Protein AF-C0EN84-F1 (afdb_monomer_lite)

Structure (mmCIF, N/CA/C/O backbone):
data_AF-C0EN84-F1
#
_entry.id   AF-C0EN84-F1
#
loop_
_atom_site.group_PDB
_atom_site.id
_atom_site.type_symbol
_atom_site.label_atom_id
_atom_site.label_alt_id
_atom_site.label_comp_id
_atom_site.label_asym_id
_atom_site.label_entity_id
_atom_site.label_seq_id
_atom_site.pdbx_PDB_ins_code
_atom_site.Cartn_x
_atom_site.Cartn_y
_atom_site.Cartn_z
_atom_site.occupancy
_atom_site.B_iso_or_equiv
_atom_site.auth_seq_id
_atom_site.auth_comp_id
_atom_site.auth_asym_id
_atom_site.auth_atom_id
_atom_site.pdbx_PDB_model_num
ATOM 1 N N . MET A 1 1 ? 10.690 -4.689 16.874 1.00 77.81 1 MET A N 1
ATOM 2 C CA . MET A 1 1 ? 10.751 -5.224 15.505 1.00 77.81 1 MET A CA 1
ATOM 3 C C . MET A 1 1 ? 11.574 -4.274 14.643 1.00 77.81 1 MET A C 1
ATOM 5 O O . MET A 1 1 ? 11.560 -3.078 14.925 1.00 77.81 1 MET A O 1
ATOM 9 N N . GLU A 1 2 ? 12.346 -4.796 13.688 1.00 89.50 2 GLU A N 1
ATOM 10 C CA . GLU A 1 2 ? 12.956 -3.994 12.616 1.00 89.50 2 GLU A CA 1
ATOM 11 C C . GLU A 1 2 ? 12.115 -4.174 11.357 1.00 89.50 2 GLU A C 1
ATOM 13 O O . GLU A 1 2 ? 11.681 -5.290 11.076 1.00 89.50 2 GLU A O 1
ATOM 18 N N . MET A 1 3 ? 11.858 -3.087 10.631 1.00 94.75 3 MET A N 1
ATOM 19 C CA . MET A 1 3 ? 11.011 -3.143 9.444 1.00 94.75 3 MET A CA 1
ATOM 20 C C . MET A 1 3 ? 11.771 -3.786 8.272 1.00 94.75 3 MET A C 1
ATOM 22 O O . MET A 1 3 ? 12.852 -3.293 7.916 1.00 94.75 3 MET A O 1
ATOM 26 N N . PRO A 1 4 ? 11.229 -4.857 7.659 1.00 95.31 4 PRO A N 1
ATOM 27 C CA . PRO A 1 4 ? 11.848 -5.486 6.501 1.00 95.31 4 PRO A CA 1
ATOM 28 C C . PRO A 1 4 ? 11.835 -4.553 5.287 1.00 95.31 4 PRO A C 1
ATOM 30 O O . PRO A 1 4 ? 11.069 -3.588 5.241 1.00 95.31 4 PRO A O 1
ATOM 33 N N . LYS A 1 5 ? 12.668 -4.845 4.283 1.00 95.75 5 LYS A N 1
ATOM 34 C CA . LYS A 1 5 ? 12.622 -4.158 2.984 1.00 95.75 5 LYS A CA 1
ATOM 35 C C . LYS A 1 5 ? 11.211 -4.172 2.402 1.00 95.75 5 LYS A C 1
ATOM 37 O O . LYS A 1 5 ? 10.571 -5.214 2.337 1.00 95.75 5 LYS A O 1
ATOM 42 N N . THR A 1 6 ? 10.760 -3.010 1.952 1.00 96.75 6 THR A N 1
ATOM 43 C CA . THR A 1 6 ? 9.417 -2.814 1.405 1.00 96.75 6 THR A CA 1
ATOM 44 C C . THR A 1 6 ? 9.444 -2.707 -0.117 1.00 96.75 6 THR A C 1
ATOM 46 O O . THR A 1 6 ? 10.511 -2.619 -0.732 1.00 96.75 6 THR A O 1
ATOM 49 N N . HIS A 1 7 ? 8.270 -2.630 -0.743 1.00 97.06 7 HIS A N 1
ATOM 50 C CA . HIS A 1 7 ? 8.183 -2.374 -2.178 1.00 97.06 7 HIS A CA 1
ATOM 51 C C . HIS A 1 7 ? 8.828 -1.027 -2.574 1.00 97.06 7 HIS A C 1
ATOM 53 O O . HIS A 1 7 ? 9.482 -0.943 -3.610 1.00 97.06 7 HIS A O 1
ATOM 59 N N . PHE A 1 8 ? 8.783 0.000 -1.710 1.00 96.94 8 PHE A N 1
ATOM 60 C CA . PHE A 1 8 ? 9.500 1.262 -1.955 1.00 96.94 8 PHE A CA 1
ATOM 61 C C . PHE A 1 8 ? 11.021 1.064 -2.064 1.00 96.94 8 PHE A C 1
ATOM 63 O O . PHE A 1 8 ? 11.675 1.705 -2.885 1.00 96.94 8 PHE A O 1
ATOM 70 N N . ASP A 1 9 ? 11.595 0.163 -1.258 1.00 95.88 9 ASP A N 1
ATOM 71 C CA . ASP A 1 9 ? 13.016 -0.177 -1.356 1.00 95.88 9 ASP A CA 1
ATOM 72 C C . ASP A 1 9 ? 13.324 -0.971 -2.641 1.00 95.88 9 ASP A C 1
ATOM 74 O O . ASP A 1 9 ? 14.408 -0.820 -3.201 1.00 95.88 9 ASP A O 1
ATOM 78 N N . CYS A 1 10 ? 12.382 -1.787 -3.130 1.00 95.25 10 CYS A N 1
ATOM 79 C CA . CYS A 1 10 ? 12.521 -2.479 -4.416 1.00 95.25 10 CYS A CA 1
ATOM 80 C C . CYS A 1 10 ? 12.559 -1.467 -5.567 1.00 95.25 10 CYS A C 1
ATOM 82 O O . CYS A 1 10 ? 13.452 -1.534 -6.401 1.00 95.25 10 CYS A O 1
ATOM 84 N N . ILE A 1 11 ? 11.679 -0.460 -5.569 1.00 95.19 11 ILE A N 1
ATOM 85 C CA . ILE A 1 11 ? 11.689 0.615 -6.578 1.00 95.19 11 ILE A CA 1
ATOM 86 C C . ILE A 1 11 ? 13.006 1.391 -6.556 1.00 95.19 11 ILE A C 1
ATOM 88 O O . ILE A 1 11 ? 13.557 1.697 -7.609 1.00 95.19 11 ILE A O 1
ATOM 92 N N . GLN A 1 12 ? 13.537 1.702 -5.369 1.00 94.06 12 GLN A N 1
ATOM 93 C CA . GLN A 1 12 ? 14.835 2.377 -5.252 1.00 94.06 12 GLN A CA 1
ATOM 94 C C . GLN A 1 12 ? 15.957 1.621 -5.971 1.00 94.06 12 GLN A C 1
ATOM 96 O O . GLN A 1 12 ? 16.881 2.257 -6.478 1.00 94.06 12 GLN A O 1
ATOM 101 N N . TYR A 1 13 ? 15.878 0.290 -5.995 1.00 93.62 13 TYR A N 1
ATOM 102 C CA . TYR A 1 13 ? 16.835 -0.567 -6.677 1.00 93.62 13 TYR A CA 1
ATOM 103 C C . TYR A 1 13 ? 16.503 -0.758 -8.163 1.00 93.62 13 TYR A C 1
ATOM 105 O O . TYR A 1 13 ? 17.366 -0.551 -9.011 1.00 93.62 13 TYR A O 1
ATOM 113 N N . LEU A 1 14 ? 15.261 -1.134 -8.473 1.00 92.19 14 LEU A N 1
ATOM 114 C CA . LEU A 1 14 ? 14.789 -1.470 -9.818 1.00 92.19 14 LEU A CA 1
ATOM 115 C C . LEU A 1 14 ? 14.689 -0.254 -10.739 1.00 92.19 14 LEU A C 1
ATOM 117 O O . LEU A 1 14 ? 14.994 -0.344 -11.924 1.00 92.19 14 LEU A O 1
ATOM 121 N N . ARG A 1 15 ? 14.217 0.879 -10.209 1.00 92.88 15 ARG A N 1
ATOM 122 C CA . ARG A 1 15 ? 13.857 2.077 -10.981 1.00 92.88 15 ARG A CA 1
ATOM 123 C C . ARG A 1 15 ? 14.401 3.351 -10.319 1.00 92.88 15 ARG A C 1
ATOM 125 O O . ARG A 1 15 ? 13.636 4.262 -9.987 1.00 92.88 15 ARG A O 1
ATOM 132 N N . PRO A 1 16 ? 15.730 3.466 -10.128 1.00 94.75 16 PRO A N 1
ATOM 133 C CA . PRO A 1 16 ? 16.325 4.631 -9.478 1.00 94.75 16 PRO A CA 1
ATOM 134 C C . PRO A 1 16 ? 16.050 5.931 -10.246 1.00 94.75 16 PRO A C 1
ATOM 136 O O . PRO A 1 16 ? 15.830 6.970 -9.626 1.00 94.75 16 PRO A O 1
ATOM 139 N N . GLU A 1 17 ? 16.013 5.875 -11.580 1.00 95.12 17 GLU A N 1
ATOM 140 C CA . GLU A 1 17 ? 15.692 7.025 -12.431 1.00 95.12 17 GLU A CA 1
ATOM 141 C C . GLU A 1 17 ? 14.242 7.500 -12.256 1.00 95.12 17 GLU A C 1
ATOM 143 O O . GLU A 1 17 ? 14.031 8.696 -12.074 1.00 95.12 17 GLU A O 1
ATOM 148 N N . LEU A 1 18 ? 13.261 6.584 -12.193 1.00 95.38 18 LEU A N 1
ATOM 149 C CA . LEU A 1 18 ? 11.858 6.925 -11.908 1.00 95.38 18 LEU A CA 1
ATOM 150 C C . LEU A 1 18 ? 11.748 7.725 -10.607 1.00 95.38 18 LEU A C 1
ATOM 152 O O . LEU A 1 18 ? 11.082 8.757 -10.542 1.00 95.38 18 LEU A O 1
ATOM 156 N N . LEU A 1 19 ? 12.448 7.266 -9.566 1.00 96.25 19 LEU A N 1
ATOM 157 C CA . LEU A 1 19 ? 12.454 7.932 -8.269 1.00 96.25 19 LEU A CA 1
ATOM 158 C C . LEU A 1 19 ? 13.154 9.300 -8.312 1.00 96.25 19 LEU A C 1
ATOM 160 O O . LEU A 1 19 ? 12.792 10.190 -7.542 1.00 96.25 19 LEU A O 1
ATOM 164 N N . ILE A 1 20 ? 14.170 9.478 -9.161 1.00 96.50 20 ILE A N 1
ATOM 165 C CA . ILE A 1 20 ? 14.820 10.778 -9.371 1.00 96.50 20 ILE A CA 1
ATOM 166 C C . ILE A 1 20 ? 13.840 11.754 -10.019 1.00 96.50 20 ILE A C 1
ATOM 168 O O . ILE A 1 20 ? 13.710 12.873 -9.520 1.00 96.50 20 ILE A O 1
ATOM 172 N N . GLU A 1 21 ? 13.140 11.340 -11.075 1.00 96.00 21 GLU A N 1
ATOM 173 C CA . GLU A 1 21 ? 12.168 12.196 -11.760 1.00 96.00 21 GLU A CA 1
ATOM 174 C C . GLU A 1 21 ? 10.993 12.550 -10.841 1.00 96.00 21 GLU A C 1
ATOM 176 O O . GLU A 1 21 ? 10.752 13.733 -10.602 1.00 96.00 21 GLU A O 1
ATOM 181 N N . ALA A 1 22 ? 10.392 11.564 -10.166 1.00 96.81 22 ALA A N 1
ATOM 182 C CA . ALA A 1 22 ? 9.319 11.808 -9.200 1.00 96.81 22 ALA A CA 1
ATOM 183 C C . ALA A 1 22 ? 9.739 12.765 -8.065 1.00 96.81 22 ALA A C 1
ATOM 185 O O . ALA A 1 22 ? 8.946 13.582 -7.603 1.00 96.81 22 ALA A O 1
ATOM 186 N N . LYS A 1 23 ? 11.001 12.724 -7.609 1.00 96.88 23 LYS A N 1
ATOM 187 C CA . LYS A 1 23 ? 11.514 13.682 -6.609 1.00 96.88 23 LYS A CA 1
ATOM 188 C C . LYS A 1 23 ? 11.617 15.110 -7.146 1.00 96.88 23 LYS A C 1
ATOM 190 O O . LYS A 1 23 ? 11.459 16.041 -6.355 1.00 96.88 23 LYS A O 1
ATOM 195 N N . LYS A 1 24 ? 11.926 15.299 -8.433 1.00 96.75 24 LYS A N 1
ATOM 196 C CA . LYS A 1 24 ? 11.932 16.634 -9.059 1.00 96.75 24 LYS A CA 1
ATOM 197 C C . LYS A 1 24 ? 10.513 17.184 -9.117 1.00 96.75 24 LYS A C 1
ATOM 199 O O . LYS A 1 24 ? 10.298 18.302 -8.661 1.00 96.75 24 LYS A O 1
ATOM 204 N N . ASP A 1 25 ? 9.569 16.356 -9.551 1.00 96.50 25 ASP A N 1
ATOM 205 C CA . ASP A 1 25 ? 8.149 16.704 -9.618 1.00 96.50 25 ASP A CA 1
ATOM 206 C C . ASP A 1 25 ? 7.602 17.082 -8.232 1.00 96.50 25 ASP A C 1
ATOM 208 O O . ASP A 1 25 ? 7.037 18.155 -8.042 1.00 96.50 25 ASP A O 1
ATOM 212 N N . VAL A 1 26 ? 7.884 16.271 -7.206 1.00 96.88 26 VAL A N 1
ATOM 213 C CA . VAL A 1 26 ? 7.507 16.575 -5.812 1.00 96.88 26 VAL A CA 1
ATOM 214 C C . VAL A 1 26 ? 8.114 17.892 -5.331 1.00 96.88 26 VAL A C 1
ATOM 216 O O . VAL A 1 26 ? 7.455 18.649 -4.622 1.00 96.88 26 VAL A O 1
ATOM 219 N N . LYS A 1 27 ? 9.362 18.199 -5.700 1.00 96.75 27 LYS A N 1
ATOM 220 C CA . LYS A 1 27 ? 9.998 19.470 -5.331 1.00 96.75 27 LYS A CA 1
ATOM 221 C C . LYS A 1 27 ? 9.275 20.660 -5.965 1.00 96.75 27 LYS A C 1
ATOM 223 O O . LYS A 1 27 ? 9.103 21.675 -5.299 1.00 96.75 27 LYS A O 1
ATOM 228 N N . GLU A 1 28 ? 8.861 20.546 -7.221 1.00 96.12 28 GLU A N 1
ATOM 229 C CA . GLU A 1 28 ? 8.106 21.593 -7.920 1.00 96.12 28 GLU A CA 1
ATOM 230 C C . GLU A 1 28 ? 6.712 21.780 -7.319 1.00 96.12 28 GLU A C 1
ATOM 232 O O . GLU A 1 28 ? 6.324 22.909 -7.024 1.00 96.12 28 GLU A O 1
ATOM 237 N N . LEU A 1 29 ? 6.021 20.683 -7.011 1.00 96.06 29 LEU A N 1
ATOM 238 C CA . LEU A 1 29 ? 4.728 20.698 -6.323 1.00 96.06 29 LEU A CA 1
ATOM 239 C C . LEU A 1 29 ? 4.818 21.344 -4.930 1.00 96.06 29 LEU A C 1
ATOM 241 O O . LEU A 1 29 ? 3.957 22.133 -4.547 1.00 96.06 29 LEU A O 1
ATOM 245 N N . LEU A 1 30 ? 5.887 21.067 -4.179 1.00 95.44 30 LEU A N 1
ATOM 246 C CA . LEU A 1 30 ? 6.136 21.719 -2.890 1.00 95.44 30 LEU A CA 1
ATOM 247 C C . LEU A 1 30 ? 6.436 23.217 -3.038 1.00 95.44 30 LEU A C 1
ATOM 249 O O . LEU A 1 30 ? 6.039 23.997 -2.176 1.00 95.44 30 LEU A O 1
ATOM 253 N N . ASN A 1 31 ? 7.104 23.639 -4.118 1.00 95.88 31 ASN A N 1
ATOM 254 C CA . ASN A 1 31 ? 7.386 25.058 -4.362 1.00 95.88 31 ASN A CA 1
ATOM 255 C C . ASN A 1 31 ? 6.110 25.876 -4.614 1.00 95.88 31 ASN A C 1
ATOM 257 O O . ASN A 1 31 ? 6.101 27.072 -4.329 1.00 95.88 31 ASN A O 1
ATOM 261 N N . ILE A 1 32 ? 5.047 25.244 -5.122 1.00 95.06 32 ILE A N 1
ATOM 262 C CA . ILE A 1 32 ? 3.725 25.865 -5.306 1.00 95.06 32 ILE A CA 1
ATOM 263 C C . ILE A 1 32 ? 2.771 25.609 -4.125 1.00 95.06 32 ILE A C 1
ATOM 265 O O . ILE A 1 32 ? 1.571 25.834 -4.248 1.00 95.06 32 ILE A O 1
ATOM 269 N N . ASP A 1 33 ? 3.291 25.138 -2.984 1.00 93.38 33 ASP A N 1
ATOM 270 C CA . ASP A 1 33 ? 2.528 24.834 -1.763 1.00 93.38 33 ASP A CA 1
ATOM 271 C C . ASP A 1 33 ? 1.380 23.822 -1.979 1.00 93.38 33 ASP A C 1
ATOM 273 O O . ASP A 1 33 ? 0.319 23.913 -1.356 1.00 93.38 33 ASP A O 1
ATOM 277 N N . ARG A 1 34 ? 1.575 22.825 -2.860 1.00 92.44 34 ARG A N 1
ATOM 278 C CA . ARG A 1 34 ? 0.606 21.732 -3.052 1.00 92.44 34 ARG A CA 1
ATOM 279 C C . ARG A 1 34 ? 0.453 20.932 -1.752 1.00 92.44 34 ARG A C 1
ATOM 281 O O . ARG A 1 34 ? 1.413 20.335 -1.266 1.00 92.44 34 ARG A O 1
ATOM 288 N N . LYS A 1 35 ? -0.776 20.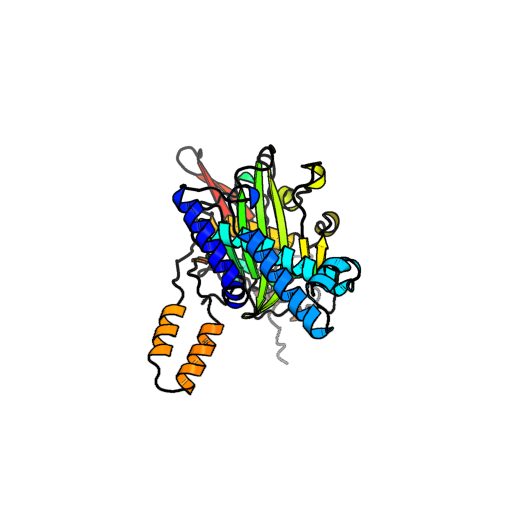876 -1.221 1.00 88.69 35 LYS A N 1
ATOM 289 C CA . LYS A 1 35 ? -1.133 20.149 0.022 1.00 88.69 35 LYS A CA 1
ATOM 290 C C . LYS A 1 35 ? -2.120 19.000 -0.168 1.00 88.69 35 LYS A C 1
ATOM 292 O O . LYS A 1 35 ? -2.368 18.266 0.783 1.00 88.69 35 LYS A O 1
ATOM 297 N N . SER A 1 36 ? -2.679 18.856 -1.362 1.00 92.69 36 SER A N 1
ATOM 298 C CA . SER A 1 36 ? -3.620 17.797 -1.722 1.00 92.69 36 SER A CA 1
ATOM 299 C C . SER A 1 36 ? -2.926 16.688 -2.521 1.00 92.69 36 SER A C 1
ATOM 301 O O . SER A 1 36 ? -1.924 16.963 -3.197 1.00 92.69 36 SER A O 1
ATOM 303 N N . PRO A 1 37 ? -3.452 15.448 -2.470 1.00 95.06 37 PRO A N 1
ATOM 304 C CA . PRO A 1 37 ? -2.962 14.354 -3.303 1.00 95.06 37 PRO A CA 1
ATOM 305 C C . PRO A 1 37 ? -3.148 14.670 -4.789 1.00 95.06 37 PRO A C 1
ATOM 307 O O . PRO A 1 37 ? -3.912 15.563 -5.154 1.00 95.06 37 PRO A O 1
ATOM 310 N N . ILE A 1 38 ? -2.461 13.916 -5.638 1.00 92.56 38 ILE A N 1
ATOM 311 C CA . ILE A 1 38 ? -2.599 13.967 -7.091 1.00 92.56 38 ILE A CA 1
ATOM 312 C C . ILE A 1 38 ? -3.225 12.665 -7.569 1.00 92.56 38 ILE A C 1
ATOM 314 O O . ILE A 1 38 ? -2.735 11.579 -7.236 1.00 92.56 38 ILE A O 1
ATOM 318 N N . LEU A 1 39 ? -4.325 12.786 -8.302 1.00 88.38 39 LEU A N 1
ATOM 319 C CA . LEU A 1 39 ? -5.077 11.670 -8.857 1.00 88.38 39 LEU A CA 1
ATOM 320 C C . LEU A 1 39 ? -4.600 11.360 -10.275 1.00 88.38 39 LEU A C 1
ATOM 322 O O . LEU A 1 39 ? -4.400 10.190 -10.595 1.00 88.38 39 LEU A O 1
ATOM 326 N N . SER A 1 40 ? -4.389 12.400 -11.087 1.00 86.38 40 SER A N 1
ATOM 327 C CA . SER A 1 40 ? -3.899 12.297 -12.462 1.00 86.38 40 SER A CA 1
ATOM 328 C C . SER A 1 40 ? -2.604 13.078 -12.661 1.00 86.38 40 SER A C 1
ATOM 330 O O . SER A 1 40 ? -2.438 14.196 -12.172 1.00 86.38 40 SER A O 1
ATOM 332 N N . ILE A 1 41 ? -1.698 12.517 -13.460 1.00 85.69 41 ILE A N 1
ATOM 333 C CA . ILE A 1 41 ? -0.515 13.229 -13.954 1.00 85.69 41 ILE A CA 1
ATOM 334 C C . ILE A 1 41 ? -0.856 14.460 -14.800 1.00 85.69 41 ILE A C 1
ATOM 336 O O . ILE A 1 41 ? -0.004 15.329 -14.944 1.00 85.69 41 ILE A O 1
ATOM 340 N N . ASP A 1 42 ? -2.078 14.569 -15.324 1.00 86.75 42 ASP A N 1
ATOM 341 C CA . ASP A 1 42 ? -2.516 15.731 -16.107 1.00 86.75 42 ASP A CA 1
ATOM 342 C C . ASP A 1 42 ? -2.756 16.977 -15.236 1.00 86.75 42 ASP A C 1
ATOM 344 O O . ASP A 1 42 ? -2.912 18.083 -15.750 1.00 86.75 42 ASP A O 1
ATOM 348 N N . GLU A 1 43 ? -2.763 16.827 -13.907 1.00 85.50 43 GLU A N 1
ATOM 349 C CA . GLU A 1 43 ? -2.927 17.941 -12.966 1.00 85.50 43 GLU A CA 1
ATOM 350 C C . GLU A 1 43 ? -1.699 18.865 -12.891 1.00 85.50 43 GLU A C 1
ATOM 352 O O . GLU A 1 43 ? -1.778 19.944 -12.296 1.00 85.50 43 GLU A O 1
ATOM 357 N N . TYR A 1 44 ? -0.551 18.443 -13.431 1.00 89.94 44 TYR A N 1
ATOM 358 C CA . TYR A 1 44 ? 0.700 19.196 -13.378 1.00 89.94 44 TYR A CA 1
ATOM 359 C C . TYR A 1 44 ? 1.662 18.804 -14.509 1.00 89.94 44 TYR A C 1
ATOM 361 O O . TYR A 1 44 ? 1.576 17.726 -15.094 1.00 89.94 44 TYR A O 1
ATOM 369 N N . GLU A 1 45 ? 2.629 19.675 -14.806 1.00 89.25 45 GLU A N 1
ATOM 370 C CA . GLU A 1 45 ? 3.726 19.317 -15.706 1.00 89.25 45 GLU A CA 1
ATOM 371 C C . GLU A 1 45 ? 4.588 18.232 -15.060 1.00 89.25 45 GLU A C 1
ATOM 373 O O . GLU A 1 45 ? 5.250 18.458 -14.048 1.00 89.25 45 GLU A O 1
ATOM 378 N N . ASN A 1 46 ? 4.565 17.039 -15.645 1.00 92.50 46 ASN A N 1
ATOM 379 C CA . ASN A 1 46 ? 5.182 15.853 -15.075 1.00 92.50 46 ASN A CA 1
ATOM 380 C C . ASN A 1 46 ? 6.222 15.249 -16.023 1.00 92.50 46 ASN A C 1
ATOM 382 O O . ASN A 1 46 ? 6.255 15.517 -17.226 1.00 92.50 46 ASN A O 1
ATOM 386 N N . ARG A 1 47 ? 7.072 14.388 -15.465 1.00 92.62 47 ARG A N 1
ATOM 387 C CA . ARG A 1 47 ? 8.167 13.734 -16.195 1.00 92.62 47 ARG A CA 1
ATOM 388 C C . ARG A 1 47 ? 7.894 12.261 -16.500 1.00 92.62 47 ARG A C 1
ATOM 390 O O . ARG A 1 47 ? 8.771 11.580 -17.035 1.00 92.62 47 ARG A O 1
ATOM 397 N N . LEU A 1 48 ? 6.691 11.768 -16.188 1.00 93.31 48 LEU A N 1
ATOM 398 C CA . LEU A 1 48 ? 6.339 10.359 -16.344 1.00 93.31 48 LEU A CA 1
ATOM 399 C C . LEU A 1 48 ? 6.313 9.939 -17.813 1.00 93.31 48 LEU A C 1
ATOM 401 O O . LEU A 1 48 ? 6.915 8.925 -18.149 1.00 93.31 48 LEU A O 1
ATOM 405 N N . ASN A 1 49 ? 5.663 10.713 -18.687 1.00 90.75 49 ASN A N 1
ATOM 406 C CA . ASN A 1 49 ? 5.513 10.337 -20.098 1.00 90.75 49 ASN A CA 1
ATOM 407 C C . ASN A 1 49 ? 6.871 10.176 -20.795 1.00 90.75 49 ASN A C 1
ATOM 409 O O . ASN A 1 49 ? 7.122 9.152 -21.427 1.00 90.75 49 ASN A O 1
ATOM 413 N N . SER A 1 50 ? 7.787 11.127 -20.594 1.00 91.81 50 SER A N 1
ATOM 414 C CA . SER A 1 50 ? 9.150 11.048 -21.132 1.00 91.81 50 SER A CA 1
ATOM 415 C C . SER A 1 50 ? 9.931 9.855 -20.568 1.00 91.81 50 SER A C 1
ATOM 417 O O . SER A 1 50 ? 10.701 9.217 -21.287 1.00 91.81 50 SER A O 1
ATOM 419 N N . TYR A 1 51 ? 9.741 9.533 -19.283 1.00 93.69 51 TYR A N 1
ATOM 420 C CA . TYR A 1 51 ? 10.363 8.364 -18.661 1.00 93.69 51 TYR A CA 1
ATOM 421 C C . TYR A 1 51 ? 9.802 7.046 -19.217 1.00 93.69 51 TYR A C 1
ATOM 423 O O . TYR A 1 51 ? 10.573 6.150 -19.559 1.00 93.69 51 TYR A O 1
ATOM 431 N N . LEU A 1 52 ? 8.477 6.931 -19.348 1.00 92.88 52 LEU A N 1
ATOM 432 C CA . LEU A 1 52 ? 7.809 5.765 -19.930 1.00 92.88 52 LEU A CA 1
ATOM 433 C C . LEU A 1 52 ? 8.260 5.530 -21.369 1.00 92.88 52 LEU A C 1
ATOM 435 O O . LEU A 1 52 ? 8.613 4.405 -21.716 1.00 92.88 52 LEU A O 1
ATOM 439 N N . GLU A 1 53 ? 8.307 6.584 -22.185 1.00 91.88 53 GLU A N 1
ATOM 440 C CA . GLU A 1 53 ? 8.778 6.489 -23.566 1.00 91.88 53 GLU A CA 1
ATOM 441 C C . GLU A 1 53 ? 10.218 5.965 -23.623 1.00 91.88 53 GLU A C 1
ATOM 443 O O . GLU A 1 53 ? 10.513 5.060 -24.406 1.00 91.88 53 GLU A O 1
ATOM 448 N N . LYS A 1 54 ? 11.106 6.470 -22.755 1.00 93.50 54 LYS A N 1
ATOM 449 C CA . LYS A 1 54 ? 12.483 5.971 -22.641 1.00 93.50 54 LYS A CA 1
ATOM 450 C C . LYS A 1 54 ? 12.511 4.478 -22.296 1.00 93.50 54 LYS A C 1
ATOM 452 O O . LYS A 1 54 ? 13.144 3.713 -23.013 1.00 93.50 54 LYS A O 1
ATOM 457 N N . VAL A 1 55 ? 11.804 4.052 -21.248 1.00 92.50 55 VAL A N 1
ATOM 458 C CA . VAL A 1 55 ? 11.807 2.648 -20.793 1.00 92.50 55 VAL A CA 1
ATOM 459 C C . VAL A 1 55 ? 11.246 1.699 -21.856 1.00 92.50 55 VAL A C 1
ATOM 461 O O . VAL A 1 55 ? 11.806 0.623 -22.087 1.00 92.50 55 VAL A O 1
ATOM 464 N N . ILE A 1 56 ? 10.162 2.090 -22.528 1.00 91.19 56 ILE A N 1
ATOM 465 C CA . ILE A 1 56 ? 9.588 1.310 -23.629 1.00 91.19 56 ILE A CA 1
ATOM 466 C C . ILE A 1 56 ? 10.597 1.221 -24.777 1.00 91.19 56 ILE A C 1
ATOM 468 O O . ILE A 1 56 ? 10.849 0.127 -25.274 1.00 91.19 56 ILE A O 1
ATOM 472 N N . ASN A 1 57 ? 11.227 2.333 -25.162 1.00 92.50 57 ASN A N 1
ATOM 473 C CA . ASN A 1 57 ? 12.235 2.347 -26.222 1.00 92.50 57 ASN A CA 1
ATOM 474 C C . ASN A 1 57 ? 13.439 1.460 -25.897 1.00 92.50 57 ASN A C 1
ATOM 476 O O . ASN A 1 57 ? 13.862 0.702 -26.766 1.00 92.50 57 ASN A O 1
ATOM 480 N N . ASP A 1 58 ? 13.946 1.504 -24.665 1.00 92.62 58 ASP A N 1
ATOM 481 C CA . ASP A 1 58 ? 15.057 0.658 -24.216 1.00 92.62 58 ASP A CA 1
ATOM 482 C C . ASP A 1 58 ? 14.670 -0.832 -24.280 1.00 92.62 58 ASP A C 1
ATOM 484 O O . ASP A 1 58 ? 15.435 -1.665 -24.766 1.00 92.62 58 ASP A O 1
ATOM 488 N N . THR A 1 59 ? 13.441 -1.170 -23.876 1.00 90.50 59 THR A N 1
ATOM 489 C CA . THR A 1 59 ? 12.917 -2.547 -23.943 1.00 90.50 59 THR A CA 1
ATOM 490 C C . THR A 1 59 ? 12.769 -3.029 -25.389 1.00 90.50 59 THR A C 1
ATOM 492 O O . THR A 1 59 ? 13.182 -4.140 -25.732 1.00 90.50 59 THR A O 1
ATOM 495 N N . LEU A 1 60 ? 12.216 -2.185 -26.264 1.00 92.19 60 LEU A N 1
ATOM 496 C CA . LEU A 1 60 ? 12.089 -2.474 -27.693 1.00 92.19 60 LEU A CA 1
ATOM 497 C C . LEU A 1 60 ? 13.456 -2.570 -28.379 1.00 92.19 60 LEU A C 1
ATOM 499 O O . LEU A 1 60 ? 13.611 -3.380 -29.290 1.00 92.19 60 LEU A O 1
ATOM 503 N N . GLN A 1 61 ? 14.448 -1.788 -27.947 1.00 93.88 61 GLN A N 1
ATOM 504 C CA . GLN A 1 61 ? 15.807 -1.842 -28.483 1.00 93.88 61 GLN A CA 1
ATOM 505 C C . GLN A 1 61 ? 16.457 -3.194 -28.183 1.00 93.88 61 GLN A C 1
ATOM 507 O O . GLN A 1 61 ? 16.998 -3.814 -29.092 1.00 93.88 61 GLN A O 1
ATOM 512 N N . VAL A 1 62 ? 16.319 -3.706 -26.955 1.00 90.62 62 VAL A N 1
ATOM 513 C CA . VAL A 1 62 ? 16.803 -5.052 -26.602 1.00 90.62 62 VAL A CA 1
ATOM 514 C C . VAL A 1 62 ? 16.137 -6.123 -27.473 1.00 90.62 62 VAL A C 1
ATOM 516 O O . VAL A 1 62 ? 16.806 -7.034 -27.960 1.00 90.62 62 VAL A O 1
ATOM 519 N N . ALA A 1 63 ? 14.827 -6.014 -27.711 1.00 88.44 63 ALA A N 1
ATOM 520 C CA . ALA A 1 63 ? 14.125 -6.926 -28.613 1.00 88.44 63 ALA A CA 1
ATOM 521 C C . ALA A 1 63 ? 14.632 -6.814 -30.066 1.00 88.44 63 ALA A C 1
ATOM 523 O O . ALA A 1 63 ? 14.824 -7.834 -30.729 1.00 88.44 63 ALA A O 1
ATOM 524 N N . ALA A 1 64 ? 14.891 -5.594 -30.543 1.00 91.06 64 ALA A N 1
ATOM 525 C CA . ALA A 1 64 ? 15.398 -5.321 -31.886 1.00 91.06 64 ALA A CA 1
ATOM 526 C C . ALA A 1 64 ? 16.789 -5.922 -32.096 1.00 91.06 64 ALA A C 1
ATOM 528 O O . ALA A 1 64 ? 17.010 -6.623 -33.086 1.00 91.06 64 ALA A O 1
ATOM 529 N N . ASP A 1 65 ? 17.678 -5.736 -31.121 1.00 93.06 65 ASP A N 1
ATOM 530 C CA . ASP A 1 65 ? 19.036 -6.274 -31.133 1.00 93.06 65 ASP A CA 1
ATOM 531 C C . ASP A 1 65 ? 19.030 -7.809 -31.145 1.00 93.06 65 ASP A C 1
ATOM 533 O O . ASP A 1 65 ? 19.777 -8.426 -31.905 1.00 93.06 65 ASP A O 1
ATOM 537 N N . ASN A 1 66 ? 18.137 -8.436 -30.372 1.00 89.12 66 ASN A N 1
ATOM 538 C CA . ASN A 1 66 ? 18.010 -9.896 -30.313 1.00 89.12 66 ASN A CA 1
ATOM 539 C C . ASN A 1 66 ? 17.511 -10.522 -31.626 1.00 89.12 66 ASN A C 1
ATOM 541 O O . ASN A 1 66 ? 17.861 -11.662 -31.930 1.00 89.12 66 ASN A O 1
ATOM 545 N N . ILE A 1 67 ? 16.689 -9.803 -32.396 1.00 88.56 67 ILE A N 1
ATOM 546 C CA . ILE A 1 67 ? 16.110 -10.284 -33.665 1.00 88.56 67 ILE A CA 1
ATOM 547 C C . ILE A 1 67 ? 16.935 -9.797 -34.877 1.00 88.56 67 ILE A C 1
ATOM 549 O O . ILE A 1 67 ? 16.764 -10.292 -35.991 1.00 88.56 67 ILE A O 1
ATOM 553 N N . GLY A 1 68 ? 17.869 -8.861 -34.680 1.00 92.00 68 GLY A N 1
ATOM 554 C CA . GLY A 1 68 ? 18.720 -8.309 -35.737 1.00 92.00 68 GLY A CA 1
ATOM 555 C C . GLY A 1 68 ? 18.004 -7.311 -36.655 1.00 92.00 68 GLY A C 1
ATOM 556 O O . GLY A 1 68 ? 18.357 -7.187 -37.828 1.00 92.00 68 GLY A O 1
ATOM 557 N N . VAL A 1 69 ? 16.993 -6.607 -36.142 1.00 92.69 69 VAL A N 1
ATOM 558 C CA . VAL A 1 69 ? 16.234 -5.570 -36.866 1.00 92.69 69 VAL A CA 1
ATOM 559 C C . VAL A 1 69 ? 16.463 -4.193 -36.240 1.00 92.69 69 VAL A C 1
ATOM 561 O O . VAL A 1 69 ? 17.007 -4.074 -35.149 1.00 92.69 69 VAL A O 1
ATOM 564 N N . SER A 1 70 ? 16.065 -3.117 -36.923 1.00 94.38 70 SER A N 1
ATOM 565 C CA . SER A 1 70 ? 16.155 -1.769 -36.346 1.00 94.38 70 SER A CA 1
ATOM 566 C C . SER A 1 70 ? 15.017 -1.498 -35.355 1.00 94.38 70 SER A C 1
ATOM 568 O O . SER A 1 70 ? 13.911 -2.018 -35.507 1.00 94.38 70 SER A O 1
ATOM 570 N N . LEU A 1 71 ? 15.242 -0.603 -34.387 1.00 92.44 71 LEU A N 1
ATOM 571 C CA . LEU A 1 71 ? 14.193 -0.144 -33.466 1.00 92.44 71 LEU A CA 1
ATOM 572 C C . LEU A 1 71 ? 12.972 0.416 -34.211 1.00 92.44 71 LEU A C 1
ATOM 574 O O . LEU A 1 71 ? 11.836 0.130 -33.846 1.00 92.44 71 LEU A O 1
ATOM 578 N N . ASN A 1 72 ? 13.200 1.182 -35.283 1.00 93.56 72 ASN A N 1
ATOM 579 C CA . ASN A 1 72 ? 12.120 1.736 -36.102 1.00 93.56 72 ASN A CA 1
ATOM 580 C C . ASN A 1 72 ? 11.293 0.638 -36.777 1.00 93.56 72 ASN A C 1
ATOM 582 O O . ASN A 1 72 ? 10.080 0.784 -36.900 1.00 93.56 72 ASN A O 1
ATOM 586 N N . PHE A 1 73 ? 11.929 -0.464 -37.188 1.00 91.50 73 PHE A N 1
ATOM 587 C CA . PHE A 1 73 ? 11.210 -1.612 -37.725 1.00 91.50 73 PHE A CA 1
ATOM 588 C C . PHE A 1 73 ? 10.287 -2.221 -36.664 1.00 91.50 73 PHE A C 1
ATOM 590 O O . PHE A 1 73 ? 9.110 -2.411 -36.947 1.00 91.50 73 PHE A O 1
ATOM 597 N N . ILE A 1 74 ? 10.765 -2.447 -35.435 1.00 90.19 74 ILE A N 1
ATOM 598 C CA . ILE A 1 74 ? 9.906 -2.964 -34.355 1.00 90.19 74 ILE A CA 1
ATOM 599 C C . ILE A 1 74 ? 8.764 -1.997 -34.026 1.00 90.19 74 ILE A C 1
ATOM 601 O O . ILE A 1 74 ? 7.618 -2.424 -33.944 1.00 90.19 74 ILE A O 1
ATOM 605 N N . LYS A 1 75 ? 9.045 -0.697 -33.882 1.00 90.06 75 LYS A N 1
ATOM 606 C CA . LYS A 1 75 ? 8.019 0.312 -33.565 1.00 90.06 75 LYS A CA 1
ATOM 607 C C . LYS A 1 75 ? 6.896 0.360 -34.600 1.00 90.06 75 LYS A C 1
ATOM 609 O O . LYS A 1 75 ? 5.734 0.466 -34.227 1.00 90.06 75 LYS A O 1
ATOM 614 N N . ASN A 1 76 ? 7.240 0.262 -35.883 1.00 91.44 76 ASN A N 1
ATOM 615 C CA . ASN A 1 76 ? 6.262 0.303 -36.970 1.00 91.44 76 ASN A CA 1
ATOM 616 C C . ASN A 1 76 ? 5.436 -0.986 -37.101 1.00 91.44 76 ASN A C 1
ATOM 618 O O . ASN A 1 76 ? 4.417 -0.963 -37.780 1.00 91.44 76 ASN A O 1
ATOM 622 N N . ASN A 1 77 ? 5.868 -2.086 -36.477 1.00 89.00 77 ASN A N 1
ATOM 623 C CA . ASN A 1 77 ? 5.195 -3.388 -36.517 1.00 89.00 77 ASN A CA 1
ATOM 624 C C . ASN A 1 77 ? 4.863 -3.873 -35.092 1.00 89.00 77 ASN A C 1
ATOM 626 O O . ASN A 1 77 ? 4.921 -5.067 -34.806 1.00 89.00 77 ASN A O 1
ATOM 630 N N . ILE A 1 78 ? 4.571 -2.947 -34.166 1.00 85.31 78 ILE A N 1
ATOM 631 C CA . ILE A 1 78 ? 4.344 -3.284 -32.752 1.00 85.31 78 ILE A CA 1
ATOM 632 C C . ILE A 1 78 ? 3.129 -4.204 -32.569 1.00 85.31 78 ILE A C 1
ATOM 634 O O . ILE A 1 78 ? 3.148 -5.084 -31.711 1.00 85.31 78 ILE A O 1
ATOM 638 N N . ASP A 1 79 ? 2.109 -4.038 -33.415 1.00 86.00 79 ASP A N 1
ATOM 639 C CA . ASP A 1 79 ? 0.875 -4.828 -33.390 1.00 86.00 79 ASP A CA 1
ATOM 640 C C . ASP A 1 79 ? 1.106 -6.289 -33.812 1.00 86.00 79 ASP A C 1
ATOM 642 O O . ASP A 1 79 ? 0.422 -7.191 -33.312 1.00 86.00 79 ASP A O 1
ATOM 646 N N . ASP A 1 80 ? 2.120 -6.519 -34.653 1.00 86.88 80 ASP A N 1
ATOM 647 C CA . ASP A 1 80 ? 2.532 -7.834 -35.157 1.00 86.88 80 ASP A CA 1
ATOM 648 C C . ASP A 1 80 ? 3.443 -8.595 -34.175 1.00 86.88 80 ASP A C 1
ATOM 650 O O . ASP A 1 80 ? 3.809 -9.749 -34.420 1.00 86.88 80 ASP A O 1
ATOM 654 N N . LEU A 1 81 ? 3.833 -7.974 -33.055 1.00 85.12 81 LEU A N 1
ATOM 655 C CA . LEU A 1 81 ? 4.639 -8.638 -32.033 1.00 85.12 81 LEU A CA 1
ATOM 656 C C . LEU A 1 81 ? 3.839 -9.740 -31.319 1.00 85.12 81 LEU A C 1
ATOM 658 O O . LEU A 1 81 ? 2.617 -9.631 -31.171 1.00 85.12 81 LEU A O 1
ATOM 662 N N . PRO A 1 82 ? 4.517 -10.790 -30.810 1.00 88.38 82 PRO A N 1
ATOM 663 C CA . PRO A 1 82 ? 3.859 -11.847 -30.053 1.00 88.38 82 PRO A CA 1
ATOM 664 C C . PRO A 1 82 ? 3.016 -11.291 -28.901 1.00 88.38 82 PRO A C 1
ATOM 666 O O . PRO A 1 82 ? 3.467 -10.414 -28.164 1.00 88.38 82 PRO A O 1
ATOM 669 N N . GLU A 1 83 ? 1.820 -11.850 -28.703 1.00 87.94 83 GLU A N 1
ATOM 670 C CA . GLU A 1 83 ? 0.856 -11.370 -27.701 1.00 87.94 83 GLU A CA 1
ATOM 671 C C . GLU A 1 83 ? 1.458 -11.284 -26.292 1.00 87.94 83 GLU A C 1
ATOM 673 O O . GLU A 1 83 ? 1.302 -10.281 -25.603 1.00 87.94 83 GLU A O 1
ATOM 678 N N . PHE A 1 84 ? 2.250 -12.287 -25.902 1.00 84.75 84 PHE A N 1
ATOM 679 C CA . PHE A 1 84 ? 2.979 -12.286 -24.632 1.00 84.75 84 PHE A CA 1
ATOM 680 C C . PHE A 1 84 ? 3.881 -11.051 -24.461 1.00 84.75 84 PHE A C 1
ATOM 682 O O . PHE A 1 84 ? 3.946 -10.476 -23.377 1.00 84.75 84 PHE A O 1
ATOM 689 N N . PHE A 1 85 ? 4.563 -10.614 -25.523 1.00 86.00 85 PHE A N 1
ATOM 690 C CA . PHE A 1 85 ? 5.448 -9.454 -25.460 1.00 86.00 85 PHE A CA 1
ATOM 691 C C . PHE A 1 85 ? 4.660 -8.145 -25.347 1.00 86.00 85 PHE A C 1
ATOM 693 O O . PHE A 1 85 ? 5.016 -7.285 -24.542 1.00 86.00 85 PHE A O 1
ATOM 700 N N . LYS A 1 86 ? 3.554 -8.012 -26.091 1.00 87.81 86 LYS A N 1
ATOM 701 C CA . LYS A 1 86 ? 2.646 -6.859 -25.974 1.00 87.81 86 LYS A CA 1
ATOM 702 C C . LYS A 1 86 ? 2.052 -6.762 -24.567 1.00 87.81 86 LYS A C 1
ATOM 704 O O . LYS A 1 86 ? 2.078 -5.684 -23.975 1.00 87.81 86 LYS A O 1
ATOM 709 N N . ASN A 1 87 ? 1.626 -7.888 -23.993 1.00 85.19 87 ASN A N 1
ATOM 710 C CA . ASN A 1 87 ? 1.142 -7.950 -22.612 1.00 85.19 87 ASN A CA 1
ATOM 711 C C . ASN A 1 87 ? 2.221 -7.540 -21.609 1.00 85.19 87 ASN A C 1
ATOM 713 O O . ASN A 1 87 ? 1.935 -6.781 -20.686 1.00 85.19 87 ASN A O 1
ATOM 717 N N . HIS A 1 88 ? 3.466 -7.977 -21.814 1.00 85.00 88 HIS A N 1
ATOM 718 C CA . HIS A 1 88 ? 4.580 -7.594 -20.952 1.00 85.00 88 HIS A CA 1
ATOM 719 C C . HIS A 1 88 ? 4.880 -6.089 -21.019 1.00 85.00 88 HIS A C 1
ATOM 721 O O . HIS A 1 88 ? 5.060 -5.452 -19.982 1.00 85.00 88 HIS A O 1
ATOM 727 N N . LEU A 1 89 ? 4.890 -5.495 -22.219 1.00 87.50 89 LEU A N 1
ATOM 728 C CA . LEU A 1 89 ? 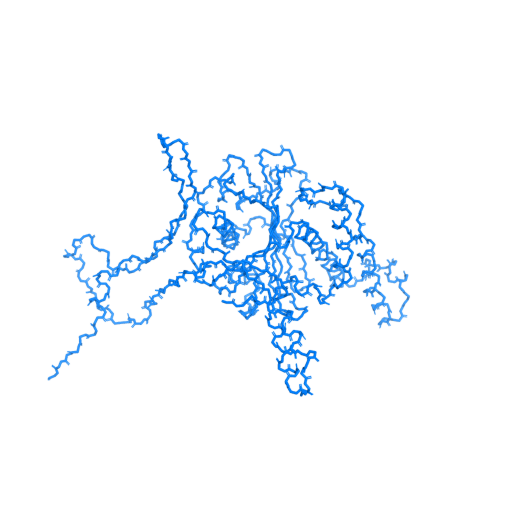5.059 -4.047 -22.389 1.00 87.50 89 LEU A CA 1
ATOM 729 C C . LEU A 1 89 ? 3.924 -3.257 -21.735 1.00 87.50 89 LEU A C 1
ATOM 731 O O . LEU A 1 89 ? 4.181 -2.273 -21.039 1.00 87.50 89 LEU A O 1
ATOM 735 N N . PHE A 1 90 ? 2.681 -3.702 -21.927 1.00 87.12 90 PHE A N 1
ATOM 736 C CA . PHE A 1 90 ? 1.518 -3.107 -21.278 1.00 87.12 90 PHE A CA 1
ATOM 737 C C . PHE A 1 90 ? 1.649 -3.180 -19.751 1.00 87.12 90 PHE A C 1
ATOM 739 O O . PHE A 1 90 ? 1.551 -2.159 -19.070 1.00 87.12 90 PHE A O 1
ATOM 746 N N . ALA A 1 91 ? 1.969 -4.360 -19.212 1.00 86.25 91 ALA A N 1
ATOM 747 C CA . ALA A 1 91 ? 2.146 -4.566 -17.781 1.00 86.25 91 ALA A CA 1
ATOM 748 C C . ALA A 1 91 ? 3.275 -3.709 -17.193 1.00 86.25 91 ALA A C 1
ATOM 750 O O . ALA A 1 91 ? 3.119 -3.140 -16.108 1.00 86.25 91 ALA A O 1
ATOM 751 N N . LEU A 1 92 ? 4.391 -3.569 -17.913 1.00 88.00 92 LEU A N 1
ATOM 752 C CA . LEU A 1 92 ? 5.497 -2.694 -17.534 1.00 88.00 92 LEU A CA 1
ATOM 753 C C . LEU A 1 92 ? 5.048 -1.230 -17.456 1.00 88.00 92 LEU A C 1
ATOM 755 O O . LEU A 1 92 ? 5.272 -0.580 -16.432 1.00 88.00 92 LEU A O 1
ATOM 759 N N . GLY A 1 93 ? 4.386 -0.726 -18.503 1.00 90.00 93 GLY A N 1
ATOM 760 C CA . GLY A 1 93 ? 3.896 0.653 -18.558 1.00 90.00 93 GLY A CA 1
ATOM 761 C C . GLY A 1 93 ? 2.895 0.958 -17.444 1.00 90.00 93 GLY A C 1
ATOM 762 O O . GLY A 1 93 ? 3.056 1.934 -16.710 1.00 90.00 93 GLY A O 1
ATOM 763 N N . SER A 1 94 ? 1.909 0.084 -17.246 1.00 88.00 94 SER A N 1
ATOM 764 C CA . SER A 1 94 ? 0.921 0.220 -16.173 1.00 88.00 94 SER A CA 1
ATOM 765 C C . SER A 1 94 ? 1.543 0.141 -14.777 1.00 88.00 94 SER A C 1
ATOM 767 O O . SER A 1 94 ? 1.179 0.931 -13.909 1.00 88.00 94 SER A O 1
ATOM 769 N N . THR A 1 95 ? 2.504 -0.761 -14.551 1.00 89.19 95 THR A N 1
ATOM 770 C CA . THR A 1 95 ? 3.190 -0.875 -13.252 1.00 89.19 95 THR A CA 1
ATOM 771 C C . THR A 1 95 ? 3.964 0.400 -12.932 1.00 89.19 95 THR A C 1
ATOM 773 O O . THR A 1 95 ? 3.811 0.946 -11.843 1.00 89.19 95 THR A O 1
ATOM 776 N N . ILE A 1 96 ? 4.731 0.929 -13.893 1.00 92.94 96 ILE A N 1
ATOM 777 C CA . ILE A 1 96 ? 5.457 2.199 -13.730 1.00 92.94 96 ILE A CA 1
ATOM 778 C C . ILE A 1 96 ? 4.484 3.352 -13.479 1.00 92.94 96 ILE A C 1
ATOM 780 O O . ILE A 1 96 ? 4.752 4.199 -12.631 1.00 92.94 96 ILE A O 1
ATOM 784 N N . ASN A 1 97 ? 3.346 3.373 -14.176 1.00 91.81 97 ASN A N 1
ATOM 785 C CA . ASN A 1 97 ? 2.319 4.382 -13.971 1.00 91.81 97 ASN A CA 1
ATOM 786 C C . ASN A 1 97 ? 1.780 4.361 -12.531 1.00 91.81 97 ASN A C 1
ATOM 788 O O . ASN A 1 97 ? 1.769 5.398 -11.867 1.00 91.81 97 ASN A O 1
ATOM 792 N N . TYR A 1 98 ? 1.380 3.196 -12.014 1.00 91.88 98 TYR A N 1
ATOM 793 C CA . TYR A 1 98 ? 0.898 3.082 -10.633 1.00 91.88 98 TYR A CA 1
ATOM 794 C C . TYR A 1 98 ? 1.981 3.431 -9.613 1.00 91.88 98 TYR A C 1
ATOM 796 O O . TYR A 1 98 ? 1.711 4.173 -8.665 1.00 91.88 98 TYR A O 1
ATOM 804 N N . GLU A 1 99 ? 3.205 2.947 -9.833 1.00 94.81 99 GLU A N 1
ATOM 805 C CA . GLU A 1 99 ? 4.360 3.270 -9.001 1.00 94.81 99 GLU A CA 1
ATOM 806 C C . GLU A 1 99 ? 4.614 4.764 -8.928 1.00 94.81 99 GLU A C 1
ATOM 808 O O . GLU A 1 99 ? 4.696 5.324 -7.837 1.00 94.81 99 GLU A O 1
ATOM 813 N N . TYR A 1 100 ? 4.660 5.438 -10.070 1.00 96.19 100 TYR A N 1
ATOM 814 C CA . TYR A 1 100 ? 4.871 6.873 -10.119 1.00 96.19 100 TYR A CA 1
ATOM 815 C C . TYR A 1 100 ? 3.813 7.644 -9.315 1.00 96.19 100 TYR A C 1
ATOM 817 O O . TYR A 1 100 ? 4.171 8.469 -8.471 1.00 96.19 100 TYR A O 1
ATOM 825 N N . HIS A 1 101 ? 2.526 7.325 -9.497 1.00 94.50 101 HIS A N 1
ATOM 826 C CA . HIS A 1 101 ? 1.432 8.003 -8.794 1.00 94.50 101 HIS A CA 1
ATOM 827 C C . HIS A 1 101 ? 1.537 7.855 -7.275 1.00 94.50 101 HIS A C 1
ATOM 829 O O . HIS A 1 101 ? 1.442 8.849 -6.544 1.00 94.50 101 HIS A O 1
ATOM 835 N N . PHE A 1 102 ? 1.752 6.637 -6.764 1.00 95.56 102 PHE A N 1
ATOM 836 C CA . PHE A 1 102 ? 1.876 6.487 -5.315 1.00 95.56 102 PHE A CA 1
ATOM 837 C C . PHE A 1 102 ? 3.206 7.043 -4.796 1.00 95.56 102 PHE A C 1
ATOM 839 O O . PHE A 1 102 ? 3.225 7.544 -3.677 1.00 95.56 102 PHE A O 1
ATOM 846 N N . ILE A 1 103 ? 4.305 7.011 -5.565 1.00 97.38 103 ILE A N 1
ATOM 847 C CA . ILE A 1 103 ? 5.597 7.588 -5.153 1.00 97.38 103 ILE A CA 1
ATOM 848 C C . ILE A 1 103 ? 5.459 9.093 -4.961 1.00 97.38 103 ILE A C 1
ATOM 850 O O . ILE A 1 103 ? 5.869 9.601 -3.916 1.00 97.38 103 ILE A O 1
ATOM 854 N N . VAL A 1 104 ? 4.884 9.806 -5.934 1.00 97.44 104 VAL A N 1
ATOM 855 C CA . VAL A 1 104 ? 4.698 11.262 -5.852 1.00 97.44 104 VAL A CA 1
ATOM 856 C C . VAL A 1 104 ? 3.870 11.609 -4.617 1.00 97.44 104 VAL A C 1
ATOM 858 O O . VAL A 1 104 ? 4.330 12.380 -3.772 1.00 97.44 104 VAL A O 1
ATOM 861 N N . ASN A 1 105 ? 2.714 10.964 -4.438 1.00 97.81 105 ASN A N 1
ATOM 862 C CA . ASN A 1 105 ? 1.853 11.183 -3.274 1.00 97.81 105 ASN A CA 1
ATOM 863 C C . ASN A 1 105 ? 2.543 10.832 -1.945 1.00 97.81 105 ASN A C 1
ATOM 865 O O . ASN A 1 105 ? 2.483 11.602 -0.984 1.00 97.81 105 ASN A O 1
ATOM 869 N N . PHE A 1 106 ? 3.247 9.703 -1.881 1.00 98.00 106 PHE A N 1
ATOM 870 C CA . PHE A 1 106 ? 3.940 9.244 -0.679 1.00 98.00 106 PHE A CA 1
ATOM 871 C C . PHE A 1 106 ? 5.090 10.176 -0.278 1.00 98.00 106 PHE A C 1
ATOM 873 O O . PHE A 1 106 ? 5.280 10.473 0.906 1.00 98.00 106 PHE A O 1
ATOM 880 N N . LEU A 1 107 ? 5.858 10.665 -1.254 1.00 97.56 107 LEU A N 1
ATOM 881 C CA . LEU A 1 107 ? 6.924 11.637 -1.031 1.00 97.56 107 LEU A CA 1
ATOM 882 C C . LEU A 1 107 ? 6.361 12.998 -0.605 1.00 97.56 107 LEU A C 1
ATOM 884 O O . LEU A 1 107 ? 6.871 13.569 0.363 1.00 97.56 107 LEU A O 1
ATOM 888 N N . LEU A 1 108 ? 5.305 13.476 -1.271 1.00 96.62 108 LEU A N 1
ATOM 889 C CA . LEU A 1 108 ? 4.641 14.749 -0.973 1.00 96.62 108 LEU A CA 1
ATOM 890 C C . LEU A 1 108 ? 4.020 14.749 0.436 1.00 96.62 108 LEU A C 1
ATOM 892 O O . LEU A 1 108 ? 4.162 15.722 1.172 1.00 96.62 108 LEU A O 1
ATOM 896 N N . ALA A 1 109 ? 3.450 13.622 0.874 1.00 96.06 109 ALA A N 1
ATOM 897 C CA . ALA A 1 109 ? 2.936 13.434 2.237 1.00 96.06 109 ALA A CA 1
ATOM 898 C C . ALA A 1 109 ? 4.037 13.220 3.304 1.00 96.06 109 ALA A C 1
ATOM 900 O O . ALA A 1 109 ? 3.753 13.039 4.495 1.00 96.06 109 ALA A O 1
ATOM 901 N N . GLY A 1 110 ? 5.314 13.230 2.912 1.00 95.75 110 GLY A N 1
ATOM 902 C CA . GLY A 1 110 ? 6.445 13.134 3.834 1.00 95.75 110 GLY A CA 1
ATOM 903 C C . GLY A 1 110 ? 6.791 11.711 4.281 1.00 95.75 110 GLY A C 1
ATOM 904 O O . GLY A 1 110 ? 7.357 11.549 5.365 1.00 95.75 110 GLY A O 1
ATOM 905 N N . ARG A 1 111 ? 6.500 10.694 3.457 1.00 96.31 111 ARG A N 1
ATOM 906 C CA . ARG A 1 111 ? 6.904 9.283 3.640 1.00 96.31 111 ARG A CA 1
ATOM 907 C C . ARG A 1 111 ? 6.408 8.655 4.946 1.00 96.31 111 ARG A C 1
ATOM 909 O O . ARG A 1 111 ? 7.162 7.993 5.663 1.00 96.31 111 ARG A O 1
ATOM 916 N N . LYS A 1 112 ? 5.145 8.901 5.299 1.00 96.06 112 LYS A N 1
ATOM 917 C CA . LYS A 1 112 ? 4.531 8.338 6.512 1.00 96.06 112 LYS A CA 1
ATOM 918 C C . LYS A 1 112 ? 4.440 6.819 6.379 1.00 96.06 112 LYS A C 1
ATOM 920 O O . LYS A 1 112 ? 3.669 6.337 5.562 1.00 96.06 112 LYS A O 1
ATOM 925 N N . THR A 1 113 ? 5.208 6.082 7.176 1.00 97.81 113 THR A N 1
ATOM 926 C CA . THR A 1 113 ? 5.273 4.614 7.102 1.00 97.81 113 THR A CA 1
ATOM 927 C C . THR A 1 113 ? 4.858 4.008 8.433 1.00 97.81 113 THR A C 1
ATOM 929 O O . THR A 1 113 ? 5.388 4.404 9.470 1.00 97.81 113 THR A O 1
ATOM 932 N N . PHE A 1 114 ? 3.929 3.058 8.412 1.00 97.25 114 PHE A N 1
ATOM 933 C CA . PHE A 1 114 ? 3.397 2.370 9.585 1.00 97.25 114 PHE A CA 1
ATOM 934 C C . PHE A 1 114 ? 3.659 0.874 9.454 1.00 97.25 114 PHE A C 1
ATOM 936 O O . PHE A 1 114 ? 3.149 0.230 8.538 1.00 97.25 114 PHE A O 1
ATOM 943 N N . PHE A 1 115 ? 4.453 0.325 10.366 1.00 97.25 115 PHE A N 1
ATOM 944 C CA . PHE A 1 115 ? 4.793 -1.090 10.387 1.00 97.25 115 PHE A CA 1
ATOM 945 C C . PHE A 1 115 ? 4.027 -1.794 11.500 1.00 97.25 115 PHE A C 1
ATOM 947 O O . PHE A 1 115 ? 4.256 -1.518 12.679 1.00 97.25 115 PHE A O 1
ATOM 954 N N . PHE A 1 116 ? 3.104 -2.673 11.123 1.00 96.06 116 PHE A N 1
ATOM 955 C CA . PHE A 1 116 ? 2.218 -3.358 12.055 1.00 96.06 116 PHE A CA 1
ATOM 956 C C . PHE A 1 116 ? 2.870 -4.630 12.575 1.00 96.06 116 PHE A C 1
ATOM 958 O O . PHE A 1 116 ? 3.306 -5.473 11.795 1.00 96.06 116 PHE A O 1
ATOM 965 N N . SER A 1 117 ? 2.895 -4.791 13.900 1.00 93.81 117 SER A N 1
ATOM 966 C CA . SER A 1 117 ? 3.287 -6.063 14.502 1.00 93.81 117 SER A CA 1
ATOM 967 C C . SER A 1 117 ? 2.301 -7.170 14.114 1.00 93.81 117 SER A C 1
ATOM 969 O O . SER A 1 117 ? 1.108 -6.923 13.904 1.00 93.81 117 SER A O 1
ATOM 971 N N . ASP A 1 118 ? 2.768 -8.415 14.070 1.00 92.88 118 ASP A N 1
ATOM 972 C CA . ASP A 1 118 ? 1.902 -9.563 13.775 1.00 92.88 118 ASP A CA 1
ATOM 973 C C . ASP A 1 118 ? 0.747 -9.685 14.790 1.00 92.88 118 ASP A C 1
ATOM 975 O O . ASP A 1 118 ? -0.381 -10.024 14.442 1.00 92.88 118 ASP A O 1
ATOM 979 N N . ALA A 1 119 ? 0.992 -9.322 16.053 1.00 90.50 119 ALA A N 1
ATOM 980 C CA . ALA A 1 119 ? -0.012 -9.385 17.112 1.00 90.50 119 ALA A CA 1
ATOM 981 C C . ALA A 1 119 ? -1.179 -8.406 16.904 1.00 90.50 119 ALA A C 1
ATOM 983 O O . ALA A 1 119 ? -2.334 -8.777 17.130 1.00 90.50 119 ALA A O 1
ATOM 984 N N . ILE A 1 120 ? -0.906 -7.157 16.501 1.00 92.75 120 ILE A N 1
ATOM 985 C CA . ILE A 1 120 ? -1.985 -6.211 16.180 1.00 92.75 120 ILE A CA 1
ATOM 986 C C . ILE A 1 120 ? -2.662 -6.597 14.866 1.00 92.75 120 ILE A C 1
ATOM 988 O O . ILE A 1 120 ? -3.886 -6.566 14.785 1.00 92.75 120 ILE A O 1
ATOM 992 N N . SER A 1 121 ? -1.881 -7.035 13.881 1.00 93.75 121 SER A N 1
ATOM 993 C CA . SER A 1 121 ? -2.348 -7.487 12.570 1.00 93.75 121 SER A CA 1
ATOM 994 C C . SER A 1 121 ? -3.420 -8.577 12.685 1.00 93.75 121 SER A C 1
ATOM 996 O O . SER A 1 121 ? -4.529 -8.399 12.180 1.00 93.75 121 SER A O 1
ATOM 998 N N . GLN A 1 122 ? -3.160 -9.627 13.472 1.00 90.50 122 GLN A N 1
ATOM 999 C CA . GLN A 1 122 ? -4.139 -10.685 13.764 1.00 90.50 122 GLN A CA 1
ATOM 1000 C C . GLN A 1 122 ? -5.415 -10.135 14.410 1.00 90.50 122 GLN A C 1
ATOM 1002 O O . GLN A 1 122 ? -6.530 -10.516 14.068 1.00 90.50 122 GLN A O 1
ATOM 1007 N N . LYS A 1 123 ? -5.300 -9.193 15.348 1.00 91.19 123 LYS A N 1
ATOM 1008 C CA . LYS A 1 123 ? -6.485 -8.611 15.994 1.00 91.19 123 LYS A CA 1
ATOM 1009 C C . LYS A 1 123 ? -7.322 -7.770 15.031 1.00 91.19 123 LYS A C 1
ATOM 1011 O O . LYS A 1 123 ? -8.548 -7.766 15.138 1.00 91.19 123 LYS A O 1
ATOM 1016 N N . LEU A 1 124 ? -6.684 -7.056 14.108 1.00 93.19 124 LEU A N 1
ATOM 1017 C CA . LEU A 1 124 ? -7.376 -6.270 13.085 1.00 93.19 124 LEU A CA 1
ATOM 1018 C C . LEU A 1 124 ? -8.079 -7.168 12.060 1.00 93.19 124 LEU A C 1
ATOM 1020 O O . LEU A 1 124 ? -9.168 -6.813 11.610 1.00 93.19 124 LEU A O 1
ATOM 1024 N N . LEU A 1 125 ? -7.520 -8.344 11.761 1.00 90.25 125 LEU A N 1
ATOM 1025 C CA . LEU A 1 125 ? -8.188 -9.384 10.972 1.00 90.25 125 LEU A CA 1
ATOM 1026 C C . LEU A 1 125 ? -9.506 -9.832 11.620 1.00 90.25 125 LEU A C 1
ATOM 1028 O O . LEU A 1 125 ? -10.537 -9.896 10.953 1.00 90.25 125 LEU A O 1
ATOM 1032 N N . TYR A 1 126 ? -9.508 -10.066 12.935 1.00 89.19 126 TYR A N 1
ATOM 1033 C CA . TYR A 1 126 ? -10.708 -10.454 13.690 1.00 89.19 126 TYR A CA 1
ATOM 1034 C C . TYR A 1 126 ? -11.562 -9.263 14.162 1.00 89.19 126 TYR A C 1
ATOM 1036 O O . TYR A 1 126 ? -12.308 -9.393 15.137 1.00 89.19 126 TYR A O 1
ATOM 1044 N N . THR A 1 127 ? -11.470 -8.103 13.504 1.00 91.44 127 THR A N 1
ATOM 1045 C CA . THR A 1 127 ? -12.255 -6.901 13.830 1.00 91.44 127 THR A CA 1
ATOM 1046 C C . THR A 1 127 ? -13.285 -6.596 12.740 1.00 91.44 127 THR A C 1
ATOM 1048 O O . THR A 1 127 ? -12.970 -6.548 11.553 1.00 91.44 127 THR A O 1
ATOM 1051 N N . GLU A 1 128 ? -14.531 -6.359 13.139 1.00 91.62 128 GLU A N 1
ATOM 1052 C CA . GLU A 1 128 ? -15.610 -5.930 12.243 1.00 91.62 128 GLU A CA 1
ATOM 1053 C C . GLU A 1 128 ? -15.535 -4.431 11.944 1.00 91.62 128 GLU A C 1
ATOM 1055 O O . GLU A 1 128 ? -15.159 -3.645 12.817 1.00 91.62 128 GLU A O 1
ATOM 1060 N N . ILE A 1 129 ? -15.960 -4.025 10.742 1.00 90.25 129 ILE A N 1
ATOM 1061 C CA . ILE A 1 129 ? -15.838 -2.639 10.268 1.00 90.25 129 ILE A CA 1
ATOM 1062 C C . ILE A 1 129 ? -17.185 -1.929 10.045 1.00 90.25 129 ILE A C 1
ATOM 1064 O O . ILE A 1 129 ? -17.412 -1.198 9.086 1.00 90.25 129 ILE A O 1
ATOM 1068 N N . ASN A 1 130 ? -18.098 -2.096 10.998 1.00 87.31 130 ASN A N 1
ATOM 1069 C CA . ASN A 1 130 ? -19.429 -1.483 10.963 1.00 87.31 130 ASN A CA 1
ATOM 1070 C C . ASN A 1 130 ? -19.415 -0.023 11.461 1.00 87.31 130 ASN A C 1
ATOM 1072 O O . ASN A 1 130 ? -20.030 0.299 12.478 1.00 87.31 130 ASN A O 1
ATOM 1076 N N . VAL A 1 131 ? -18.692 0.861 10.767 1.00 92.06 131 VAL A N 1
ATOM 1077 C CA . VAL A 1 131 ? -18.618 2.302 11.083 1.00 92.06 131 VAL A CA 1
ATOM 1078 C C . VAL A 1 131 ? -18.910 3.173 9.864 1.00 92.06 131 VAL A C 1
ATOM 1080 O O . VAL A 1 131 ? -18.689 2.718 8.740 1.00 92.06 131 VAL A O 1
ATOM 1083 N N . PRO A 1 132 ? -19.389 4.419 10.055 1.00 94.56 132 PRO A N 1
ATOM 1084 C CA . PRO A 1 132 ? -19.557 5.370 8.960 1.00 94.56 132 PRO A CA 1
ATOM 1085 C C . PRO A 1 132 ? -18.249 5.595 8.191 1.00 94.56 132 PRO A C 1
ATOM 1087 O O . PRO A 1 132 ? -17.187 5.738 8.795 1.00 94.56 132 PRO A O 1
ATOM 1090 N N . ALA A 1 133 ? -18.319 5.689 6.865 1.00 94.38 133 ALA A N 1
ATOM 1091 C CA . ALA A 1 133 ? -17.143 5.863 6.015 1.00 94.38 133 ALA A CA 1
ATOM 1092 C C . ALA A 1 133 ? -16.419 7.195 6.271 1.00 94.38 133 ALA A C 1
ATOM 1094 O O . ALA A 1 133 ? -15.192 7.278 6.175 1.00 94.38 133 ALA A O 1
ATOM 1095 N N . LYS A 1 134 ? -17.161 8.220 6.707 1.00 92.56 134 LYS A N 1
ATOM 1096 C CA . LYS A 1 134 ? -16.618 9.519 7.131 1.00 92.56 134 LYS A CA 1
ATOM 1097 C C . LYS A 1 134 ? -15.637 9.458 8.310 1.00 92.56 134 LYS A C 1
ATOM 1099 O O . LYS A 1 134 ? -14.893 10.415 8.505 1.00 92.56 134 LYS A O 1
ATOM 1104 N N . GLU A 1 135 ? -15.622 8.361 9.073 1.00 92.44 135 GLU A N 1
ATOM 1105 C CA . GLU A 1 135 ? -14.667 8.149 10.174 1.00 92.44 135 GLU A CA 1
ATOM 1106 C C . GLU A 1 135 ? -13.237 7.918 9.664 1.00 92.44 135 GLU A C 1
ATOM 1108 O O . GLU A 1 135 ? -12.281 8.136 10.402 1.00 92.44 135 GLU A O 1
ATOM 1113 N N . ILE A 1 136 ? -13.050 7.517 8.399 1.00 93.62 136 ILE A N 1
ATOM 1114 C CA . ILE A 1 136 ? -11.717 7.448 7.789 1.00 93.62 136 ILE A CA 1
ATOM 1115 C C . ILE A 1 136 ? -11.206 8.872 7.575 1.00 93.62 136 ILE A C 1
ATOM 1117 O O . ILE A 1 136 ? -11.545 9.528 6.593 1.00 93.62 136 ILE A O 1
ATOM 1121 N N . GLN A 1 137 ? -10.394 9.371 8.501 1.00 88.06 137 GLN A N 1
ATOM 1122 C CA . GLN A 1 137 ? -9.762 10.685 8.409 1.00 88.06 137 GLN A CA 1
ATOM 1123 C C . GLN A 1 137 ? -8.296 10.559 8.777 1.00 88.06 137 GLN A C 1
ATOM 1125 O O . GLN A 1 137 ? -7.963 10.245 9.915 1.00 88.06 137 GLN A O 1
ATOM 1130 N N . LEU A 1 138 ? -7.411 10.804 7.819 1.00 87.56 138 LEU A N 1
ATOM 1131 C CA . LEU A 1 138 ? -5.978 10.796 8.065 1.00 87.56 138 LEU A CA 1
ATOM 1132 C C . LEU A 1 138 ? -5.476 12.243 8.160 1.00 87.56 138 LEU A C 1
ATOM 1134 O O . LEU A 1 138 ? -5.846 13.065 7.326 1.00 87.56 138 LEU A O 1
ATOM 1138 N N . PRO A 1 139 ? -4.578 12.570 9.107 1.00 86.81 139 PRO A N 1
ATOM 1139 C CA . PRO A 1 139 ? -3.952 13.895 9.180 1.00 86.81 139 PRO A CA 1
ATOM 1140 C C . PRO A 1 139 ? -2.909 14.127 8.064 1.00 86.81 139 PRO A C 1
ATOM 1142 O O . PRO A 1 139 ? -2.135 15.081 8.104 1.00 86.81 139 PRO A O 1
ATOM 1145 N N . PHE A 1 140 ? -2.840 13.215 7.098 1.00 92.38 140 PHE A N 1
ATOM 1146 C CA . PHE A 1 140 ? -2.005 13.223 5.905 1.00 92.38 140 PHE A CA 1
ATOM 1147 C C . PHE A 1 140 ? -2.782 12.501 4.800 1.00 92.38 140 PHE A C 1
ATOM 1149 O O . PHE A 1 140 ? -3.472 11.524 5.073 1.00 92.38 140 PHE A O 1
ATOM 1156 N N . PHE A 1 141 ? -2.652 12.932 3.549 1.00 95.44 141 PHE A N 1
ATOM 1157 C CA . PHE A 1 141 ? -3.402 12.315 2.450 1.00 95.44 141 PHE A CA 1
ATOM 1158 C C . PHE A 1 141 ? -2.768 11.016 1.941 1.00 95.44 141 PHE A C 1
ATOM 1160 O O . PHE A 1 141 ? -3.405 10.294 1.186 1.00 95.44 141 PHE A O 1
ATOM 1167 N N . SER A 1 142 ? -1.520 10.693 2.309 1.00 97.69 142 SER A N 1
ATOM 1168 C CA . SER A 1 142 ? -0.895 9.436 1.890 1.00 97.69 142 SER A CA 1
ATOM 1169 C C . SER A 1 142 ? 0.066 8.845 2.916 1.00 97.69 142 SER A C 1
ATOM 1171 O O . SER A 1 142 ? 0.791 9.559 3.614 1.00 97.69 142 SER A O 1
ATOM 1173 N N . CYS A 1 143 ? 0.069 7.517 3.003 1.00 98.00 143 CYS A N 1
ATOM 1174 C CA . CYS A 1 143 ? 0.998 6.749 3.819 1.00 98.00 143 CYS A CA 1
ATOM 1175 C C . CYS A 1 143 ? 1.262 5.363 3.225 1.00 98.00 143 CYS A C 1
ATOM 1177 O O . CYS A 1 143 ? 0.590 4.919 2.296 1.00 98.00 143 CYS A O 1
ATOM 1179 N N . GLN A 1 144 ? 2.239 4.675 3.802 1.00 98.50 144 GLN A N 1
ATOM 1180 C CA . GLN A 1 144 ? 2.506 3.268 3.563 1.00 98.50 144 GLN A CA 1
ATOM 1181 C C . GLN A 1 144 ? 2.182 2.468 4.826 1.00 98.50 144 GLN A C 1
ATOM 1183 O O . GLN A 1 144 ? 2.653 2.807 5.914 1.00 98.50 144 GLN A O 1
ATOM 1188 N N . LEU A 1 145 ? 1.411 1.394 4.678 1.00 98.44 145 LEU A N 1
ATOM 1189 C CA . LEU A 1 145 ? 1.205 0.370 5.699 1.00 98.44 145 LEU A CA 1
ATOM 1190 C C . LEU A 1 145 ? 2.031 -0.865 5.327 1.00 98.44 145 LEU A C 1
ATOM 1192 O O . LEU A 1 145 ? 2.107 -1.231 4.152 1.00 98.44 145 LEU A O 1
ATOM 1196 N N . VAL A 1 146 ? 2.662 -1.493 6.315 1.00 98.44 146 VAL A N 1
ATOM 1197 C CA . VAL A 1 146 ? 3.530 -2.661 6.121 1.00 98.44 146 VAL A CA 1
ATOM 1198 C C . VAL A 1 146 ? 3.087 -3.788 7.045 1.00 98.44 146 VAL A C 1
ATOM 1200 O O . VAL A 1 146 ? 2.966 -3.575 8.255 1.00 98.44 146 VAL A O 1
ATOM 1203 N N . PHE A 1 147 ? 2.883 -4.976 6.472 1.00 97.88 147 PHE A N 1
ATOM 1204 C CA . PHE A 1 147 ? 2.436 -6.179 7.177 1.00 97.88 147 PHE A CA 1
ATOM 1205 C C . PHE A 1 147 ? 3.342 -7.372 6.859 1.00 97.88 147 PHE A C 1
ATOM 1207 O O . PHE A 1 147 ? 3.729 -7.566 5.708 1.00 97.88 147 PHE A O 1
ATOM 1214 N N . THR A 1 148 ? 3.648 -8.176 7.875 1.00 96.69 148 THR A N 1
ATOM 1215 C CA . THR A 1 148 ? 4.395 -9.448 7.772 1.00 96.69 148 THR A CA 1
ATOM 1216 C C . THR A 1 148 ? 3.581 -10.656 8.227 1.00 96.69 148 THR A C 1
ATOM 1218 O O . THR A 1 148 ? 4.038 -11.790 8.137 1.00 96.69 148 THR A O 1
ATOM 1221 N N . GLU A 1 149 ? 2.378 -10.406 8.734 1.00 94.88 149 GLU A N 1
ATOM 1222 C CA . GLU A 1 149 ? 1.533 -11.415 9.348 1.00 94.88 149 GLU A CA 1
ATOM 1223 C C . GLU A 1 149 ? 0.970 -12.368 8.284 1.00 94.88 149 GLU A C 1
ATOM 1225 O O . GLU A 1 149 ? 0.507 -11.938 7.224 1.00 94.88 149 GLU A O 1
ATOM 1230 N N . ARG A 1 150 ? 1.030 -13.672 8.567 1.00 94.12 150 ARG A N 1
ATOM 1231 C CA . ARG A 1 150 ? 0.726 -14.729 7.600 1.00 94.12 150 ARG A CA 1
ATOM 1232 C C . ARG A 1 150 ? -0.720 -14.705 7.113 1.00 94.12 150 ARG A C 1
ATOM 1234 O O . ARG A 1 150 ? -0.929 -14.801 5.910 1.00 94.12 150 ARG A O 1
ATOM 1241 N N . GLU A 1 151 ? -1.695 -14.565 8.005 1.00 91.56 151 GLU A N 1
ATOM 1242 C CA . GLU A 1 151 ? -3.119 -14.547 7.647 1.00 91.56 151 GLU A CA 1
ATOM 1243 C C . GLU A 1 151 ? -3.470 -13.298 6.819 1.00 91.56 151 GLU A C 1
ATOM 1245 O O . GLU A 1 151 ? -4.338 -13.357 5.948 1.00 91.56 151 GLU A O 1
ATOM 1250 N N . ILE A 1 152 ? -2.762 -12.176 7.014 1.00 93.94 152 ILE A N 1
ATOM 1251 C CA . ILE A 1 152 ? -2.861 -11.013 6.113 1.00 93.94 152 ILE A CA 1
ATOM 1252 C C . ILE A 1 152 ? -2.308 -11.344 4.723 1.00 93.94 152 ILE A C 1
ATOM 1254 O O . ILE A 1 152 ? -2.921 -10.963 3.721 1.00 93.94 152 ILE A O 1
ATOM 1258 N N . ILE A 1 153 ? -1.167 -12.037 4.646 1.00 95.44 153 ILE A N 1
ATOM 1259 C CA . ILE A 1 153 ? -0.606 -12.479 3.363 1.00 95.44 153 ILE A CA 1
ATOM 1260 C C . ILE A 1 153 ? -1.578 -13.436 2.668 1.00 95.44 153 ILE A C 1
ATOM 1262 O O . ILE A 1 153 ? -1.889 -13.234 1.497 1.00 95.44 153 ILE A O 1
ATOM 1266 N N . ASP A 1 154 ? -2.147 -14.398 3.387 1.00 92.44 154 ASP A N 1
ATOM 1267 C CA . ASP A 1 154 ? -3.161 -15.304 2.846 1.00 92.44 154 ASP A CA 1
ATOM 1268 C C . ASP A 1 154 ? -4.391 -14.528 2.341 1.00 92.44 154 ASP A C 1
ATOM 1270 O O . ASP A 1 154 ? -4.837 -14.743 1.212 1.00 92.44 154 ASP A O 1
ATOM 1274 N N . ALA A 1 155 ? -4.879 -13.544 3.110 1.00 91.56 155 ALA A N 1
ATOM 1275 C CA . ALA A 1 155 ? -5.993 -12.688 2.701 1.00 91.56 155 ALA A CA 1
ATOM 1276 C C . ALA A 1 155 ? -5.690 -11.921 1.402 1.00 91.56 155 ALA A C 1
ATOM 1278 O O . ALA A 1 155 ? -6.561 -11.834 0.532 1.00 91.56 155 ALA A O 1
ATOM 1279 N N . PHE A 1 156 ? -4.466 -11.409 1.239 1.00 93.19 156 PHE A N 1
ATOM 1280 C CA . PHE A 1 156 ? -4.018 -10.760 0.004 1.00 93.19 156 PHE A CA 1
ATOM 1281 C C . PHE A 1 156 ? -4.025 -11.736 -1.179 1.00 93.19 156 PHE A C 1
ATOM 1283 O O . PHE A 1 156 ? -4.471 -11.386 -2.267 1.00 93.19 156 PHE A O 1
ATOM 1290 N N . TYR A 1 157 ? -3.603 -12.981 -0.976 1.00 92.12 157 TYR A N 1
ATOM 1291 C CA . TYR A 1 157 ? -3.494 -13.980 -2.041 1.00 92.12 157 TYR A CA 1
ATOM 1292 C C . TYR A 1 157 ? -4.798 -14.698 -2.401 1.00 92.12 157 TYR A C 1
ATOM 1294 O O . TYR A 1 157 ? -4.827 -15.400 -3.409 1.00 92.12 157 TYR A O 1
ATOM 1302 N N . THR A 1 158 ? -5.880 -14.502 -1.646 1.00 87.62 158 THR A N 1
ATOM 1303 C CA . THR A 1 158 ? -7.163 -15.212 -1.810 1.00 87.62 158 THR A CA 1
ATOM 1304 C C . THR A 1 158 ? -7.627 -15.345 -3.268 1.00 87.62 158 THR A C 1
ATOM 1306 O O . THR A 1 158 ? -7.933 -16.444 -3.728 1.00 87.62 158 THR A O 1
ATOM 1309 N N . LYS A 1 159 ? -7.649 -14.240 -4.027 1.00 82.88 159 LYS A N 1
ATOM 1310 C CA . LYS A 1 159 ? -8.048 -14.246 -5.446 1.00 82.88 159 LYS A CA 1
ATOM 1311 C C . LYS A 1 159 ? -7.014 -14.945 -6.332 1.00 82.88 159 LYS A C 1
ATOM 1313 O O . LYS A 1 159 ? -7.387 -15.766 -7.161 1.00 82.88 159 LYS A O 1
ATOM 1318 N N . ALA A 1 160 ? -5.730 -14.661 -6.118 1.00 86.00 160 ALA A N 1
ATOM 1319 C CA . ALA A 1 160 ? -4.630 -15.245 -6.882 1.00 86.00 160 ALA A CA 1
ATOM 1320 C C . ALA A 1 160 ? -4.599 -16.779 -6.768 1.00 86.00 160 ALA A C 1
ATOM 1322 O O . ALA A 1 160 ? -4.430 -17.464 -7.770 1.00 86.00 160 ALA A O 1
ATOM 1323 N N . LEU A 1 161 ? -4.820 -17.306 -5.561 1.00 86.75 161 LEU A N 1
ATOM 1324 C CA . LEU A 1 161 ? -4.885 -18.743 -5.280 1.00 86.75 161 LEU A CA 1
ATOM 1325 C C . LEU A 1 161 ? -6.151 -19.395 -5.842 1.00 86.75 161 LEU A C 1
ATOM 1327 O O . LEU A 1 161 ? -6.121 -20.554 -6.240 1.00 86.75 161 LEU A O 1
ATOM 1331 N N . LYS A 1 162 ? -7.269 -18.662 -5.903 1.00 84.56 162 LYS A N 1
ATOM 1332 C CA . LYS A 1 162 ? -8.490 -19.148 -6.559 1.00 84.56 162 LYS A CA 1
ATOM 1333 C C . LYS A 1 162 ? -8.286 -19.323 -8.067 1.00 84.56 162 LYS A C 1
ATOM 1335 O O . LYS A 1 162 ? -8.799 -20.284 -8.632 1.00 84.56 162 LYS A O 1
ATOM 1340 N N . ASP A 1 163 ? -7.544 -18.413 -8.694 1.00 82.38 163 ASP A N 1
ATOM 1341 C CA . ASP A 1 163 ? -7.238 -18.472 -10.128 1.00 82.38 163 ASP A CA 1
ATOM 1342 C C . ASP A 1 163 ? -6.116 -19.469 -10.446 1.00 82.38 163 ASP A C 1
ATOM 1344 O O . ASP A 1 163 ? -6.138 -20.115 -11.491 1.00 82.38 163 ASP A O 1
ATOM 1348 N N . ASN A 1 164 ? -5.141 -19.602 -9.543 1.00 86.00 164 ASN A N 1
ATOM 1349 C CA . ASN A 1 164 ? -4.022 -20.530 -9.651 1.00 86.00 164 ASN A CA 1
ATOM 1350 C C . ASN A 1 164 ? -3.770 -21.241 -8.304 1.00 86.00 164 ASN A C 1
ATOM 1352 O O . ASN A 1 164 ? -2.989 -20.744 -7.485 1.00 86.00 164 ASN A O 1
ATOM 1356 N N . PRO A 1 165 ? -4.396 -22.412 -8.073 1.00 88.88 165 PRO A N 1
ATOM 1357 C CA . PRO A 1 165 ? -4.255 -23.163 -6.823 1.00 88.88 165 PRO A CA 1
ATOM 1358 C C . PRO A 1 165 ? -2.830 -23.634 -6.501 1.00 88.88 165 PRO A C 1
ATOM 1360 O O . PRO A 1 165 ? -2.522 -23.862 -5.333 1.00 88.88 165 PRO A O 1
ATOM 1363 N N . ASP A 1 166 ? -1.960 -23.753 -7.508 1.00 90.62 166 ASP A N 1
ATOM 1364 C CA . ASP A 1 166 ? -0.570 -24.204 -7.349 1.00 90.62 166 ASP A CA 1
ATOM 1365 C C . ASP A 1 166 ? 0.404 -23.043 -7.050 1.00 90.62 166 ASP A C 1
ATOM 1367 O O . ASP A 1 166 ? 1.617 -23.242 -6.913 1.00 90.62 166 ASP A O 1
ATOM 1371 N N . LEU A 1 167 ? -0.104 -21.808 -6.948 1.00 89.44 167 LEU A N 1
ATOM 1372 C CA . LEU A 1 167 ? 0.700 -20.621 -6.673 1.00 89.44 167 LEU A CA 1
ATOM 1373 C C . LEU A 1 167 ? 1.386 -20.730 -5.302 1.00 89.44 167 LEU A C 1
ATOM 1375 O O . LEU A 1 167 ? 0.749 -20.833 -4.256 1.00 89.44 167 LEU A O 1
ATOM 1379 N N . THR A 1 168 ? 2.715 -20.652 -5.302 1.00 90.81 168 THR A N 1
ATOM 1380 C CA . THR A 1 168 ? 3.507 -20.675 -4.067 1.00 90.81 168 THR A CA 1
ATOM 1381 C C . THR A 1 168 ? 3.629 -19.270 -3.475 1.00 90.81 168 THR A C 1
ATOM 1383 O O . THR A 1 168 ? 4.048 -18.336 -4.157 1.00 90.81 168 THR A O 1
ATOM 1386 N N . VAL A 1 169 ? 3.310 -19.128 -2.186 1.00 93.12 169 VAL A N 1
ATOM 1387 C CA . VAL A 1 169 ? 3.366 -17.852 -1.454 1.00 93.12 169 VAL A CA 1
ATOM 1388 C C . VAL A 1 169 ? 4.647 -17.765 -0.612 1.00 93.12 169 VAL A C 1
ATOM 1390 O O . VAL A 1 169 ? 4.905 -18.624 0.231 1.00 93.12 169 VAL A O 1
ATOM 1393 N N . ASP A 1 170 ? 5.458 -16.720 -0.819 1.00 93.69 170 ASP A N 1
ATOM 1394 C CA . ASP A 1 170 ? 6.676 -16.465 -0.030 1.00 93.69 170 ASP A CA 1
ATOM 1395 C C . ASP A 1 170 ? 6.365 -15.641 1.233 1.00 93.69 170 ASP A C 1
ATOM 1397 O O . ASP A 1 170 ? 6.389 -14.417 1.220 1.00 93.69 170 ASP A O 1
ATOM 1401 N N . TYR A 1 171 ? 6.125 -16.310 2.359 1.00 94.69 171 TYR A N 1
ATOM 1402 C CA . TYR A 1 171 ? 5.827 -15.647 3.638 1.00 94.69 171 TYR A CA 1
ATOM 1403 C C . TYR A 1 171 ? 7.018 -14.924 4.295 1.00 94.69 171 TYR A C 1
ATOM 1405 O O . TYR A 1 171 ? 6.871 -14.377 5.387 1.00 94.69 171 TYR A O 1
ATOM 1413 N N . SER A 1 172 ? 8.215 -14.938 3.694 1.00 91.94 172 SER A N 1
ATOM 1414 C CA . SER A 1 172 ? 9.376 -14.216 4.242 1.00 91.94 172 SER A CA 1
ATOM 1415 C C . SER A 1 172 ? 9.373 -12.720 3.916 1.00 91.94 172 SER A C 1
ATOM 1417 O O . SER A 1 172 ? 10.188 -11.970 4.459 1.00 91.94 172 SER A O 1
ATOM 1419 N N . CYS A 1 173 ? 8.480 -12.286 3.025 1.00 93.88 173 CYS A N 1
ATOM 1420 C CA . CYS A 1 173 ? 8.449 -10.938 2.477 1.00 93.88 173 CYS A CA 1
ATOM 1421 C C . CYS A 1 173 ? 7.203 -10.169 2.948 1.00 93.88 173 CYS A C 1
ATOM 1423 O O . CYS A 1 173 ? 6.150 -10.764 3.174 1.00 93.88 173 CYS A O 1
ATOM 1425 N N . PRO A 1 174 ? 7.298 -8.840 3.127 1.00 96.75 174 PRO A N 1
ATOM 1426 C CA . PRO A 1 174 ? 6.170 -8.060 3.607 1.00 96.75 174 PRO A CA 1
ATOM 1427 C C . PRO A 1 174 ? 5.215 -7.670 2.478 1.00 96.75 174 PRO A C 1
ATOM 1429 O O . PRO A 1 174 ? 5.613 -7.472 1.325 1.00 96.75 174 PRO A O 1
ATOM 1432 N N . ILE A 1 175 ? 3.967 -7.407 2.850 1.00 98.12 175 ILE A N 1
ATOM 1433 C CA . ILE A 1 175 ? 3.034 -6.645 2.022 1.00 98.12 175 ILE A CA 1
ATOM 1434 C C . ILE A 1 175 ? 3.238 -5.157 2.297 1.00 98.12 175 ILE A C 1
ATOM 1436 O O . ILE A 1 175 ? 3.214 -4.712 3.445 1.00 98.12 175 ILE A O 1
ATOM 1440 N N . SER A 1 176 ? 3.415 -4.381 1.230 1.00 98.50 176 SER A N 1
ATOM 1441 C CA . SER A 1 176 ? 3.444 -2.917 1.252 1.00 98.50 176 SER A CA 1
ATOM 1442 C C . SER A 1 176 ? 2.154 -2.368 0.656 1.00 98.50 176 SER A C 1
ATOM 1444 O O . SER A 1 176 ? 1.841 -2.663 -0.493 1.00 98.50 176 SER A O 1
ATOM 1446 N N . VAL A 1 177 ? 1.420 -1.556 1.412 1.00 98.56 177 VAL A N 1
ATOM 1447 C CA . VAL A 1 177 ? 0.177 -0.919 0.961 1.00 98.56 177 VAL A CA 1
ATOM 1448 C C . VAL A 1 177 ? 0.353 0.588 0.972 1.00 98.56 177 VAL A C 1
ATOM 1450 O O . VAL A 1 177 ? 0.453 1.186 2.040 1.00 98.56 177 VAL A O 1
ATOM 1453 N N . PHE A 1 178 ? 0.364 1.208 -0.201 1.00 98.56 178 PHE A N 1
ATOM 1454 C CA . PHE A 1 178 ? 0.307 2.659 -0.327 1.00 98.56 178 PHE A CA 1
ATOM 1455 C C . PHE A 1 178 ? -1.150 3.095 -0.335 1.00 98.56 178 PHE A C 1
ATOM 1457 O O . PHE A 1 178 ? -1.922 2.699 -1.210 1.00 98.56 178 PHE A O 1
ATOM 1464 N N . VAL A 1 179 ? -1.510 3.886 0.666 1.00 98.44 179 VAL A N 1
ATOM 1465 C CA . VAL A 1 179 ? -2.839 4.461 0.846 1.00 98.44 179 VAL A CA 1
ATOM 1466 C C . VAL A 1 179 ? -2.786 5.912 0.390 1.00 98.44 179 VAL A C 1
ATOM 1468 O O . VAL A 1 179 ? -1.892 6.654 0.811 1.00 98.44 179 VAL A O 1
ATOM 1471 N N . THR A 1 180 ? -3.752 6.331 -0.421 1.00 98.00 180 THR A N 1
ATOM 1472 C CA . THR A 1 180 ? -3.960 7.739 -0.774 1.00 98.00 180 THR A CA 1
ATOM 1473 C C . THR A 1 180 ? -5.436 8.092 -0.613 1.00 98.00 180 THR A C 1
ATOM 1475 O O . THR A 1 180 ? -6.292 7.447 -1.212 1.00 98.00 180 THR A O 1
ATOM 1478 N N . LEU A 1 181 ? -5.731 9.086 0.222 1.00 97.06 181 LEU A N 1
ATOM 1479 C CA . LEU A 1 181 ? -7.067 9.610 0.494 1.00 97.06 181 LEU A CA 1
ATOM 1480 C C . LEU A 1 181 ? -7.250 10.932 -0.250 1.00 97.06 181 LEU A C 1
ATOM 1482 O O . LEU A 1 181 ? -6.444 11.843 -0.079 1.00 97.06 181 LEU A O 1
ATOM 1486 N N . PHE A 1 182 ? -8.319 11.023 -1.027 1.00 94.81 182 PHE A N 1
ATOM 1487 C CA . PHE A 1 182 ? -8.737 12.187 -1.793 1.00 94.81 182 PHE A CA 1
ATOM 1488 C C . PHE A 1 182 ? -9.991 12.777 -1.159 1.00 94.81 182 PHE A C 1
ATOM 1490 O O . PHE A 1 182 ? -10.939 12.049 -0.861 1.00 94.81 182 PHE A O 1
ATOM 1497 N N . ASP A 1 183 ? -9.985 14.091 -0.958 1.00 90.88 183 ASP A N 1
ATOM 1498 C CA . ASP A 1 183 ? -11.100 14.805 -0.331 1.00 90.88 183 ASP A CA 1
ATOM 1499 C C . ASP A 1 183 ? -12.293 15.019 -1.276 1.00 90.88 183 ASP A C 1
ATOM 1501 O O . ASP A 1 183 ? -13.373 15.369 -0.812 1.00 90.88 183 ASP A O 1
ATOM 1505 N N . ASP A 1 184 ? -12.103 14.774 -2.572 1.00 85.75 184 ASP A N 1
ATOM 1506 C CA . ASP A 1 184 ? -13.122 14.866 -3.616 1.00 85.75 184 ASP A CA 1
ATOM 1507 C C . ASP A 1 184 ? -13.235 13.528 -4.366 1.00 85.75 184 ASP A C 1
ATOM 1509 O O . ASP A 1 184 ? -12.315 12.697 -4.341 1.00 85.75 184 ASP A O 1
ATOM 1513 N N . CYS A 1 185 ? -14.379 13.300 -5.003 1.00 86.06 185 CYS A N 1
ATOM 1514 C CA . CYS A 1 185 ? -14.679 12.095 -5.758 1.00 86.06 185 CYS A CA 1
ATOM 1515 C C . CYS A 1 185 ? -15.626 12.383 -6.934 1.00 86.06 185 CYS A C 1
ATOM 1517 O O . CYS A 1 185 ? -16.768 11.930 -6.926 1.00 86.06 185 CYS A O 1
ATOM 1519 N N . ASP A 1 186 ? -15.134 13.078 -7.961 1.00 80.25 186 ASP A N 1
ATOM 1520 C CA . ASP A 1 186 ? -15.832 13.303 -9.238 1.00 80.25 186 ASP A CA 1
ATOM 1521 C C . ASP A 1 186 ? -17.305 13.729 -9.055 1.00 80.25 186 ASP A C 1
ATOM 1523 O O . ASP A 1 186 ? -18.216 13.083 -9.569 1.00 80.25 186 ASP A O 1
ATOM 1527 N N . GLU A 1 187 ? -17.538 14.795 -8.279 1.00 82.94 187 GLU A N 1
ATOM 1528 C CA . GLU A 1 187 ? -18.867 15.368 -7.970 1.00 82.94 187 GLU A CA 1
ATOM 1529 C C . GLU A 1 187 ? -19.785 14.509 -7.072 1.00 82.94 187 GLU A C 1
ATOM 1531 O O . GLU A 1 187 ? -20.898 14.931 -6.743 1.00 82.94 187 GLU A O 1
ATOM 1536 N N . LEU A 1 188 ? -19.343 13.329 -6.623 1.00 88.50 188 LEU A N 1
ATOM 1537 C CA . LEU A 1 188 ? -20.084 12.517 -5.655 1.00 88.50 188 LEU A CA 1
ATOM 1538 C C . LEU A 1 188 ? -19.971 13.085 -4.233 1.00 88.50 188 LEU A C 1
ATOM 1540 O O . LEU A 1 188 ? -18.919 13.571 -3.822 1.00 88.50 188 LEU A O 1
ATOM 1544 N N . ASP A 1 189 ? -21.038 12.937 -3.437 1.00 91.25 189 ASP A N 1
ATOM 1545 C CA . ASP A 1 189 ? -21.059 13.347 -2.025 1.00 91.25 189 ASP A CA 1
ATOM 1546 C C . ASP A 1 189 ? -20.260 12.379 -1.134 1.00 91.25 189 ASP A C 1
ATOM 1548 O O . ASP A 1 189 ? -20.783 11.488 -0.448 1.00 91.25 189 ASP A O 1
ATOM 1552 N N . GLY A 1 190 ? -18.943 12.519 -1.184 1.00 92.81 190 GLY A N 1
ATOM 1553 C CA . GLY A 1 190 ? -18.025 11.699 -0.423 1.00 92.81 190 GLY A CA 1
ATOM 1554 C C . GLY A 1 190 ? -16.583 11.895 -0.851 1.00 92.81 190 GLY A C 1
ATOM 1555 O O . GLY A 1 190 ? -16.210 12.874 -1.485 1.00 92.81 190 GLY A O 1
ATOM 1556 N N . ARG A 1 191 ? -15.756 10.934 -0.458 1.00 94.69 191 ARG A N 1
ATOM 1557 C CA . ARG A 1 191 ? -14.307 10.946 -0.677 1.00 94.69 191 ARG A CA 1
ATOM 1558 C C . ARG A 1 191 ? -13.873 9.696 -1.420 1.00 94.69 191 ARG A C 1
ATOM 1560 O O . ARG A 1 191 ? -14.607 8.708 -1.454 1.00 94.69 191 ARG A O 1
ATOM 1567 N N . ARG A 1 192 ? -12.660 9.693 -1.961 1.00 94.38 192 ARG A N 1
ATOM 1568 C CA . ARG A 1 192 ? -12.065 8.504 -2.589 1.00 94.38 192 ARG A CA 1
ATOM 1569 C C . ARG A 1 192 ? -10.844 8.052 -1.812 1.00 94.38 192 ARG A C 1
ATOM 1571 O O . ARG A 1 192 ? -10.032 8.865 -1.385 1.00 94.38 192 ARG A O 1
ATOM 1578 N N . ILE A 1 193 ? -10.679 6.746 -1.652 1.00 96.19 193 ILE A N 1
ATOM 1579 C CA . ILE A 1 193 ? -9.444 6.164 -1.126 1.00 96.19 193 ILE A CA 1
ATOM 1580 C C . ILE A 1 193 ? -8.900 5.131 -2.104 1.00 96.19 193 ILE A C 1
ATOM 1582 O O . ILE A 1 193 ? -9.636 4.278 -2.593 1.00 96.19 193 ILE A O 1
ATOM 1586 N N . ILE A 1 194 ? -7.606 5.222 -2.394 1.00 95.88 194 ILE A N 1
ATOM 1587 C CA . ILE A 1 194 ? -6.901 4.331 -3.313 1.00 95.88 194 ILE A CA 1
ATOM 1588 C C . ILE A 1 194 ? -5.859 3.536 -2.535 1.00 95.88 194 ILE A C 1
ATOM 1590 O O . ILE A 1 194 ? -5.084 4.089 -1.749 1.00 95.88 194 ILE A O 1
ATOM 1594 N N . PHE A 1 195 ? -5.827 2.234 -2.793 1.00 96.44 195 PHE A N 1
ATOM 1595 C CA . PHE A 1 195 ? -4.846 1.292 -2.283 1.00 96.44 195 PHE A CA 1
ATOM 1596 C C . PHE A 1 195 ? -4.027 0.740 -3.442 1.00 96.44 195 PHE A C 1
ATOM 1598 O O . PHE A 1 195 ? -4.585 0.131 -4.353 1.00 96.44 195 PHE A O 1
ATOM 1605 N N . ASN A 1 196 ? -2.709 0.914 -3.384 1.00 97.12 196 ASN A N 1
ATOM 1606 C CA . ASN A 1 196 ? -1.768 0.192 -4.236 1.00 97.12 196 ASN A CA 1
ATOM 1607 C C . ASN A 1 196 ? -0.975 -0.774 -3.353 1.00 97.12 196 ASN A C 1
ATOM 1609 O O . ASN A 1 196 ? -0.169 -0.351 -2.520 1.00 97.12 196 ASN A O 1
ATOM 1613 N N . SER A 1 197 ? -1.246 -2.066 -3.497 1.00 97.06 197 SER A N 1
ATOM 1614 C CA . SER A 1 197 ? -0.769 -3.119 -2.604 1.00 97.06 197 SER A CA 1
ATOM 1615 C C . SER A 1 197 ? 0.178 -4.059 -3.334 1.00 97.06 197 SER A C 1
ATOM 1617 O O . SER A 1 197 ? -0.141 -4.536 -4.418 1.00 97.06 197 SER A O 1
ATOM 1619 N N . TYR A 1 198 ? 1.324 -4.345 -2.721 1.00 97.12 198 TYR A N 1
ATOM 1620 C CA . TYR A 1 198 ? 2.408 -5.115 -3.322 1.00 97.12 198 TYR A CA 1
ATOM 1621 C C . TYR A 1 198 ? 2.936 -6.156 -2.349 1.00 97.12 198 TYR A C 1
ATOM 1623 O O . TYR A 1 198 ? 3.293 -5.818 -1.218 1.00 97.12 198 TYR A O 1
ATOM 1631 N N . HIS A 1 199 ? 3.081 -7.390 -2.821 1.00 97.00 199 HIS A N 1
ATOM 1632 C CA . HIS A 1 199 ? 3.948 -8.379 -2.197 1.00 97.00 199 HIS A CA 1
ATOM 1633 C C . HIS A 1 199 ? 5.218 -8.504 -3.040 1.00 97.00 199 HIS A C 1
ATOM 1635 O O . HIS A 1 199 ? 5.168 -8.818 -4.233 1.00 97.00 199 HIS A O 1
ATOM 1641 N N . SER A 1 200 ? 6.366 -8.162 -2.458 1.00 94.62 200 SER A N 1
ATOM 1642 C CA . SER A 1 200 ? 7.626 -8.046 -3.197 1.00 94.62 200 SER A CA 1
ATOM 1643 C C . SER A 1 200 ? 8.807 -8.499 -2.359 1.00 94.62 200 SER A C 1
ATOM 1645 O O . SER A 1 200 ? 8.854 -8.268 -1.151 1.00 94.62 200 SER A O 1
ATOM 1647 N N . LYS A 1 201 ? 9.790 -9.086 -3.033 1.00 94.00 201 LYS A N 1
ATOM 1648 C CA . LYS A 1 201 ? 11.065 -9.498 -2.468 1.00 94.00 201 LYS A CA 1
ATOM 1649 C C . LYS A 1 201 ? 12.172 -8.633 -3.037 1.00 94.00 201 LYS A C 1
ATOM 1651 O O . LYS A 1 201 ? 12.433 -8.621 -4.238 1.00 94.00 201 LYS A O 1
ATOM 1656 N N . TYR A 1 202 ? 12.842 -7.925 -2.138 1.00 93.00 202 TYR A N 1
ATOM 1657 C CA . TYR A 1 202 ? 14.026 -7.154 -2.479 1.00 93.00 202 TYR A CA 1
ATOM 1658 C C . TYR A 1 202 ? 15.129 -8.089 -3.023 1.00 93.00 202 TYR A C 1
ATOM 1660 O O . TYR A 1 202 ? 15.372 -9.143 -2.428 1.00 93.00 202 TYR A O 1
ATOM 1668 N N . PRO A 1 203 ? 15.855 -7.699 -4.083 1.00 92.12 203 PRO A N 1
ATOM 1669 C CA . PRO A 1 203 ? 15.858 -6.358 -4.664 1.00 92.12 203 PRO A CA 1
ATOM 1670 C C . PRO A 1 203 ? 14.869 -6.119 -5.808 1.00 92.12 203 PRO A C 1
ATOM 1672 O O . PRO A 1 203 ? 14.568 -4.962 -6.088 1.00 92.12 203 PRO A O 1
ATOM 1675 N N . ASP A 1 204 ? 14.376 -7.165 -6.459 1.00 89.19 204 ASP A N 1
ATOM 1676 C CA . ASP A 1 204 ? 13.887 -7.064 -7.836 1.00 89.19 204 ASP A CA 1
ATOM 1677 C C . ASP A 1 204 ? 12.617 -7.861 -8.147 1.00 89.19 204 ASP A C 1
ATOM 1679 O O . ASP A 1 204 ? 12.099 -7.783 -9.259 1.00 89.19 204 ASP A O 1
ATOM 1683 N N . THR A 1 205 ? 12.084 -8.612 -7.187 1.00 90.56 205 THR A N 1
ATOM 1684 C CA . THR A 1 205 ? 10.977 -9.531 -7.447 1.00 90.56 205 THR A CA 1
ATOM 1685 C C . THR A 1 205 ? 9.660 -8.947 -6.947 1.00 90.56 205 THR A C 1
ATOM 1687 O O . THR A 1 205 ? 9.505 -8.645 -5.763 1.00 90.56 205 THR A O 1
ATOM 1690 N N . ILE A 1 206 ? 8.674 -8.831 -7.835 1.00 91.19 206 ILE A N 1
ATOM 1691 C CA . ILE A 1 206 ? 7.292 -8.470 -7.497 1.00 91.19 206 ILE A CA 1
ATOM 1692 C C . ILE A 1 206 ? 6.439 -9.716 -7.721 1.00 91.19 206 ILE A C 1
ATOM 1694 O O . ILE A 1 206 ? 6.265 -10.139 -8.860 1.00 91.19 206 ILE A O 1
ATOM 1698 N N . PHE A 1 207 ? 5.929 -10.313 -6.644 1.00 92.31 207 PHE A N 1
ATOM 1699 C CA . PHE A 1 207 ? 5.113 -11.524 -6.741 1.00 92.31 207 PHE A CA 1
ATOM 1700 C C . PHE A 1 207 ? 3.677 -11.211 -7.153 1.00 92.31 207 PHE A C 1
ATOM 1702 O O . PHE A 1 207 ? 3.096 -11.924 -7.961 1.00 92.31 207 PHE A O 1
ATOM 1709 N N . LEU A 1 208 ? 3.096 -10.166 -6.558 1.00 91.62 208 LEU A N 1
ATOM 1710 C CA . LEU A 1 208 ? 1.698 -9.813 -6.762 1.00 91.62 208 LEU A CA 1
ATOM 1711 C C . LEU A 1 208 ? 1.466 -8.324 -6.504 1.00 91.62 208 LEU A C 1
ATOM 1713 O O . LEU A 1 208 ? 1.977 -7.781 -5.518 1.00 91.62 208 LEU A O 1
ATOM 1717 N N . MET A 1 209 ? 0.662 -7.690 -7.361 1.00 91.56 209 MET A N 1
ATOM 1718 C CA . MET A 1 209 ? 0.167 -6.326 -7.162 1.00 91.56 209 MET A CA 1
ATOM 1719 C C . MET A 1 209 ? -1.352 -6.270 -7.312 1.00 91.56 209 MET A C 1
ATOM 1721 O O . MET A 1 209 ? -1.924 -6.888 -8.211 1.00 91.56 209 MET A O 1
ATOM 1725 N N . GLN A 1 210 ? -1.992 -5.510 -6.423 1.00 90.38 210 GLN A N 1
ATOM 1726 C CA . GLN A 1 210 ? -3.422 -5.218 -6.479 1.00 90.38 210 GLN A CA 1
ATOM 1727 C C . GLN A 1 210 ? -3.654 -3.727 -6.280 1.00 90.38 210 GLN A C 1
ATOM 1729 O O . GLN A 1 210 ? -3.177 -3.143 -5.300 1.00 90.38 210 GLN A O 1
ATOM 1734 N N . LYS A 1 211 ? -4.436 -3.127 -7.175 1.00 90.88 211 LYS A N 1
ATOM 1735 C CA . LYS A 1 211 ? -4.947 -1.765 -7.028 1.00 90.88 211 LYS A CA 1
ATOM 1736 C C . LYS A 1 211 ? -6.444 -1.813 -6.760 1.00 90.88 211 LYS A C 1
ATOM 1738 O O . LYS A 1 211 ? -7.186 -2.452 -7.507 1.00 90.88 211 LYS A O 1
ATOM 1743 N N . ARG A 1 212 ? -6.894 -1.089 -5.737 1.00 89.44 212 ARG A N 1
ATOM 1744 C CA . ARG A 1 212 ? -8.321 -0.921 -5.441 1.00 89.44 212 ARG A CA 1
ATOM 1745 C C . ARG A 1 212 ? -8.638 0.518 -5.080 1.00 89.44 212 ARG A C 1
ATOM 1747 O O . ARG A 1 212 ? -7.890 1.153 -4.343 1.00 89.44 212 ARG A O 1
ATOM 1754 N N . GLU A 1 213 ? -9.772 0.994 -5.567 1.00 92.19 213 GLU A N 1
ATOM 1755 C CA . GLU A 1 213 ? -10.326 2.306 -5.252 1.00 92.19 213 GLU A CA 1
ATOM 1756 C C . GLU A 1 213 ? -11.672 2.107 -4.568 1.00 92.19 213 GLU A C 1
ATOM 1758 O O . GLU A 1 213 ? -12.492 1.330 -5.059 1.00 92.19 213 GLU A O 1
ATOM 1763 N N . LEU A 1 214 ? -11.898 2.779 -3.441 1.00 93.38 214 LEU A N 1
ATOM 1764 C CA . LEU A 1 214 ? -13.172 2.746 -2.728 1.00 93.38 214 LEU A CA 1
ATOM 1765 C C . LEU A 1 214 ? -13.762 4.151 -2.632 1.00 93.38 214 LEU A C 1
ATOM 1767 O O . LEU A 1 214 ? -13.047 5.126 -2.376 1.00 93.38 214 LEU A O 1
ATOM 1771 N N . PHE A 1 215 ? -15.080 4.223 -2.766 1.00 94.12 215 PHE A N 1
ATOM 1772 C CA . PHE A 1 215 ? -15.865 5.406 -2.475 1.00 94.12 215 PHE A CA 1
ATOM 1773 C C . PHE A 1 215 ? -16.231 5.436 -0.987 1.00 94.12 215 PHE A C 1
ATOM 1775 O O . PHE A 1 215 ? -16.802 4.497 -0.425 1.00 94.12 215 PHE A O 1
ATOM 1782 N N . LEU A 1 216 ? -15.891 6.538 -0.330 1.00 95.56 216 LEU A N 1
ATOM 1783 C CA . LEU A 1 216 ? -16.208 6.839 1.060 1.00 95.56 216 LEU A CA 1
ATOM 1784 C C . LEU A 1 216 ? -17.354 7.856 1.094 1.00 95.56 216 LEU A C 1
ATOM 1786 O O . LEU A 1 216 ? -17.137 9.027 1.411 1.00 95.56 216 LEU A O 1
ATOM 1790 N N . GLY A 1 217 ? -18.558 7.407 0.733 1.00 93.81 217 GLY A N 1
ATOM 1791 C CA . GLY A 1 217 ? -19.765 8.234 0.760 1.00 93.81 217 GLY A CA 1
ATOM 1792 C C . GLY A 1 217 ? -20.078 8.754 2.162 1.00 93.81 217 GLY A C 1
ATOM 1793 O O . GLY A 1 217 ? -19.924 8.028 3.150 1.00 93.81 217 GLY A O 1
ATOM 1794 N N . ASN A 1 218 ? -20.543 9.999 2.266 1.00 92.81 218 ASN A N 1
ATOM 1795 C CA . ASN A 1 218 ? -20.859 10.613 3.563 1.00 92.81 218 ASN A CA 1
ATOM 1796 C C . ASN A 1 218 ? -21.983 9.878 4.320 1.00 92.81 218 ASN A C 1
ATOM 1798 O O . ASN A 1 218 ? -21.982 9.842 5.558 1.00 92.81 218 ASN A O 1
ATOM 1802 N N . ASP A 1 219 ? -22.854 9.206 3.567 1.00 92.38 219 ASP A N 1
ATOM 1803 C CA . ASP A 1 219 ? -24.004 8.441 4.057 1.00 92.38 219 ASP A CA 1
ATOM 1804 C C . ASP A 1 219 ? -23.723 6.933 4.160 1.00 92.38 219 ASP A C 1
ATOM 1806 O O . ASP A 1 219 ? -24.584 6.153 4.574 1.00 92.38 219 ASP A O 1
ATOM 1810 N N . TRP A 1 220 ? -22.528 6.499 3.752 1.00 93.75 220 TRP A N 1
ATOM 1811 C CA . TRP A 1 220 ? -22.156 5.090 3.682 1.00 93.75 220 TRP A CA 1
ATOM 1812 C C . TRP A 1 220 ? -21.470 4.629 4.966 1.00 93.75 220 TRP A C 1
ATOM 1814 O O . TRP A 1 220 ? -20.847 5.401 5.700 1.00 93.75 220 TRP A O 1
ATOM 1824 N N . ASN A 1 221 ? -21.544 3.328 5.229 1.00 92.81 221 ASN A N 1
ATOM 1825 C CA . ASN A 1 221 ? -20.641 2.640 6.145 1.00 92.81 221 ASN A CA 1
ATOM 1826 C C . ASN A 1 221 ? -19.480 1.976 5.384 1.00 92.81 221 ASN A C 1
ATOM 1828 O O . ASN A 1 221 ? -19.521 1.817 4.165 1.00 92.81 221 ASN A O 1
ATOM 1832 N N . LEU A 1 222 ? -18.438 1.564 6.104 1.00 93.19 222 LEU A N 1
ATOM 1833 C CA . LEU A 1 222 ? -17.244 0.995 5.477 1.00 93.19 222 LEU A CA 1
ATOM 1834 C C . LEU A 1 222 ? -17.461 -0.379 4.825 1.00 93.19 222 LEU A C 1
ATOM 1836 O O . LEU A 1 222 ? -16.755 -0.692 3.872 1.00 93.19 222 LEU A O 1
ATOM 1840 N N . GLU A 1 223 ? -18.444 -1.175 5.253 1.00 89.75 223 GLU A N 1
ATOM 1841 C CA . GLU A 1 223 ? -18.811 -2.412 4.542 1.00 89.75 223 GLU A CA 1
ATOM 1842 C C . GLU A 1 223 ? -19.459 -2.119 3.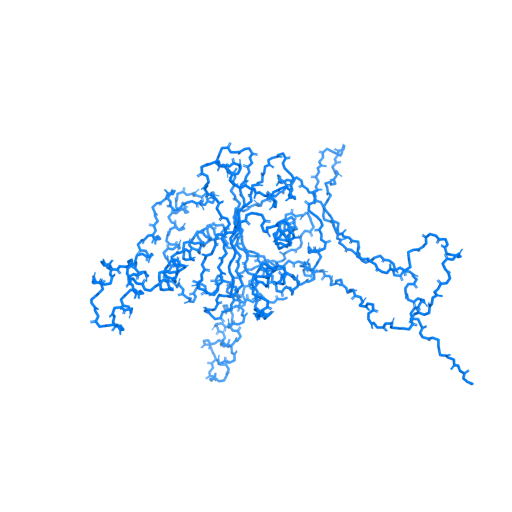178 1.00 89.75 223 GLU A C 1
ATOM 1844 O O . GLU A 1 223 ? -19.238 -2.860 2.220 1.00 89.75 223 GLU A O 1
ATOM 1849 N N . GLN A 1 224 ? -20.213 -1.021 3.057 1.00 90.44 224 GLN A N 1
ATOM 1850 C CA . GLN A 1 224 ? -20.707 -0.532 1.765 1.00 90.44 224 GLN A CA 1
ATOM 1851 C C . GLN A 1 224 ? -19.552 -0.004 0.910 1.00 90.44 224 GLN A C 1
ATOM 1853 O O . GLN A 1 224 ? -19.438 -0.389 -0.248 1.00 90.44 224 GLN A O 1
ATOM 1858 N N . SER A 1 225 ? -18.642 0.790 1.487 1.00 92.88 225 SER A N 1
ATOM 1859 C CA . SER A 1 225 ? -17.455 1.285 0.774 1.00 92.88 225 SER A CA 1
ATOM 1860 C C . SER A 1 225 ? -16.574 0.158 0.243 1.00 92.88 225 SER A C 1
ATOM 1862 O O . SER A 1 225 ? -16.082 0.242 -0.876 1.00 92.88 225 SER A O 1
ATOM 1864 N N . LEU A 1 226 ? -16.402 -0.933 0.991 1.00 89.44 226 LEU A N 1
ATOM 1865 C CA . LEU A 1 226 ? -15.689 -2.126 0.521 1.00 89.44 226 LEU A CA 1
ATOM 1866 C C . LEU A 1 226 ? -16.282 -2.683 -0.787 1.00 89.44 226 LEU A C 1
ATOM 1868 O O . LEU A 1 226 ? -15.545 -3.134 -1.663 1.00 89.44 226 LEU A O 1
ATOM 1872 N N . ARG A 1 227 ? -17.602 -2.574 -0.941 1.00 87.19 227 ARG A N 1
ATOM 1873 C CA . ARG A 1 227 ? -18.390 -3.032 -2.091 1.00 87.19 227 ARG A CA 1
ATOM 1874 C C . ARG A 1 227 ? -18.615 -1.944 -3.147 1.00 87.19 227 ARG A C 1
ATOM 1876 O O . ARG A 1 227 ? -19.571 -2.054 -3.905 1.00 87.19 227 ARG A O 1
ATOM 1883 N N . THR A 1 228 ? -17.777 -0.903 -3.175 1.00 87.44 228 THR A N 1
ATOM 1884 C CA . THR A 1 228 ? -17.854 0.159 -4.192 1.00 87.44 228 THR A CA 1
ATOM 1885 C C . THR A 1 228 ? -17.892 -0.452 -5.588 1.00 87.44 228 THR A C 1
ATOM 1887 O O . THR A 1 228 ? -16.994 -1.209 -5.946 1.00 87.44 228 THR A O 1
ATOM 1890 N N . ASP A 1 229 ? -18.917 -0.090 -6.344 1.00 83.88 229 ASP A N 1
ATOM 1891 C CA . ASP A 1 229 ? -19.099 -0.440 -7.746 1.00 83.88 229 ASP A CA 1
ATOM 1892 C C . ASP A 1 229 ? -19.029 0.865 -8.538 1.00 83.88 229 ASP A C 1
ATOM 1894 O O . ASP A 1 229 ? -19.937 1.702 -8.476 1.00 83.88 229 ASP A O 1
ATOM 1898 N N . TRP A 1 230 ? -17.891 1.084 -9.194 1.00 81.88 230 TRP A N 1
ATOM 1899 C CA . TRP A 1 230 ? -17.639 2.333 -9.909 1.00 81.88 230 TRP A CA 1
ATOM 1900 C C . TRP A 1 230 ? -18.454 2.436 -11.194 1.00 81.88 230 TRP A C 1
ATOM 1902 O O . TRP A 1 230 ? -18.791 3.550 -11.583 1.00 81.88 230 TRP A O 1
ATOM 1912 N N . GLU A 1 231 ? -18.836 1.317 -11.812 1.00 75.62 231 GLU A N 1
ATOM 1913 C CA . GLU A 1 231 ? -19.615 1.327 -13.055 1.00 75.62 231 GLU A CA 1
ATOM 1914 C C . GLU A 1 231 ? -21.014 1.901 -12.816 1.00 75.62 231 GLU A C 1
ATOM 1916 O O . GLU A 1 231 ? -21.512 2.708 -13.605 1.00 75.62 231 GLU A O 1
ATOM 1921 N N . ASN A 1 232 ? -21.618 1.540 -11.681 1.00 77.31 232 ASN A N 1
ATOM 1922 C CA . ASN A 1 232 ? -22.915 2.069 -11.267 1.00 77.31 232 ASN A CA 1
ATOM 1923 C C . ASN A 1 232 ? -22.833 3.480 -10.661 1.00 77.31 232 ASN A C 1
ATOM 1925 O O . ASN A 1 232 ? -23.781 4.256 -10.799 1.00 77.31 232 ASN A O 1
ATOM 1929 N N . LEU A 1 233 ? -21.736 3.827 -9.978 1.00 75.81 233 LEU A N 1
ATOM 1930 C CA . LEU A 1 233 ? -21.577 5.140 -9.336 1.00 75.81 233 LEU A CA 1
ATOM 1931 C C . LEU A 1 233 ? -21.188 6.247 -10.318 1.00 75.81 233 LEU A C 1
ATOM 1933 O O . LEU A 1 233 ? -21.678 7.369 -10.196 1.00 75.81 233 LEU A O 1
ATOM 1937 N N . THR A 1 234 ? -20.318 5.952 -11.281 1.00 63.81 234 THR A N 1
ATOM 1938 C CA . THR A 1 234 ? -19.881 6.897 -12.308 1.00 63.81 234 THR A CA 1
ATOM 1939 C C . THR A 1 234 ? -19.995 6.230 -13.683 1.00 63.81 234 THR A C 1
ATOM 1941 O O . THR A 1 234 ? -19.072 5.555 -14.128 1.00 63.81 234 THR A O 1
ATOM 1944 N N . PRO A 1 235 ? -21.093 6.457 -14.434 1.00 52.75 235 PRO A N 1
ATOM 1945 C CA . PRO A 1 235 ? -21.310 5.842 -15.753 1.00 52.75 235 PRO A CA 1
ATOM 1946 C C . PRO A 1 235 ? -20.212 6.147 -16.790 1.00 52.75 235 PRO A C 1
ATOM 1948 O O . PRO A 1 235 ? -20.111 5.467 -17.808 1.00 52.75 235 PRO A O 1
ATOM 1951 N N . ASN A 1 236 ? -19.383 7.168 -16.532 1.00 46.84 236 ASN A N 1
ATOM 1952 C CA . ASN A 1 236 ? -18.220 7.543 -17.343 1.00 46.84 236 ASN A CA 1
ATOM 1953 C C . ASN A 1 236 ? -16.934 6.751 -16.994 1.00 46.84 236 ASN A C 1
ATOM 1955 O O . ASN A 1 236 ? -15.942 6.875 -17.705 1.00 46.84 236 ASN A O 1
ATOM 1959 N N . ASN A 1 237 ? -16.971 5.930 -15.938 1.00 47.44 237 ASN A N 1
ATOM 1960 C CA . ASN A 1 237 ? -16.032 4.871 -15.560 1.00 47.44 237 ASN A CA 1
ATOM 1961 C C . ASN A 1 237 ? -14.535 5.271 -15.559 1.00 47.44 237 ASN A C 1
ATOM 1963 O O . ASN A 1 237 ? -13.769 4.918 -16.460 1.00 47.44 237 ASN A O 1
ATOM 1967 N N . PHE A 1 238 ? -14.117 6.001 -14.513 1.00 42.78 238 PHE A N 1
ATOM 1968 C CA . PHE A 1 238 ? -12.738 6.490 -14.315 1.00 42.78 238 PHE A CA 1
ATOM 1969 C C . PHE A 1 238 ? -11.902 5.690 -13.295 1.00 42.78 238 PHE A C 1
ATOM 1971 O O . PHE A 1 238 ? -10.739 6.027 -13.070 1.00 42.78 238 PHE A O 1
ATOM 1978 N N . GLY A 1 239 ? -12.442 4.629 -12.687 1.00 45.47 239 GLY A N 1
ATOM 1979 C CA . GLY A 1 239 ? -11.752 3.868 -11.640 1.00 45.47 239 GLY A CA 1
ATOM 1980 C C . GLY A 1 239 ? -11.960 2.366 -11.784 1.00 45.47 239 GLY A C 1
ATOM 1981 O O . GLY A 1 239 ? -12.991 1.845 -11.384 1.00 45.47 239 GLY A O 1
ATOM 1982 N N . TYR A 1 240 ? -10.961 1.652 -12.310 1.00 51.97 240 TYR A N 1
ATOM 1983 C CA . TYR A 1 240 ? -10.999 0.190 -12.429 1.00 51.97 240 TYR A CA 1
ATOM 1984 C C . TYR A 1 240 ? -10.063 -0.461 -11.408 1.00 51.97 240 TYR A C 1
ATOM 1986 O O . TYR A 1 240 ? -8.888 -0.092 -11.297 1.00 51.97 240 TYR A O 1
ATOM 1994 N N . GLY A 1 241 ? -10.554 -1.481 -10.699 1.00 48.44 241 GLY A N 1
ATOM 1995 C CA . GLY A 1 241 ? -9.686 -2.412 -9.979 1.00 48.44 241 GLY A CA 1
ATOM 1996 C C . GLY A 1 241 ? -8.779 -3.152 -10.967 1.00 48.44 241 GLY A C 1
ATOM 1997 O O . GLY A 1 241 ? -9.213 -3.535 -12.053 1.00 48.44 241 GLY A O 1
ATOM 1998 N N . SER A 1 242 ? -7.502 -3.321 -10.632 1.00 52.09 242 SER A N 1
ATOM 1999 C CA . SER A 1 242 ? -6.527 -3.997 -11.502 1.00 52.09 242 SER A CA 1
ATOM 2000 C C . SER A 1 242 ? -5.670 -4.964 -10.697 1.00 52.09 242 SER A C 1
ATOM 2002 O O . SER A 1 242 ? -5.314 -4.684 -9.548 1.00 52.09 242 SER A O 1
ATOM 2004 N N . PHE A 1 243 ? -5.342 -6.100 -11.306 1.00 45.03 243 PHE A N 1
ATOM 2005 C CA . PHE A 1 243 ? -4.580 -7.181 -10.690 1.00 45.03 243 PHE A CA 1
ATOM 2006 C C . PHE A 1 243 ? -3.436 -7.605 -11.610 1.00 45.03 243 PHE A C 1
ATOM 2008 O O . PHE A 1 243 ? -3.672 -7.899 -12.782 1.00 45.03 243 PHE A O 1
ATOM 2015 N N . TYR A 1 244 ? -2.212 -7.642 -11.081 1.00 53.41 244 TYR A N 1
ATOM 2016 C CA . TYR A 1 244 ? -1.034 -8.147 -11.790 1.00 53.41 244 TYR A CA 1
ATOM 2017 C C . TYR A 1 244 ? -0.587 -9.486 -11.206 1.00 53.41 244 TYR A C 1
ATOM 2019 O O . TYR A 1 244 ? -0.280 -9.557 -10.013 1.00 53.41 244 TYR A O 1
ATOM 2027 N N . ASN A 1 245 ? -0.479 -10.507 -12.056 1.00 54.72 245 ASN A N 1
ATOM 2028 C CA . ASN A 1 245 ? 0.094 -11.810 -11.724 1.00 54.72 245 ASN A CA 1
ATOM 2029 C C . ASN A 1 245 ? 0.859 -12.359 -12.934 1.00 54.72 245 ASN A C 1
ATOM 2031 O O . ASN A 1 245 ? 0.351 -12.324 -14.054 1.00 54.72 245 ASN A O 1
ATOM 2035 N N . ASP A 1 246 ? 2.080 -12.837 -12.694 1.00 56.84 246 ASP A N 1
ATOM 2036 C CA . ASP A 1 246 ? 2.937 -13.510 -13.681 1.00 56.84 246 ASP A CA 1
ATOM 2037 C C . ASP A 1 246 ? 3.034 -12.800 -15.053 1.00 56.84 246 ASP A C 1
ATOM 2039 O O . ASP A 1 246 ? 2.775 -13.370 -16.111 1.00 56.84 246 ASP A O 1
ATOM 2043 N N . GLY A 1 247 ? 3.351 -11.499 -15.050 1.00 54.62 247 GLY A N 1
ATOM 2044 C CA . GLY A 1 247 ? 3.571 -10.730 -16.283 1.00 54.62 247 GLY A CA 1
ATOM 2045 C C . GLY A 1 247 ? 2.315 -10.175 -16.961 1.00 54.62 247 GLY A C 1
ATOM 2046 O O . GLY A 1 247 ? 2.456 -9.417 -17.918 1.00 54.62 247 GLY A O 1
ATOM 2047 N N . ASN A 1 248 ? 1.111 -10.485 -16.471 1.00 47.28 248 ASN A N 1
ATOM 2048 C CA . ASN A 1 248 ? -0.150 -10.004 -17.039 1.00 47.28 248 ASN A CA 1
ATOM 2049 C C . ASN A 1 248 ? -0.902 -9.096 -16.059 1.00 47.28 248 ASN A C 1
ATOM 2051 O O . ASN A 1 248 ? -0.972 -9.387 -14.865 1.00 47.28 248 ASN A O 1
ATOM 2055 N N . ILE A 1 249 ? -1.514 -8.023 -16.574 1.00 58.50 249 ILE A N 1
ATOM 2056 C CA . ILE A 1 249 ? -2.491 -7.209 -15.838 1.00 58.50 249 ILE A CA 1
ATOM 2057 C C . ILE A 1 249 ? -3.883 -7.548 -16.351 1.00 58.50 249 ILE A C 1
ATOM 2059 O O . ILE A 1 249 ? -4.152 -7.444 -17.544 1.00 58.50 249 ILE A O 1
ATOM 2063 N N . SER A 1 250 ? -4.771 -7.919 -15.438 1.00 57.81 250 SER A N 1
ATOM 2064 C CA . SER A 1 250 ? -6.182 -8.164 -15.724 1.00 57.81 250 SER A CA 1
ATOM 2065 C C . SER A 1 250 ? -7.056 -7.142 -15.003 1.00 57.81 250 SER A C 1
ATOM 2067 O O . SER A 1 250 ? -6.709 -6.648 -13.923 1.00 57.81 250 SER A O 1
ATOM 2069 N N . LYS A 1 251 ? -8.194 -6.809 -15.625 1.00 58.19 251 LYS A N 1
ATOM 2070 C CA . LYS A 1 251 ? -9.256 -6.048 -14.964 1.00 58.19 251 LYS A CA 1
ATOM 2071 C C . LYS A 1 251 ? -9.869 -6.909 -13.867 1.00 58.19 251 LYS A C 1
ATOM 2073 O O . LYS A 1 251 ? -10.069 -8.108 -14.046 1.00 58.19 251 LYS A O 1
ATOM 2078 N N . LEU A 1 252 ? -10.161 -6.284 -12.739 1.00 54.00 252 LEU A N 1
ATOM 2079 C CA . LEU A 1 252 ? -10.851 -6.924 -11.634 1.00 54.00 252 LEU A CA 1
ATOM 2080 C C . LEU A 1 252 ? -12.357 -6.699 -11.824 1.00 54.00 252 LEU A C 1
ATOM 2082 O O . LEU A 1 252 ? -12.814 -5.568 -11.695 1.00 54.00 252 LEU A O 1
ATOM 2086 N N . GLU A 1 253 ? -13.109 -7.746 -12.164 1.00 51.34 253 GLU A N 1
ATOM 2087 C CA . GLU A 1 253 ? -14.577 -7.682 -12.172 1.00 51.34 253 GLU A CA 1
ATOM 2088 C C . GLU A 1 253 ? -15.094 -7.607 -10.726 1.00 51.34 253 GLU A C 1
ATOM 2090 O O . GLU A 1 253 ? -14.714 -8.431 -9.882 1.00 51.34 253 GLU A O 1
ATOM 2095 N N . ASP A 1 254 ? -15.955 -6.625 -10.436 1.00 52.09 254 ASP A N 1
ATOM 2096 C CA . ASP A 1 254 ? -16.475 -6.361 -9.085 1.00 52.09 254 ASP A CA 1
ATOM 2097 C C . ASP A 1 254 ? -17.289 -7.552 -8.521 1.00 52.09 254 ASP A C 1
ATOM 2099 O O . ASP A 1 254 ? -17.294 -7.787 -7.310 1.00 52.09 254 ASP A O 1
ATOM 2103 N N . ASP A 1 255 ? -17.866 -8.400 -9.382 1.00 47.53 255 ASP A N 1
ATOM 2104 C CA . ASP A 1 255 ? -18.631 -9.593 -8.986 1.00 47.53 255 ASP A CA 1
ATOM 2105 C C . ASP A 1 255 ? -17.789 -10.673 -8.278 1.00 47.53 255 ASP A C 1
ATOM 2107 O O . ASP A 1 255 ? -18.284 -11.400 -7.407 1.00 47.53 255 ASP A O 1
ATOM 2111 N N . LEU A 1 256 ? -16.486 -10.762 -8.575 1.00 44.25 256 LEU A N 1
ATOM 2112 C CA . LEU A 1 256 ? -15.574 -11.728 -7.943 1.00 44.25 256 LEU A CA 1
ATOM 2113 C C . LEU A 1 256 ? -15.130 -11.315 -6.529 1.00 44.25 256 LEU A C 1
ATOM 2115 O O . LEU A 1 256 ? -14.505 -12.114 -5.823 1.00 44.25 256 LEU A O 1
ATOM 2119 N N . PHE A 1 257 ? -15.477 -10.099 -6.097 1.00 48.41 257 PHE A N 1
ATOM 2120 C CA . PHE A 1 257 ? -15.139 -9.544 -4.785 1.00 48.41 257 PHE A CA 1
ATOM 2121 C C . PHE A 1 257 ? -16.120 -9.928 -3.669 1.00 48.41 257 PHE A C 1
ATOM 2123 O O . PHE A 1 257 ? -15.771 -9.828 -2.491 1.00 48.41 257 PHE A O 1
ATOM 2130 N N . TYR A 1 258 ? -17.325 -10.406 -3.990 1.00 50.56 258 TYR A N 1
ATOM 2131 C CA . TYR A 1 258 ? -18.389 -10.563 -2.993 1.00 50.56 258 TYR A CA 1
ATOM 2132 C C . TYR A 1 258 ? -18.267 -11.776 -2.057 1.00 50.56 258 TYR A C 1
ATOM 2134 O O . TYR A 1 258 ? -18.993 -11.812 -1.059 1.00 50.56 258 TYR A O 1
ATOM 2142 N N . THR A 1 259 ? -17.363 -12.732 -2.317 1.00 48.06 259 THR A N 1
ATOM 2143 C CA . THR A 1 259 ? -17.192 -13.913 -1.447 1.00 48.06 259 THR A CA 1
ATOM 2144 C C . THR A 1 259 ? -15.994 -13.802 -0.498 1.00 48.06 259 THR A C 1
ATOM 2146 O O . THR A 1 259 ? -16.209 -13.917 0.704 1.00 48.06 259 THR A O 1
ATOM 2149 N N . ASP A 1 260 ? -14.772 -13.497 -0.979 1.00 53.38 260 ASP A N 1
ATOM 2150 C CA . ASP A 1 260 ? -13.555 -13.631 -0.139 1.00 53.38 260 ASP A CA 1
ATOM 2151 C C . ASP A 1 260 ? -12.464 -12.537 -0.312 1.00 53.38 260 ASP A C 1
ATOM 2153 O O . ASP A 1 260 ? -11.650 -12.333 0.589 1.00 53.38 260 ASP A O 1
ATOM 2157 N N . GLY A 1 261 ? -12.453 -11.761 -1.408 1.00 61.16 261 GLY A N 1
ATOM 2158 C CA . GLY A 1 261 ? -11.400 -10.757 -1.694 1.00 61.16 261 GLY A CA 1
ATOM 2159 C C . GLY A 1 261 ? -11.435 -9.483 -0.832 1.00 61.16 261 GLY A C 1
ATOM 2160 O O . GLY A 1 261 ? -10.456 -8.742 -0.750 1.00 61.16 261 GLY A O 1
ATOM 2161 N N . LEU A 1 262 ? -12.547 -9.229 -0.136 1.00 80.00 262 LEU A N 1
ATOM 2162 C CA . LEU A 1 262 ? -12.722 -8.043 0.712 1.00 80.00 262 LEU A CA 1
ATOM 2163 C C . LEU A 1 262 ? -11.985 -8.114 2.045 1.00 80.00 262 LEU A C 1
ATOM 2165 O O . LEU A 1 262 ? -11.792 -7.077 2.681 1.00 80.00 262 LEU A O 1
ATOM 2169 N N . LEU A 1 263 ? -11.582 -9.309 2.484 1.00 87.38 263 LEU A N 1
ATOM 2170 C CA . LEU A 1 263 ? -10.962 -9.484 3.794 1.00 87.38 263 LEU A CA 1
ATOM 2171 C C . LEU A 1 263 ? -9.686 -8.645 3.919 1.00 87.38 263 LEU A C 1
ATOM 2173 O O . LEU A 1 263 ? -9.523 -7.932 4.906 1.00 87.38 263 LEU A O 1
ATOM 2177 N N . PHE A 1 264 ? -8.839 -8.644 2.889 1.00 92.75 264 PHE A N 1
ATOM 2178 C CA . PHE A 1 264 ? -7.609 -7.856 2.870 1.00 92.75 264 PHE A CA 1
ATOM 2179 C C . PHE A 1 264 ? -7.871 -6.345 2.992 1.00 92.75 264 PHE A C 1
ATOM 2181 O O . PHE A 1 264 ? -7.277 -5.666 3.830 1.00 92.75 264 PHE A O 1
ATOM 2188 N N . TYR A 1 265 ? -8.823 -5.810 2.226 1.00 93.12 265 TYR A N 1
ATOM 2189 C CA . TYR A 1 265 ? -9.166 -4.386 2.291 1.00 93.12 265 TYR A CA 1
ATOM 2190 C C . TYR A 1 265 ? -9.895 -4.007 3.584 1.00 93.12 265 TYR A C 1
ATOM 2192 O O . TYR A 1 265 ? -9.691 -2.906 4.099 1.00 93.12 265 TYR A O 1
ATOM 2200 N N . ARG A 1 266 ? -10.668 -4.926 4.179 1.00 93.50 266 ARG A N 1
ATOM 2201 C CA . ARG A 1 266 ? -11.227 -4.753 5.529 1.00 93.50 266 ARG A CA 1
ATOM 2202 C C . ARG A 1 266 ? -10.111 -4.597 6.564 1.00 93.50 266 ARG A C 1
ATOM 2204 O O . ARG A 1 266 ? -10.199 -3.707 7.408 1.00 93.50 266 ARG A O 1
ATOM 2211 N N . ILE A 1 267 ? -9.053 -5.409 6.480 1.00 94.88 267 ILE A N 1
ATOM 2212 C CA . ILE A 1 267 ? -7.875 -5.294 7.357 1.00 94.88 267 ILE A CA 1
ATOM 2213 C C . ILE A 1 267 ? -7.202 -3.933 7.173 1.00 94.88 267 ILE A C 1
ATOM 2215 O O . ILE A 1 267 ? -6.905 -3.276 8.168 1.00 94.88 267 ILE A O 1
ATOM 2219 N N . ILE A 1 268 ? -7.007 -3.478 5.930 1.00 96.62 268 ILE A N 1
ATOM 2220 C CA . ILE A 1 268 ? -6.412 -2.162 5.639 1.00 96.62 268 ILE A CA 1
ATOM 2221 C C . ILE A 1 268 ? -7.240 -1.034 6.263 1.00 96.62 268 ILE A C 1
ATOM 2223 O O . ILE A 1 268 ? -6.688 -0.160 6.931 1.00 96.62 268 ILE A O 1
ATOM 2227 N N . LEU A 1 269 ? -8.563 -1.050 6.095 1.00 96.69 269 LEU A N 1
ATOM 2228 C CA . LEU A 1 269 ? -9.426 -0.031 6.689 1.00 96.69 269 LEU A CA 1
ATOM 2229 C C . LEU A 1 269 ? -9.417 -0.102 8.226 1.00 96.69 269 LEU A C 1
ATOM 2231 O O . LEU A 1 269 ? -9.313 0.934 8.877 1.00 96.69 269 LEU A O 1
ATOM 2235 N N . ASN A 1 270 ? -9.428 -1.299 8.824 1.00 96.19 270 ASN A N 1
ATOM 2236 C CA . ASN A 1 270 ? -9.244 -1.471 10.270 1.00 96.19 270 ASN A CA 1
ATOM 2237 C C . ASN A 1 270 ? -7.885 -0.931 10.746 1.00 96.19 270 ASN A C 1
ATOM 2239 O O . ASN A 1 270 ? -7.805 -0.317 11.808 1.00 96.19 270 ASN A O 1
ATOM 2243 N N . ALA A 1 271 ? -6.821 -1.124 9.967 1.00 95.75 271 ALA A N 1
ATOM 2244 C CA . ALA A 1 271 ? -5.493 -0.596 10.252 1.00 95.75 271 ALA A CA 1
ATOM 2245 C C . ALA A 1 271 ? -5.467 0.939 10.209 1.00 95.75 271 ALA A C 1
ATOM 2247 O O . ALA A 1 271 ? -4.884 1.565 11.095 1.00 95.75 271 ALA A O 1
ATOM 2248 N N . ILE A 1 272 ? -6.158 1.554 9.244 1.00 95.88 272 ILE A N 1
ATOM 2249 C CA . ILE A 1 272 ? -6.342 3.011 9.177 1.00 95.88 272 ILE A CA 1
ATOM 2250 C C . ILE A 1 272 ? -7.110 3.512 10.403 1.00 95.88 272 ILE A C 1
ATOM 2252 O O . ILE A 1 272 ? -6.638 4.427 11.077 1.00 95.88 272 ILE A O 1
ATOM 2256 N N . LEU A 1 273 ? -8.242 2.883 10.739 1.00 94.75 273 LEU A N 1
ATOM 2257 C CA . LEU A 1 273 ? -9.024 3.219 11.934 1.00 94.75 273 LEU A CA 1
ATOM 2258 C C . LEU A 1 273 ? -8.191 3.077 13.216 1.00 94.75 273 LEU A C 1
ATOM 2260 O O . LEU A 1 273 ? -8.311 3.894 14.128 1.00 94.75 273 LEU A O 1
ATOM 2264 N N . TYR A 1 274 ? -7.305 2.079 13.282 1.00 93.25 274 TYR A N 1
ATOM 2265 C CA . TYR A 1 274 ? -6.381 1.918 14.399 1.00 93.25 274 TYR A CA 1
ATOM 2266 C C . TYR A 1 274 ? -5.410 3.082 14.494 1.00 93.25 274 TYR A C 1
ATOM 2268 O O . TYR A 1 274 ? -5.328 3.672 15.567 1.00 93.25 274 TYR A O 1
ATOM 2276 N N . VAL A 1 275 ? -4.748 3.461 13.397 1.00 91.88 275 VAL A N 1
ATOM 2277 C CA . VAL A 1 275 ? -3.795 4.586 13.356 1.00 91.88 275 VAL A CA 1
ATOM 2278 C C . VAL A 1 275 ? -4.424 5.896 13.838 1.00 91.88 275 VAL A C 1
ATOM 2280 O O . VAL A 1 275 ? -3.754 6.677 14.510 1.00 91.88 275 VAL A O 1
ATOM 2283 N N . ILE A 1 276 ? -5.703 6.130 13.538 1.00 89.25 276 ILE A N 1
ATOM 2284 C CA . ILE A 1 276 ? -6.410 7.369 13.909 1.00 89.25 276 ILE A CA 1
ATOM 2285 C C . ILE A 1 276 ? -7.097 7.282 15.282 1.00 89.25 276 ILE A C 1
ATOM 2287 O O . ILE A 1 276 ? -7.595 8.283 15.797 1.00 89.25 276 ILE A O 1
ATOM 2291 N N . SER A 1 277 ? -7.153 6.092 15.889 1.00 85.56 277 SER A N 1
ATOM 2292 C CA . SER A 1 277 ? -7.853 5.879 17.156 1.00 85.56 277 SER A CA 1
ATOM 2293 C C . SER A 1 277 ? -7.129 6.524 18.339 1.00 85.56 277 SER A C 1
ATOM 2295 O O . SER A 1 277 ? -5.902 6.583 18.409 1.00 85.56 277 SER A O 1
ATOM 2297 N N . SER A 1 278 ? -7.889 6.926 19.361 1.00 63.28 278 SER A N 1
ATOM 2298 C CA . SER A 1 278 ? -7.354 7.656 20.522 1.00 63.28 278 SER A CA 1
ATOM 2299 C C . SER A 1 278 ? -6.376 6.862 21.408 1.00 63.28 278 SER A C 1
ATOM 2301 O O . SER A 1 278 ? -5.886 7.396 22.399 1.00 63.28 278 SER A O 1
ATOM 2303 N N . LYS A 1 279 ? -6.193 5.561 21.156 1.00 66.25 279 LYS A N 1
ATOM 2304 C CA . LYS A 1 279 ? -5.327 4.657 21.936 1.00 66.25 279 LYS A CA 1
ATOM 2305 C C . LYS A 1 279 ? -4.155 4.108 21.123 1.00 66.25 279 LYS A C 1
ATOM 2307 O O . LYS A 1 279 ? -3.452 3.227 21.609 1.00 66.25 279 LYS A O 1
ATOM 2312 N N . ALA A 1 280 ? -3.984 4.584 19.897 1.00 66.00 280 ALA A N 1
ATOM 2313 C CA . ALA A 1 280 ? -2.931 4.124 19.021 1.00 66.00 280 ALA A CA 1
ATOM 2314 C C . ALA A 1 280 ? -1.561 4.496 19.606 1.00 66.00 280 ALA A C 1
ATOM 2316 O O . ALA A 1 280 ? -1.241 5.672 19.766 1.00 66.00 280 ALA A O 1
ATOM 2317 N N . ASP A 1 281 ? -0.776 3.480 19.957 1.00 69.19 281 ASP A N 1
ATOM 2318 C CA . ASP A 1 281 ? 0.622 3.635 20.346 1.00 69.19 281 ASP A CA 1
ATOM 2319 C C . ASP A 1 281 ? 1.495 3.323 19.133 1.00 69.19 281 ASP A C 1
ATOM 2321 O O . ASP A 1 281 ? 1.435 2.223 18.571 1.00 69.19 281 ASP A O 1
ATOM 2325 N N . PHE A 1 282 ? 2.260 4.319 18.702 1.00 81.06 282 PHE A N 1
ATOM 2326 C CA . PHE A 1 282 ? 3.132 4.205 17.548 1.00 81.06 282 PHE A CA 1
ATOM 2327 C C . PHE A 1 282 ? 4.442 4.982 17.756 1.00 81.06 282 PHE A C 1
ATOM 2329 O O . PHE A 1 282 ? 4.624 6.075 17.211 1.00 81.06 282 PHE A O 1
ATOM 2336 N N . PRO A 1 283 ? 5.396 4.457 18.550 1.00 85.44 283 PRO A N 1
ATOM 2337 C CA . PRO A 1 283 ? 6.706 5.077 18.675 1.00 85.44 283 PRO A CA 1
ATOM 2338 C C . PRO A 1 283 ? 7.367 5.205 17.299 1.00 85.44 283 PRO A C 1
ATOM 2340 O O . PRO A 1 283 ? 7.427 4.257 16.510 1.00 85.44 283 PRO A O 1
ATOM 2343 N N . LYS A 1 284 ? 7.886 6.402 17.010 1.00 90.81 284 LYS A N 1
ATOM 2344 C CA . LYS A 1 284 ? 8.667 6.638 15.797 1.00 90.81 284 LYS A CA 1
ATOM 2345 C C . LYS A 1 284 ? 10.037 5.978 15.938 1.00 90.81 284 LYS A C 1
ATOM 2347 O O . LYS A 1 284 ? 10.761 6.240 16.899 1.00 90.81 284 LYS A O 1
ATOM 2352 N N . LYS A 1 285 ? 10.415 5.181 14.946 1.00 92.00 285 LYS A N 1
ATOM 2353 C CA . LYS A 1 285 ? 11.729 4.560 14.808 1.00 92.00 285 LYS A CA 1
ATOM 2354 C C . LYS A 1 285 ? 12.451 5.098 13.584 1.00 92.00 285 LYS A C 1
ATOM 2356 O O . LYS A 1 285 ? 11.908 5.152 12.483 1.00 92.00 285 LYS A O 1
ATOM 2361 N N . GLU A 1 286 ? 13.702 5.483 13.795 1.00 92.06 286 GLU A N 1
ATOM 2362 C CA . GLU A 1 286 ? 14.621 5.785 12.703 1.00 92.06 286 GLU A CA 1
ATOM 2363 C C . GLU A 1 286 ? 15.190 4.489 12.133 1.00 92.06 286 GLU A C 1
ATOM 2365 O O . GLU A 1 286 ? 15.575 3.590 12.895 1.00 92.06 286 GLU A O 1
ATOM 2370 N N . SER A 1 287 ? 15.302 4.410 10.807 1.00 90.44 287 SER A N 1
ATOM 2371 C CA . SER A 1 287 ? 15.959 3.270 10.170 1.00 90.44 287 SER A CA 1
ATOM 2372 C C . SER A 1 287 ? 17.417 3.165 10.625 1.00 90.44 287 SER A C 1
ATOM 2374 O O . SER A 1 287 ? 18.198 4.124 10.568 1.00 90.44 287 SER A O 1
ATOM 2376 N N . GLN A 1 288 ? 17.829 1.962 11.026 1.00 89.31 288 GLN A N 1
ATOM 2377 C CA . GLN A 1 288 ? 19.219 1.703 11.405 1.00 89.31 288 GLN A CA 1
ATOM 2378 C C . GLN A 1 288 ? 20.164 1.633 10.196 1.00 89.31 288 GLN A C 1
ATOM 2380 O O . GLN A 1 288 ? 21.382 1.568 10.392 1.00 89.31 288 GLN A O 1
ATOM 2385 N N . ILE A 1 289 ? 19.653 1.698 8.957 1.00 88.38 289 ILE A N 1
ATOM 2386 C CA . ILE A 1 289 ? 20.451 1.473 7.744 1.00 88.38 289 ILE A CA 1
ATOM 2387 C C . ILE A 1 289 ? 21.645 2.426 7.660 1.00 88.38 289 ILE A C 1
ATOM 2389 O O . ILE A 1 289 ? 22.772 1.984 7.461 1.00 88.38 289 ILE A O 1
ATOM 2393 N N . ARG A 1 290 ? 21.444 3.711 7.983 1.00 85.56 290 ARG A N 1
ATOM 2394 C CA . ARG A 1 290 ? 22.512 4.726 7.972 1.00 85.56 290 ARG A CA 1
ATOM 2395 C C . ARG A 1 290 ? 23.625 4.405 8.967 1.00 85.56 290 ARG A C 1
ATOM 2397 O O . ARG A 1 290 ? 24.787 4.747 8.748 1.00 85.56 290 ARG A O 1
ATOM 2404 N N . LYS A 1 291 ? 23.292 3.772 10.098 1.00 88.50 291 LYS A N 1
ATOM 2405 C CA . LYS A 1 291 ? 24.289 3.343 11.089 1.00 88.50 291 LYS A CA 1
ATOM 2406 C C . LYS A 1 291 ? 25.054 2.120 10.590 1.00 88.50 291 LYS A C 1
ATOM 2408 O O . LYS A 1 291 ? 26.259 2.038 10.820 1.00 88.50 291 LYS A O 1
ATOM 2413 N N . ILE A 1 292 ? 24.383 1.196 9.905 1.00 88.69 292 ILE A N 1
ATOM 2414 C CA . ILE A 1 292 ? 25.007 0.005 9.316 1.00 88.69 292 ILE A CA 1
ATOM 2415 C C . ILE A 1 292 ? 25.931 0.406 8.156 1.00 88.69 292 ILE A C 1
ATOM 2417 O O . ILE A 1 292 ? 27.085 -0.014 8.141 1.00 88.69 292 ILE A O 1
ATOM 2421 N N . GLU A 1 293 ? 25.508 1.311 7.273 1.00 88.25 293 GLU A N 1
ATOM 2422 C CA . GLU A 1 293 ? 26.329 1.866 6.183 1.00 88.25 293 GLU A CA 1
ATOM 2423 C C . GLU A 1 293 ? 27.617 2.518 6.703 1.00 88.25 293 GLU A C 1
ATOM 2425 O O . GLU A 1 293 ? 28.713 2.236 6.212 1.00 88.25 293 GLU A O 1
ATOM 2430 N N . LYS A 1 294 ? 27.526 3.311 7.779 1.00 90.06 294 LYS A N 1
ATOM 2431 C CA . LYS A 1 294 ? 28.714 3.862 8.455 1.00 90.06 294 LYS A CA 1
ATOM 2432 C C . LYS A 1 294 ? 29.629 2.765 9.010 1.00 90.06 294 LYS A C 1
ATOM 2434 O O . LYS A 1 294 ? 30.852 2.896 8.951 1.00 90.06 294 LYS A O 1
ATOM 2439 N N . LYS A 1 295 ? 29.075 1.676 9.557 1.00 91.56 295 LYS A N 1
ATOM 2440 C CA . LYS A 1 295 ? 29.871 0.525 10.025 1.00 91.56 295 LYS A CA 1
ATOM 2441 C C . LYS A 1 295 ? 30.545 -0.211 8.863 1.00 91.56 295 LYS A C 1
ATOM 2443 O O . LYS A 1 295 ? 31.680 -0.648 9.040 1.00 91.56 295 LYS A O 1
ATOM 2448 N N . ILE A 1 296 ? 29.889 -0.325 7.706 1.00 90.44 296 ILE A N 1
ATOM 2449 C CA . ILE A 1 296 ? 30.443 -0.936 6.484 1.00 90.44 296 ILE A CA 1
ATOM 2450 C C . ILE A 1 296 ? 31.636 -0.125 5.980 1.00 90.44 296 ILE A C 1
ATOM 2452 O O . ILE A 1 296 ? 32.708 -0.694 5.764 1.00 90.44 296 ILE A O 1
ATOM 2456 N N . ALA A 1 297 ? 31.480 1.198 5.860 1.00 90.44 297 ALA A N 1
ATOM 2457 C CA . ALA A 1 297 ? 32.542 2.098 5.408 1.00 90.44 297 ALA A CA 1
ATOM 2458 C C . ALA A 1 297 ? 33.805 1.995 6.284 1.00 90.44 297 ALA A C 1
ATOM 2460 O O . ALA A 1 297 ? 34.924 1.998 5.775 1.00 90.44 297 ALA A O 1
ATOM 2461 N N . ASN A 1 298 ? 33.621 1.819 7.596 1.00 91.88 298 ASN A N 1
ATOM 2462 C CA . ASN A 1 298 ? 34.708 1.712 8.571 1.00 91.88 298 ASN A CA 1
ATOM 2463 C C . ASN A 1 298 ? 35.234 0.280 8.783 1.00 91.88 298 ASN A C 1
ATOM 2465 O O . ASN A 1 298 ? 36.226 0.077 9.491 1.00 91.88 298 ASN A O 1
ATOM 2469 N N . ALA A 1 299 ? 34.576 -0.742 8.231 1.00 90.69 299 ALA A N 1
ATOM 2470 C CA . ALA A 1 299 ? 35.007 -2.122 8.403 1.00 90.69 299 ALA A CA 1
ATOM 2471 C C . ALA A 1 299 ? 36.269 -2.390 7.570 1.00 90.69 299 ALA A C 1
ATOM 2473 O O . ALA A 1 299 ? 36.309 -2.121 6.376 1.00 90.69 299 ALA A O 1
ATOM 2474 N N . LYS A 1 300 ? 37.308 -2.958 8.192 1.00 91.00 300 LYS A N 1
ATOM 2475 C CA . LYS A 1 300 ? 38.550 -3.337 7.491 1.00 91.00 300 LYS A CA 1
ATOM 2476 C C . LYS A 1 300 ? 38.513 -4.762 6.929 1.00 91.00 300 LYS A C 1
ATOM 2478 O O . LYS A 1 300 ? 39.150 -5.040 5.924 1.00 91.00 300 LYS A O 1
ATOM 2483 N N . SER A 1 301 ? 37.762 -5.658 7.571 1.00 94.44 301 SER A N 1
ATOM 2484 C CA . SER A 1 301 ? 37.643 -7.066 7.170 1.00 94.44 301 SER A CA 1
ATOM 2485 C C . SER A 1 301 ? 36.579 -7.252 6.087 1.00 94.44 301 SER A C 1
ATOM 2487 O O . SER A 1 301 ? 35.457 -6.764 6.244 1.00 94.44 301 SER A O 1
ATOM 2489 N N . PHE A 1 302 ? 36.918 -8.007 5.037 1.00 91.62 302 PHE A N 1
ATOM 2490 C CA . PHE A 1 302 ? 35.993 -8.408 3.974 1.00 91.62 302 PHE A CA 1
ATOM 2491 C C . PHE A 1 302 ? 34.773 -9.155 4.533 1.00 91.62 302 PHE A C 1
ATOM 2493 O O . PHE A 1 302 ? 33.650 -8.721 4.306 1.00 91.62 302 PHE A O 1
ATOM 2500 N N . LEU A 1 303 ? 34.985 -10.177 5.372 1.00 91.56 303 LEU A N 1
ATOM 2501 C CA . LEU A 1 303 ? 33.901 -10.961 5.985 1.00 91.56 303 LEU A CA 1
ATOM 2502 C C . LEU A 1 303 ? 32.953 -10.092 6.822 1.00 91.56 303 LEU A C 1
ATOM 2504 O O . LEU A 1 303 ? 31.737 -10.276 6.813 1.00 91.56 303 LEU A O 1
ATOM 2508 N N . LYS A 1 304 ? 33.499 -9.098 7.536 1.00 90.94 304 LYS A N 1
ATOM 2509 C CA . LYS A 1 304 ? 32.681 -8.145 8.297 1.00 90.94 304 LYS A CA 1
ATOM 2510 C C . LYS A 1 304 ? 31.858 -7.246 7.372 1.00 90.94 304 LYS A C 1
ATOM 2512 O O . LYS A 1 304 ? 30.699 -6.987 7.683 1.00 90.94 304 LYS A O 1
ATOM 2517 N N . LYS A 1 305 ? 32.438 -6.769 6.264 1.00 90.50 305 LYS A N 1
ATOM 2518 C CA . LYS A 1 305 ? 31.706 -5.992 5.251 1.00 90.50 305 LYS A CA 1
ATOM 2519 C C . LYS A 1 305 ? 30.591 -6.821 4.627 1.00 90.50 305 LYS A C 1
ATOM 2521 O O . LYS A 1 305 ? 29.477 -6.330 4.527 1.00 90.50 305 LYS A O 1
ATOM 2526 N N . GLU A 1 306 ? 30.872 -8.067 4.265 1.00 92.12 306 GLU A N 1
ATOM 2527 C CA . GLU A 1 306 ? 29.898 -8.969 3.654 1.00 92.12 306 GLU A CA 1
ATOM 2528 C C . GLU A 1 306 ? 28.711 -9.241 4.586 1.00 92.12 306 GLU A C 1
ATOM 2530 O O . GLU A 1 306 ? 27.566 -9.044 4.186 1.00 92.12 306 GLU A O 1
ATOM 2535 N N . ARG A 1 307 ? 28.968 -9.565 5.860 1.00 91.69 307 ARG A N 1
ATOM 2536 C CA . ARG A 1 307 ? 27.910 -9.742 6.867 1.00 91.69 307 ARG A CA 1
ATOM 2537 C C . ARG A 1 307 ? 27.045 -8.490 7.033 1.00 91.69 307 ARG A C 1
ATOM 2539 O O . ARG A 1 307 ? 25.824 -8.590 7.070 1.00 91.69 307 ARG A O 1
ATOM 2546 N N . LEU A 1 308 ? 27.663 -7.313 7.136 1.00 90.75 308 LEU A N 1
ATOM 2547 C CA . LEU A 1 308 ? 26.921 -6.056 7.266 1.00 90.75 308 LEU A CA 1
ATOM 2548 C C . LEU A 1 308 ? 26.135 -5.722 5.984 1.00 90.75 308 LEU A C 1
ATOM 2550 O O . LEU A 1 308 ? 25.027 -5.209 6.074 1.00 90.75 308 LEU A O 1
ATOM 2554 N N . ASN A 1 309 ? 26.667 -6.051 4.802 1.00 87.88 309 ASN A N 1
ATOM 2555 C CA . ASN A 1 309 ? 25.957 -5.914 3.527 1.00 87.88 309 ASN A CA 1
ATOM 2556 C C . ASN A 1 309 ? 24.762 -6.875 3.411 1.00 87.88 309 ASN A C 1
ATOM 2558 O O . ASN A 1 309 ? 23.799 -6.570 2.718 1.00 87.88 309 ASN A O 1
ATOM 2562 N N . GLN A 1 310 ? 24.805 -8.044 4.051 1.00 88.12 310 GLN A N 1
ATOM 2563 C CA . GLN A 1 310 ? 23.635 -8.921 4.147 1.00 88.12 310 GLN A CA 1
ATOM 2564 C C . GLN A 1 310 ? 22.585 -8.333 5.101 1.00 88.12 310 GLN A C 1
ATOM 2566 O O . GLN A 1 310 ? 21.398 -8.351 4.790 1.00 88.12 310 GLN A O 1
ATOM 2571 N N . GLU A 1 311 ? 23.015 -7.738 6.216 1.00 88.12 311 GLU A N 1
ATOM 2572 C CA . GLU A 1 311 ? 22.124 -7.061 7.168 1.00 88.12 311 GLU A CA 1
ATOM 2573 C C . GLU A 1 311 ? 21.377 -5.877 6.520 1.00 88.12 311 GLU A C 1
ATOM 2575 O O . GLU A 1 311 ? 20.173 -5.723 6.721 1.00 88.12 311 GLU A O 1
ATOM 2580 N N . THR A 1 312 ? 22.038 -5.081 5.667 1.00 87.06 312 THR A N 1
ATOM 2581 C CA . THR A 1 312 ? 21.376 -3.973 4.946 1.00 87.06 312 THR A CA 1
ATOM 2582 C C . THR A 1 312 ? 20.336 -4.438 3.931 1.00 87.06 312 THR A C 1
ATOM 2584 O O . THR A 1 312 ? 19.392 -3.696 3.654 1.00 87.06 312 THR A O 1
ATOM 2587 N N . LYS A 1 313 ? 20.466 -5.656 3.390 1.00 86.88 313 LYS A N 1
ATOM 2588 C CA . LYS A 1 313 ? 19.463 -6.244 2.487 1.00 86.88 313 LYS A CA 1
ATOM 2589 C C . LYS A 1 313 ? 18.185 -6.661 3.211 1.00 86.88 313 LYS A C 1
ATOM 2591 O O . LYS A 1 313 ? 17.162 -6.792 2.556 1.00 86.88 313 LYS A O 1
ATOM 2596 N N . ALA A 1 314 ? 18.223 -6.851 4.529 1.00 87.94 314 ALA A N 1
ATOM 2597 C CA . ALA A 1 314 ? 17.048 -7.245 5.300 1.00 87.94 314 ALA A CA 1
ATOM 2598 C C . ALA A 1 314 ? 16.217 -6.045 5.785 1.00 87.94 314 ALA A C 1
ATOM 2600 O O . ALA A 1 314 ? 15.018 -6.186 5.989 1.00 87.94 314 ALA A O 1
ATOM 2601 N N . ILE A 1 315 ? 16.829 -4.869 5.963 1.00 92.69 315 ILE A N 1
ATOM 2602 C CA . ILE A 1 315 ? 16.225 -3.741 6.693 1.00 92.69 315 ILE A CA 1
ATOM 2603 C C . ILE A 1 315 ? 15.831 -2.609 5.737 1.00 92.69 315 ILE A C 1
ATOM 2605 O O . ILE A 1 315 ? 16.625 -2.189 4.888 1.00 92.69 315 ILE A O 1
ATOM 2609 N N . SER A 1 316 ? 14.621 -2.065 5.884 1.00 94.38 316 SER A N 1
ATOM 2610 C CA . SER A 1 316 ? 14.173 -0.917 5.086 1.00 94.38 316 SER A CA 1
ATOM 2611 C C . SER A 1 316 ? 14.979 0.352 5.361 1.00 94.38 316 SER A C 1
ATOM 2613 O O . SER A 1 316 ? 15.437 0.610 6.476 1.00 94.38 316 SER A O 1
ATOM 2615 N N . SER A 1 317 ? 15.138 1.176 4.326 1.00 91.69 317 SER A N 1
ATOM 2616 C CA . SER A 1 317 ? 15.726 2.513 4.441 1.00 91.69 317 SER A CA 1
ATOM 2617 C C . SER A 1 317 ? 14.771 3.567 5.019 1.00 91.69 317 SER A C 1
ATOM 2619 O O . SER A 1 317 ? 15.211 4.671 5.349 1.00 91.69 317 SER A O 1
ATOM 2621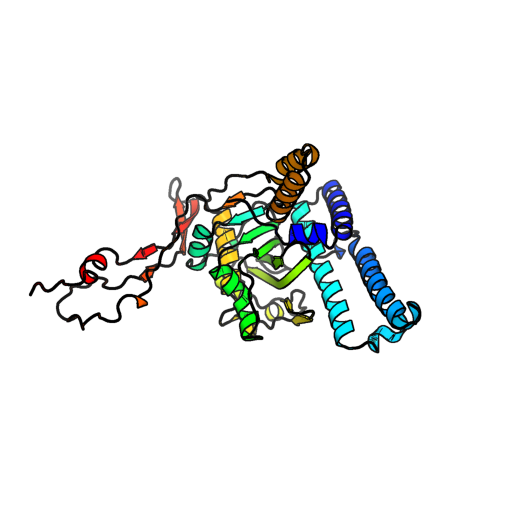 N N . LEU A 1 318 ? 13.480 3.248 5.133 1.00 95.12 318 LEU A N 1
ATOM 2622 C CA . LEU A 1 318 ? 12.443 4.163 5.597 1.00 95.12 318 LEU A CA 1
ATOM 2623 C C . LEU A 1 318 ? 12.407 4.259 7.126 1.00 95.12 318 LEU A C 1
ATOM 2625 O O . LEU A 1 318 ? 12.474 3.251 7.827 1.00 95.12 318 LEU A O 1
ATOM 2629 N N . ASP A 1 319 ? 12.242 5.480 7.634 1.00 95.62 319 ASP A N 1
ATOM 2630 C CA . ASP A 1 319 ? 11.794 5.692 9.011 1.00 95.62 319 ASP A CA 1
ATOM 2631 C C . ASP A 1 319 ? 10.326 5.276 9.121 1.00 95.62 319 ASP A C 1
ATOM 2633 O O . ASP A 1 319 ? 9.543 5.488 8.190 1.00 95.62 319 ASP A O 1
ATOM 2637 N N . TYR A 1 320 ? 9.938 4.718 10.262 1.00 95.94 320 TYR A N 1
ATOM 2638 C CA . TYR A 1 320 ? 8.607 4.148 10.428 1.00 95.94 320 TYR A CA 1
ATOM 2639 C C . TYR A 1 320 ? 8.052 4.360 11.830 1.00 95.94 320 TYR A C 1
ATOM 2641 O O . TYR A 1 320 ? 8.766 4.615 12.797 1.00 95.94 320 TYR A O 1
ATOM 2649 N N . PHE A 1 321 ? 6.739 4.253 11.921 1.00 94.88 321 PHE A N 1
ATOM 2650 C CA . PHE A 1 321 ? 5.978 4.153 13.148 1.00 94.88 321 PHE A CA 1
ATOM 2651 C C . PHE A 1 321 ? 5.734 2.670 13.429 1.00 94.88 321 PHE A C 1
ATOM 2653 O O . PHE A 1 321 ? 5.158 1.977 12.592 1.00 94.88 321 PHE A O 1
ATOM 2660 N N . GLU A 1 322 ? 6.210 2.161 14.564 1.00 93.50 322 GLU A N 1
ATOM 2661 C CA . GLU A 1 322 ? 5.983 0.762 14.943 1.00 93.50 322 GLU A CA 1
ATOM 2662 C C . GLU A 1 322 ? 4.627 0.635 15.635 1.00 93.50 322 GLU A C 1
ATOM 2664 O O . GLU A 1 322 ? 4.428 1.184 16.713 1.00 93.50 322 GLU A O 1
ATOM 2669 N N . VAL A 1 323 ? 3.690 -0.070 15.013 1.00 93.25 323 VAL A N 1
ATOM 2670 C CA . VAL A 1 323 ? 2.291 -0.111 15.435 1.00 93.25 323 VAL A CA 1
ATOM 2671 C C . VAL A 1 323 ? 2.010 -1.388 16.222 1.00 93.25 323 VAL A C 1
ATOM 2673 O O . VAL A 1 323 ? 2.294 -2.495 15.760 1.00 93.25 323 VAL A O 1
ATOM 2676 N N . GLY A 1 324 ? 1.417 -1.237 17.411 1.00 88.25 324 GLY A N 1
ATOM 2677 C CA . GLY A 1 324 ? 0.953 -2.368 18.220 1.00 88.25 324 GLY A CA 1
ATOM 2678 C C . GLY A 1 324 ? 2.069 -3.155 18.912 1.00 88.25 324 GLY A C 1
ATOM 2679 O O . GLY A 1 324 ? 1.963 -4.373 19.054 1.00 88.25 324 GLY A O 1
ATOM 2680 N N . LEU A 1 325 ? 3.146 -2.487 19.340 1.00 83.88 325 LEU A N 1
ATOM 2681 C CA . LEU A 1 325 ? 4.262 -3.121 20.059 1.00 83.88 325 LEU A CA 1
ATOM 2682 C C . LEU A 1 325 ? 3.833 -3.736 21.403 1.00 83.88 325 LEU A C 1
ATOM 2684 O O . LEU A 1 325 ? 4.371 -4.756 21.823 1.00 83.88 325 LEU A O 1
ATOM 2688 N N . SER A 1 326 ? 2.870 -3.110 22.080 1.00 83.94 326 SER A N 1
ATOM 2689 C CA . SER A 1 326 ? 2.343 -3.560 23.374 1.00 83.94 326 SER A CA 1
ATOM 2690 C C . SER A 1 326 ? 1.308 -4.686 23.257 1.00 83.94 326 SER A C 1
ATOM 2692 O O . SER A 1 326 ? 0.884 -5.246 24.271 1.00 83.94 326 SER A O 1
ATOM 2694 N N . GLU A 1 327 ? 0.893 -5.040 22.040 1.00 85.88 327 GLU A N 1
ATOM 2695 C CA . GLU A 1 327 ? -0.139 -6.043 21.810 1.00 85.88 327 GLU A CA 1
ATOM 2696 C C . GLU A 1 327 ? 0.429 -7.467 21.846 1.00 85.88 327 GLU A C 1
ATOM 2698 O O . GLU A 1 327 ? 1.479 -7.767 21.288 1.00 85.88 327 GLU A O 1
ATOM 2703 N N . GLN A 1 328 ? -0.315 -8.378 22.476 1.00 82.94 328 GLN A N 1
ATOM 2704 C CA . GLN A 1 328 ? 0.005 -9.810 22.519 1.00 82.94 328 GLN A CA 1
ATOM 2705 C C . GLN A 1 328 ? -0.800 -10.595 21.478 1.00 82.94 328 GLN A C 1
ATOM 2707 O O . GLN A 1 328 ? -1.951 -10.241 21.213 1.00 82.94 328 GLN A O 1
ATOM 2712 N N . GLN A 1 329 ? -0.225 -11.658 20.913 1.00 78.19 329 GLN A N 1
ATOM 2713 C CA . GLN A 1 329 ? -0.928 -12.537 19.972 1.00 78.19 329 GLN A CA 1
ATOM 2714 C C . GLN A 1 329 ? -2.131 -13.223 20.631 1.00 78.19 329 GLN A C 1
ATOM 2716 O O . GLN A 1 329 ? -2.111 -13.530 21.827 1.00 78.19 329 GLN A O 1
ATOM 2721 N N . ILE A 1 330 ? -3.177 -13.479 19.843 1.00 71.81 330 ILE A N 1
ATOM 2722 C CA . ILE A 1 330 ? 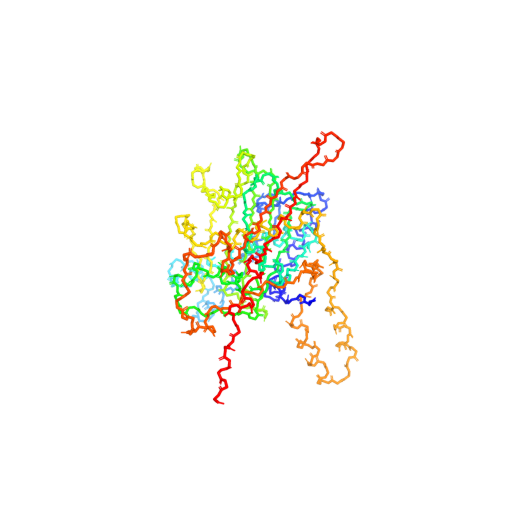-4.307 -14.296 20.288 1.00 71.81 330 ILE A CA 1
ATOM 2723 C C . ILE A 1 330 ? -4.019 -15.744 19.901 1.00 71.81 330 ILE A C 1
ATOM 2725 O O . ILE A 1 330 ? -4.058 -16.097 18.729 1.00 71.81 330 ILE A O 1
ATOM 2729 N N . ILE A 1 331 ? -3.744 -16.593 20.890 1.00 68.88 331 ILE A N 1
ATOM 2730 C CA . ILE A 1 331 ? -3.449 -18.009 20.652 1.00 68.88 331 ILE A CA 1
ATOM 2731 C C . ILE A 1 331 ? -4.754 -18.807 20.708 1.00 68.88 331 ILE A C 1
ATOM 2733 O O . ILE A 1 331 ? -5.267 -19.114 21.788 1.00 68.88 331 ILE A O 1
ATOM 2737 N N . LEU A 1 332 ? -5.284 -19.173 19.542 1.00 62.59 332 LEU A N 1
ATOM 2738 C CA . LEU A 1 332 ? -6.320 -20.196 19.436 1.00 62.59 332 LEU A CA 1
ATOM 2739 C C . LEU A 1 332 ? -5.647 -21.566 19.597 1.00 62.59 332 LEU A C 1
ATOM 2741 O O . LEU A 1 332 ? -4.901 -22.004 18.728 1.00 62.59 332 LEU A O 1
ATOM 2745 N N . LYS A 1 333 ? -5.869 -22.253 20.725 1.00 55.91 333 LYS A N 1
ATOM 2746 C CA . LYS A 1 333 ? -5.481 -23.669 20.830 1.00 55.91 333 LYS A CA 1
ATOM 2747 C C . LYS A 1 333 ? -6.351 -24.468 19.859 1.00 55.91 333 LYS A C 1
ATOM 2749 O O . LYS A 1 333 ? -7.574 -24.463 20.005 1.00 55.91 333 LYS A O 1
ATOM 2754 N N . ASN A 1 334 ? -5.727 -25.123 18.883 1.00 45.75 334 ASN A N 1
ATOM 2755 C CA . ASN A 1 334 ? -6.416 -25.995 17.939 1.00 45.75 334 ASN A CA 1
ATOM 2756 C C . ASN A 1 334 ? -7.158 -27.111 18.690 1.00 45.75 334 ASN A C 1
ATOM 2758 O O . ASN A 1 334 ? -6.625 -27.714 19.617 1.00 45.75 334 ASN A O 1
ATOM 2762 N N . GLN A 1 335 ? -8.388 -27.410 18.267 1.00 44.12 335 GLN A N 1
ATOM 2763 C CA . GLN A 1 335 ? -9.174 -28.540 18.782 1.00 44.12 335 GLN A CA 1
ATOM 2764 C C . GLN A 1 335 ? -8.626 -29.913 18.345 1.00 44.12 335 GLN A C 1
ATOM 2766 O O . GLN A 1 335 ? -9.148 -30.932 18.779 1.00 44.12 335 GLN A O 1
ATOM 2771 N N . HIS A 1 336 ? -7.570 -29.952 17.527 1.00 39.06 336 HIS A N 1
ATOM 2772 C CA . HIS A 1 336 ? -6.966 -31.193 17.039 1.00 39.06 336 HIS A CA 1
ATOM 2773 C C . HIS A 1 336 ? -6.122 -31.950 18.078 1.00 39.06 336 HIS A C 1
ATOM 2775 O O . HIS A 1 336 ? -5.747 -33.084 17.815 1.00 39.06 336 HIS A O 1
ATOM 2781 N N . ASP A 1 337 ? -5.887 -31.389 19.269 1.00 40.56 337 ASP A N 1
ATOM 2782 C CA . ASP A 1 337 ? -5.148 -32.092 20.330 1.00 40.56 337 ASP A CA 1
ATOM 2783 C C . ASP A 1 337 ? -6.027 -33.008 21.207 1.00 40.56 337 ASP A C 1
ATOM 2785 O O . ASP A 1 337 ? -5.511 -33.638 22.124 1.00 40.56 337 ASP A O 1
ATOM 2789 N N . ASN A 1 338 ? -7.339 -33.118 20.950 1.00 40.66 338 ASN A N 1
ATOM 2790 C CA . ASN A 1 338 ? -8.238 -33.982 21.728 1.00 40.66 338 ASN A CA 1
ATOM 2791 C C . ASN A 1 338 ? -9.202 -34.780 20.832 1.00 40.66 338 ASN A C 1
ATOM 2793 O O . ASN A 1 338 ? -10.403 -34.524 20.807 1.00 40.66 338 ASN A O 1
ATOM 2797 N N . GLU A 1 339 ? -8.695 -35.814 20.158 1.00 37.91 339 GLU A N 1
ATOM 2798 C CA . GLU A 1 339 ? -9.527 -36.851 19.518 1.00 37.91 339 GLU A CA 1
ATOM 2799 C C . GLU A 1 339 ? -10.230 -37.792 20.531 1.00 37.91 339 GLU A C 1
ATOM 2801 O O . GLU A 1 339 ? -10.992 -38.664 20.132 1.00 37.91 339 GLU A O 1
ATOM 2806 N N . ASN A 1 340 ? -10.062 -37.581 21.847 1.00 35.59 340 ASN A N 1
ATOM 2807 C CA . ASN A 1 340 ? -10.628 -38.422 22.917 1.00 35.59 340 ASN A CA 1
ATOM 2808 C C . ASN A 1 340 ? -11.580 -37.678 23.878 1.00 35.59 340 ASN A C 1
ATOM 2810 O O . ASN A 1 340 ? -11.546 -37.914 25.086 1.00 35.59 340 ASN A O 1
ATOM 2814 N N . SER A 1 341 ? -12.432 -36.764 23.403 1.00 40.84 341 SER A N 1
ATOM 2815 C CA . SER A 1 341 ? -13.489 -36.217 24.271 1.00 40.84 341 SER A CA 1
ATOM 2816 C C . SER A 1 341 ? -14.747 -37.089 24.201 1.00 40.84 341 SER A C 1
ATOM 2818 O O . SER A 1 341 ? -15.543 -36.957 23.269 1.00 40.84 341 SER A O 1
ATOM 2820 N N . GLU A 1 342 ? -14.920 -37.973 25.187 1.00 38.44 342 GLU A N 1
ATOM 2821 C CA . GLU A 1 342 ? -16.180 -38.680 25.439 1.00 38.44 342 GLU A CA 1
ATOM 2822 C C . GLU A 1 342 ? -17.359 -37.697 25.548 1.00 38.44 342 GLU A C 1
ATOM 2824 O O . GLU A 1 342 ? -17.226 -36.555 25.999 1.00 38.44 342 GLU A O 1
ATOM 2829 N N . SER A 1 343 ? -18.535 -38.155 25.117 1.00 36.69 343 SER A N 1
ATOM 2830 C CA . SER A 1 343 ? -19.783 -37.396 25.106 1.00 36.69 343 SER A CA 1
ATOM 2831 C C . SER A 1 343 ? -20.166 -36.915 26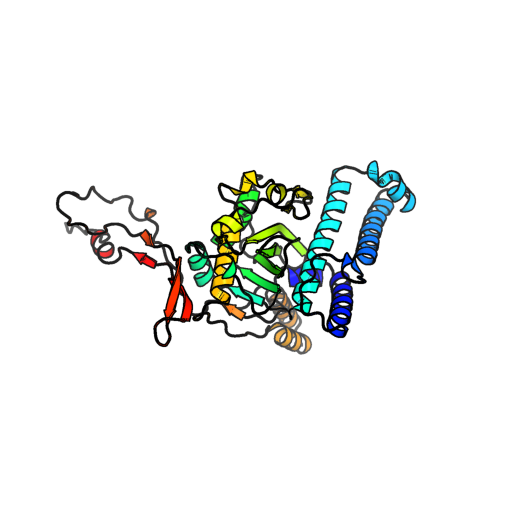.510 1.00 36.69 343 SER A C 1
ATOM 2833 O O . SER A 1 343 ? -20.645 -37.692 27.336 1.00 36.69 343 SER A O 1
ATOM 2835 N N . VAL A 1 344 ? -19.992 -35.620 26.768 1.00 47.16 344 VAL A N 1
ATOM 2836 C CA . VAL A 1 344 ? -20.456 -34.970 27.998 1.00 47.16 344 VAL A CA 1
ATOM 2837 C C . VAL A 1 344 ? -21.986 -34.856 27.964 1.00 47.16 344 VAL A C 1
ATOM 2839 O O . VAL A 1 344 ? -22.550 -34.326 27.010 1.00 47.16 344 VAL A O 1
ATOM 2842 N N . ASP A 1 345 ? -22.666 -35.346 29.004 1.00 41.41 345 ASP A N 1
ATOM 2843 C CA . ASP A 1 345 ? -24.124 -35.255 29.165 1.00 41.41 345 ASP A CA 1
ATOM 2844 C C . ASP A 1 345 ? -24.560 -33.788 29.373 1.00 41.41 345 ASP A C 1
ATOM 2846 O O . ASP A 1 345 ? -24.349 -33.182 30.428 1.00 41.41 345 ASP A O 1
ATOM 2850 N N . TYR A 1 346 ? -25.164 -33.204 28.334 1.00 49.12 346 TYR A N 1
ATOM 2851 C CA . TYR A 1 346 ? -25.560 -31.793 28.254 1.00 49.12 346 TYR A CA 1
ATOM 2852 C C . TYR A 1 346 ? -26.809 -31.427 29.078 1.00 49.12 346 TYR A C 1
ATOM 2854 O O . TYR A 1 346 ? -27.219 -30.265 29.082 1.00 49.12 346 TYR A O 1
ATOM 2862 N N . SER A 1 347 ? -27.424 -32.374 29.790 1.00 46.53 347 SER A N 1
ATOM 2863 C CA . SER A 1 347 ? -28.701 -32.155 30.485 1.00 46.53 347 SER A CA 1
ATOM 2864 C C . SER A 1 347 ? -28.593 -31.411 31.830 1.00 46.53 347 SER A C 1
ATOM 2866 O O . SER A 1 347 ? -29.616 -31.007 32.384 1.00 46.53 347 SER A O 1
ATOM 2868 N N . ARG A 1 348 ? -27.378 -31.194 32.366 1.00 43.53 348 ARG A N 1
ATOM 2869 C CA . ARG A 1 348 ? -27.156 -30.655 33.732 1.00 43.53 348 ARG A CA 1
ATOM 2870 C C . ARG A 1 348 ? -26.324 -29.371 33.849 1.00 43.53 348 ARG A C 1
ATOM 2872 O O . ARG A 1 348 ? -26.028 -28.944 34.963 1.00 43.53 348 ARG A O 1
ATOM 2879 N N . LEU A 1 349 ? -25.950 -28.728 32.744 1.00 47.00 349 LEU A N 1
ATOM 2880 C CA . LEU A 1 349 ? -25.155 -27.494 32.768 1.00 47.00 349 LEU A CA 1
ATOM 2881 C C . LEU A 1 349 ? -26.034 -26.274 32.480 1.00 47.00 349 LEU A C 1
ATOM 2883 O O . LEU A 1 349 ? -26.330 -25.956 31.331 1.00 47.00 349 LEU A O 1
ATOM 2887 N N . ASP A 1 350 ? -26.419 -25.569 33.545 1.00 47.50 350 ASP A N 1
ATOM 2888 C CA . ASP A 1 350 ? -26.931 -24.196 33.488 1.00 47.50 350 ASP A CA 1
ATOM 2889 C C . ASP A 1 350 ? -26.093 -23.367 32.508 1.00 47.50 350 ASP A C 1
ATOM 2891 O O . ASP A 1 350 ? -24.894 -23.255 32.735 1.00 47.50 350 ASP A O 1
ATOM 2895 N N . ARG A 1 351 ? -26.715 -22.828 31.442 1.00 49.28 351 ARG A N 1
ATOM 2896 C CA . ARG A 1 351 ? -26.273 -21.799 30.457 1.00 49.28 351 ARG A CA 1
ATOM 2897 C C . ARG A 1 351 ? -24.788 -21.351 30.464 1.00 49.28 351 ARG A C 1
ATOM 2899 O O . ARG A 1 351 ? -24.502 -20.158 30.348 1.00 49.28 351 ARG A O 1
ATOM 2906 N N . LYS A 1 352 ? -23.822 -22.259 30.579 1.00 52.19 352 LYS A N 1
ATOM 2907 C CA . LYS A 1 352 ? -22.387 -21.950 30.669 1.00 52.19 352 LYS A CA 1
ATOM 2908 C C . LYS A 1 352 ? -21.713 -22.293 29.351 1.00 52.19 352 LYS A C 1
ATOM 2910 O O . LYS A 1 352 ? -22.008 -23.304 28.726 1.00 52.19 352 LYS A O 1
ATOM 2915 N N . ILE A 1 353 ? -20.826 -21.408 28.906 1.00 51.75 353 ILE A N 1
ATOM 2916 C CA . ILE A 1 353 ? -20.096 -21.537 27.643 1.00 51.75 353 ILE A CA 1
ATOM 2917 C C . ILE A 1 353 ? -19.038 -22.633 27.806 1.00 51.75 353 ILE A C 1
ATOM 2919 O O . ILE A 1 353 ? -18.087 -22.462 28.562 1.00 51.75 353 ILE A O 1
ATOM 2923 N N . LEU A 1 354 ? -19.212 -23.749 27.093 1.00 53.69 354 LEU A N 1
ATOM 2924 C CA . LEU A 1 354 ? -18.355 -24.943 27.189 1.00 53.69 354 LEU A CA 1
ATOM 2925 C C . LEU A 1 354 ? -17.256 -25.012 26.118 1.00 53.69 354 LEU A C 1
ATOM 2927 O O . LEU A 1 354 ? -16.466 -25.950 26.108 1.00 53.69 354 LEU A O 1
ATOM 2931 N N . ARG A 1 355 ? -17.211 -24.054 25.185 1.00 59.94 355 ARG A N 1
ATOM 2932 C CA . ARG A 1 355 ? -16.230 -24.015 24.092 1.00 59.94 355 ARG A CA 1
ATOM 2933 C C . ARG A 1 355 ? -15.538 -22.662 24.048 1.00 59.94 355 ARG A C 1
ATOM 2935 O O . ARG A 1 355 ? -16.190 -21.634 24.227 1.00 59.94 355 ARG A O 1
ATOM 2942 N N . ARG A 1 356 ? -14.233 -22.676 23.766 1.00 67.88 356 ARG A N 1
ATOM 2943 C CA . ARG A 1 356 ? -13.482 -21.462 23.441 1.00 67.88 356 ARG A CA 1
ATOM 2944 C C . ARG A 1 356 ? -13.912 -20.967 22.069 1.00 67.88 356 ARG A C 1
ATOM 2946 O O . ARG A 1 356 ? -13.924 -21.744 21.117 1.00 67.88 356 ARG A O 1
ATOM 2953 N N . PHE A 1 357 ? -14.251 -19.691 21.971 1.00 74.25 357 PHE A N 1
ATOM 2954 C CA . PHE A 1 357 ? -14.517 -19.049 20.689 1.00 74.25 357 PHE A CA 1
ATOM 2955 C C . PHE A 1 357 ? -13.984 -17.620 20.677 1.00 74.25 357 PHE A C 1
ATOM 2957 O O . PHE A 1 357 ? -13.892 -16.961 21.719 1.00 74.25 357 PHE A O 1
ATOM 2964 N N . MET A 1 358 ? -13.623 -17.155 19.483 1.00 80.56 358 MET A N 1
ATOM 2965 C CA . MET A 1 358 ? -13.186 -15.783 19.255 1.00 80.56 358 MET A CA 1
ATOM 2966 C C . MET A 1 358 ? -14.397 -14.849 19.306 1.00 80.56 358 MET A C 1
ATOM 2968 O O . MET A 1 358 ? -15.325 -14.979 18.507 1.00 80.56 358 MET A O 1
ATOM 2972 N N . VAL A 1 359 ? -14.379 -13.885 20.223 1.00 83.56 359 VAL A N 1
ATOM 2973 C CA . VAL A 1 359 ? -15.267 -12.722 20.168 1.00 83.56 359 VAL A CA 1
ATOM 2974 C C . VAL A 1 359 ? -14.589 -11.684 19.287 1.00 83.56 359 VAL A C 1
ATOM 2976 O O . VAL A 1 359 ? -13.498 -11.212 19.615 1.00 83.56 359 VAL A O 1
ATOM 2979 N N . ARG A 1 360 ? -15.229 -11.347 18.163 1.00 86.75 360 ARG A N 1
ATOM 2980 C CA . ARG A 1 360 ? -14.699 -10.366 17.213 1.00 86.75 360 ARG A CA 1
ATOM 2981 C C . ARG A 1 360 ? -14.578 -8.986 17.851 1.00 86.75 360 ARG A C 1
ATOM 2983 O O . ARG A 1 360 ? -15.415 -8.566 18.657 1.00 86.75 360 ARG A O 1
ATOM 2990 N N . GLY A 1 361 ? -13.518 -8.290 17.470 1.00 90.50 361 GLY A N 1
ATOM 2991 C CA . GLY A 1 361 ? -13.352 -6.884 17.779 1.00 90.50 361 GLY A CA 1
ATOM 2992 C C . GLY A 1 361 ? -14.352 -6.051 16.993 1.00 90.50 361 GLY A C 1
ATOM 2993 O O . GLY A 1 361 ? -14.892 -6.493 15.980 1.00 90.50 361 GLY A O 1
ATOM 2994 N N . HIS A 1 362 ? -14.599 -4.837 17.454 1.00 92.81 362 HIS A N 1
ATOM 2995 C CA . HIS A 1 362 ? -15.441 -3.883 16.744 1.00 92.81 362 HIS A CA 1
ATOM 2996 C C . HIS A 1 362 ? -15.079 -2.461 17.149 1.00 92.81 362 HIS A C 1
ATOM 2998 O O . HIS A 1 362 ? -14.409 -2.210 18.156 1.00 92.81 362 HIS A O 1
ATOM 3004 N N . TRP A 1 363 ? -15.549 -1.516 16.354 1.00 93.38 363 TRP A N 1
ATOM 3005 C CA . TRP A 1 363 ? -15.398 -0.096 16.609 1.00 93.38 363 TRP A CA 1
ATOM 3006 C C . TRP A 1 363 ? -16.644 0.460 17.285 1.00 93.38 363 TRP A C 1
ATOM 3008 O O . TRP A 1 363 ? -17.767 0.049 16.991 1.00 93.38 363 TRP A O 1
ATOM 3018 N N . ARG A 1 364 ? -16.456 1.406 18.203 1.00 89.19 364 ARG A N 1
ATOM 3019 C CA . ARG A 1 364 ? -17.560 2.053 18.911 1.00 89.19 364 ARG A CA 1
ATOM 3020 C C . ARG A 1 364 ? -17.324 3.549 19.021 1.00 89.19 364 ARG A C 1
ATOM 3022 O O . ARG A 1 364 ? -16.299 3.978 19.540 1.00 89.19 364 ARG A O 1
ATOM 3029 N N . ASN A 1 365 ? -18.324 4.336 18.634 1.00 87.19 365 ASN A N 1
ATOM 3030 C CA . ASN A 1 365 ? -18.368 5.761 18.941 1.00 87.19 365 ASN A CA 1
ATOM 3031 C C . ASN A 1 365 ? -18.818 5.955 20.393 1.00 87.19 365 ASN A C 1
ATOM 3033 O O . ASN A 1 365 ? -19.988 5.791 20.746 1.00 87.19 365 ASN A O 1
ATOM 3037 N N . GLN A 1 366 ? -17.855 6.249 21.264 1.00 87.94 366 GLN A N 1
ATOM 3038 C CA . GLN A 1 366 ? -18.076 6.460 22.687 1.00 87.94 366 GLN A CA 1
ATOM 3039 C C . GLN A 1 366 ? -18.271 7.951 22.955 1.00 87.94 366 GLN A C 1
ATOM 3041 O O . GLN A 1 366 ? -17.357 8.748 22.739 1.00 87.94 366 GLN A O 1
ATOM 3046 N N . ARG A 1 367 ? -19.447 8.322 23.473 1.00 90.44 367 ARG A N 1
ATOM 3047 C CA . ARG A 1 367 ? -19.687 9.687 23.952 1.00 90.44 367 ARG A CA 1
ATOM 3048 C C . ARG A 1 367 ? -18.814 9.994 25.170 1.00 90.44 367 ARG A C 1
ATOM 3050 O O . ARG A 1 367 ? -18.650 9.127 26.038 1.00 90.44 367 ARG A O 1
ATOM 3057 N N . TYR A 1 368 ? -18.262 11.200 25.225 1.00 88.81 368 TYR A N 1
ATOM 3058 C CA . TYR A 1 368 ? -17.447 11.713 26.326 1.00 88.81 368 TYR A CA 1
ATOM 3059 C C . TYR A 1 368 ? -17.620 13.240 26.463 1.00 88.81 368 TYR A C 1
ATOM 3061 O O . TYR A 1 368 ? -18.439 13.837 25.767 1.00 88.81 368 TYR A O 1
ATOM 3069 N N . GLY A 1 369 ? -16.887 13.859 27.393 1.00 89.44 369 GLY A N 1
ATOM 3070 C CA . GLY A 1 369 ? -16.931 15.308 27.612 1.00 89.44 369 GLY A CA 1
ATOM 3071 C C . GLY A 1 369 ? -18.119 15.760 28.466 1.00 89.44 369 GLY A C 1
ATOM 3072 O O . GLY A 1 369 ? -18.921 14.949 28.944 1.00 89.44 369 GLY A O 1
ATOM 3073 N N . SER A 1 370 ? -18.209 17.072 28.694 1.00 86.81 370 SER A N 1
ATOM 3074 C CA . SER A 1 370 ? -19.294 17.661 29.487 1.00 86.81 370 SER A CA 1
ATOM 3075 C C . SER A 1 370 ? -20.628 17.490 28.761 1.00 86.81 370 SER A C 1
ATOM 3077 O O . SER A 1 370 ? -20.765 17.870 27.603 1.00 86.81 370 SER A O 1
ATOM 3079 N N . GLY A 1 371 ? -21.612 16.880 29.422 1.00 88.31 371 GLY A N 1
ATOM 3080 C CA . GLY A 1 371 ? -22.926 16.636 28.820 1.00 88.31 371 GLY A CA 1
ATOM 3081 C C . GLY A 1 371 ? -22.949 15.575 27.711 1.00 88.31 371 GLY A C 1
ATOM 3082 O O . GLY A 1 371 ? -23.976 15.443 27.051 1.00 88.31 371 GLY A O 1
ATOM 3083 N N . LEU A 1 372 ? -21.870 14.797 27.519 1.00 85.69 372 LEU A N 1
ATOM 3084 C CA . LEU A 1 372 ? -21.784 13.723 26.513 1.00 85.69 372 LEU A CA 1
ATOM 3085 C C . LEU A 1 372 ? -22.015 14.202 25.066 1.00 85.69 372 LEU A C 1
ATOM 3087 O O . LEU A 1 372 ? -22.561 13.460 24.244 1.00 85.69 372 LEU A O 1
ATOM 3091 N N . THR A 1 373 ? -21.625 15.440 24.767 1.00 88.44 373 THR A N 1
ATOM 3092 C CA . THR A 1 373 ? -21.782 16.068 23.446 1.00 88.44 373 THR A CA 1
ATOM 3093 C C . THR A 1 373 ? -20.672 15.689 22.468 1.00 88.44 373 THR A C 1
ATOM 3095 O O . THR A 1 373 ? -20.883 15.755 21.261 1.00 88.44 373 THR A O 1
ATOM 3098 N N . GLU A 1 374 ? -19.514 15.256 22.968 1.00 86.69 374 GLU A N 1
ATOM 3099 C CA . GLU A 1 374 ? -18.378 14.830 22.153 1.00 86.69 374 GLU A CA 1
ATOM 3100 C C . GLU A 1 374 ? -18.395 13.313 21.943 1.00 86.69 374 GLU A C 1
ATOM 3102 O O . GLU A 1 374 ? -18.862 12.550 22.794 1.00 86.69 374 GLU A O 1
ATOM 3107 N N . THR A 1 375 ? -17.843 12.845 20.824 1.00 85.31 375 THR A N 1
ATOM 3108 C CA . THR A 1 375 ? -17.689 11.417 20.516 1.00 85.31 375 THR A CA 1
ATOM 3109 C C . THR A 1 375 ? -16.258 11.103 20.135 1.00 85.31 375 THR A C 1
ATOM 3111 O O . THR A 1 375 ? -15.635 11.852 19.392 1.00 85.31 375 THR A O 1
ATOM 3114 N N . LYS A 1 376 ? -15.750 9.968 20.613 1.00 86.62 376 LYS A N 1
ATOM 3115 C CA . LYS A 1 376 ? -14.472 9.413 20.169 1.00 86.62 376 LYS A CA 1
ATOM 3116 C C . LYS A 1 376 ? -14.659 7.992 19.668 1.00 86.62 376 LYS A C 1
ATOM 3118 O O . LYS A 1 376 ? -15.339 7.190 20.317 1.00 86.62 376 LYS A O 1
ATOM 3123 N N . LEU A 1 377 ? -14.015 7.679 18.554 1.00 88.12 377 LEU A N 1
ATOM 3124 C CA . LEU A 1 377 ? -13.956 6.325 18.040 1.00 88.12 377 LEU A CA 1
ATOM 3125 C C . LEU A 1 377 ? -12.980 5.504 18.892 1.00 88.12 377 LEU A C 1
ATOM 3127 O O . LEU A 1 377 ? -11.800 5.839 19.018 1.00 88.12 377 LEU A O 1
ATOM 3131 N N . ILE A 1 378 ? -13.477 4.436 19.513 1.00 89.44 378 ILE A N 1
ATOM 3132 C CA . ILE A 1 378 ? -12.665 3.495 20.285 1.00 89.44 378 ILE A CA 1
ATOM 3133 C C . ILE A 1 378 ? -12.687 2.118 19.638 1.00 89.44 378 ILE A C 1
ATOM 3135 O O . ILE A 1 378 ? -13.730 1.630 19.202 1.00 89.44 378 ILE A O 1
ATOM 3139 N N . TRP A 1 379 ? -11.526 1.472 19.638 1.00 92.31 379 TRP A N 1
ATOM 3140 C CA . TRP A 1 379 ? -11.411 0.072 19.270 1.00 92.31 379 TRP A CA 1
ATOM 3141 C C . TRP A 1 379 ? -11.685 -0.818 20.478 1.00 92.31 379 TRP A C 1
ATOM 3143 O O . TRP A 1 379 ? -11.054 -0.678 21.535 1.00 92.31 379 TRP A O 1
ATOM 3153 N N . ILE A 1 380 ? -12.619 -1.747 20.322 1.00 89.94 380 ILE A N 1
ATOM 3154 C CA . ILE A 1 380 ? -12.849 -2.833 21.264 1.00 89.94 380 ILE A CA 1
ATOM 3155 C C . ILE A 1 380 ? -12.150 -4.056 20.684 1.00 89.94 380 ILE A C 1
ATOM 3157 O O . ILE A 1 380 ? -12.598 -4.631 19.694 1.00 89.94 380 ILE A O 1
ATOM 3161 N N . LYS A 1 381 ? -11.019 -4.416 21.295 1.00 89.75 381 LYS A N 1
ATOM 3162 C CA . LYS A 1 381 ? -10.157 -5.500 20.821 1.00 89.75 381 LYS A CA 1
ATOM 3163 C C . LYS A 1 381 ? -10.868 -6.863 20.864 1.00 89.75 381 LYS A C 1
ATOM 3165 O O . LYS A 1 381 ? -11.616 -7.113 21.817 1.00 89.75 381 LYS A O 1
ATOM 3170 N N . PRO A 1 382 ? -10.601 -7.756 19.894 1.00 89.44 382 PRO A N 1
ATOM 3171 C CA . PRO A 1 382 ? -11.053 -9.138 19.974 1.00 89.44 382 PRO A CA 1
ATOM 3172 C C . PRO A 1 382 ? -10.425 -9.857 21.171 1.00 89.44 382 PRO A C 1
ATOM 3174 O O . PRO A 1 382 ? -9.334 -9.504 21.635 1.00 89.44 382 PRO A O 1
ATOM 3177 N N . TYR A 1 383 ? -11.120 -10.875 21.669 1.00 86.25 383 TYR A N 1
ATOM 3178 C CA . TYR A 1 383 ? -10.648 -11.716 22.766 1.00 86.25 383 TYR A CA 1
ATOM 3179 C C . TYR A 1 383 ? -11.260 -13.116 22.692 1.00 86.25 383 TYR A C 1
ATOM 3181 O O . TYR A 1 383 ? -12.312 -13.327 22.088 1.00 86.25 383 TYR A O 1
ATOM 3189 N N . ILE A 1 384 ? -10.610 -14.082 23.338 1.00 81.69 384 ILE A N 1
ATOM 3190 C CA . ILE A 1 384 ? -11.144 -15.438 23.485 1.00 81.69 384 ILE A CA 1
ATOM 3191 C C . ILE A 1 384 ? -12.071 -15.468 24.700 1.00 81.69 384 ILE A C 1
ATOM 3193 O O . ILE A 1 384 ? -11.702 -15.019 25.784 1.00 81.69 384 ILE A O 1
ATOM 3197 N N . LYS A 1 385 ? -13.276 -16.015 24.530 1.00 77.44 385 LYS A N 1
ATOM 3198 C CA . LYS A 1 385 ? -14.216 -16.282 25.627 1.00 77.44 385 LYS A CA 1
ATOM 3199 C C . LYS A 1 385 ? -14.291 -17.785 25.893 1.00 77.44 385 LYS A C 1
ATOM 3201 O O . LYS A 1 385 ? -14.229 -18.570 24.952 1.00 77.44 385 LYS A O 1
ATOM 3206 N N . GLY A 1 386 ? -14.470 -18.177 27.159 1.00 69.50 386 GLY A N 1
ATOM 3207 C CA . GLY A 1 386 ? -14.669 -19.580 27.562 1.00 69.50 386 GLY A CA 1
ATOM 3208 C C . GLY A 1 386 ? -13.522 -20.222 28.358 1.00 69.50 386 GLY A C 1
ATOM 3209 O O . GLY A 1 386 ? -13.520 -21.439 28.524 1.00 69.50 386 GLY A O 1
ATOM 3210 N N . ASP A 1 387 ? -12.559 -19.444 28.864 1.00 59.22 387 ASP A N 1
ATOM 3211 C CA . ASP A 1 387 ? -11.421 -19.974 29.637 1.00 59.22 387 ASP A CA 1
ATOM 3212 C C . ASP A 1 387 ? -11.785 -20.521 31.028 1.00 59.22 387 ASP A C 1
ATOM 3214 O O . ASP A 1 387 ? -11.078 -21.382 31.538 1.00 59.22 387 ASP A O 1
ATOM 3218 N N . GLU A 1 388 ? -12.915 -20.114 31.612 1.00 55.19 388 GLU A N 1
ATOM 3219 C CA . GLU A 1 388 ? -13.257 -20.415 33.014 1.00 55.19 388 GLU A CA 1
ATOM 3220 C C . GLU A 1 388 ? -13.528 -21.908 33.323 1.00 55.19 388 GLU A C 1
ATOM 3222 O O . GLU A 1 388 ? -13.459 -22.304 34.483 1.00 55.19 388 GLU A O 1
ATOM 3227 N N . LEU A 1 389 ? -13.813 -22.758 32.321 1.00 44.97 389 LEU A N 1
ATOM 3228 C CA . LEU A 1 389 ? -14.028 -24.214 32.497 1.00 44.97 389 LEU A CA 1
ATOM 3229 C C . LEU A 1 389 ? -13.250 -25.103 31.508 1.00 44.97 389 LEU A C 1
ATOM 3231 O O . LEU A 1 389 ? -13.125 -26.305 31.744 1.00 44.97 389 LEU A O 1
ATOM 3235 N N . ALA A 1 390 ? -12.683 -24.546 30.431 1.00 46.25 390 ALA A N 1
ATOM 3236 C CA . ALA A 1 390 ? -11.931 -25.320 29.435 1.00 46.25 390 ALA A CA 1
ATOM 3237 C C . ALA A 1 390 ? -10.648 -25.960 30.008 1.00 46.25 390 ALA A C 1
ATOM 3239 O O . ALA A 1 390 ? -10.200 -26.993 29.517 1.00 46.25 390 ALA A O 1
ATOM 3240 N N . GLU A 1 391 ? -10.074 -25.389 31.073 1.00 42.88 391 GLU A N 1
ATOM 3241 C CA . GLU A 1 391 ? -8.940 -25.989 31.792 1.00 42.88 391 GLU A CA 1
ATOM 3242 C C . GLU A 1 391 ? -9.328 -27.202 32.654 1.00 42.88 391 GLU A C 1
ATOM 3244 O O . GLU A 1 391 ? -8.483 -28.053 32.926 1.00 42.88 391 GLU A O 1
ATOM 3249 N N . VAL A 1 392 ? -10.596 -27.314 33.070 1.00 45.22 392 VAL A N 1
ATOM 3250 C CA . VAL A 1 392 ? -11.085 -28.424 33.910 1.00 45.22 392 VAL A CA 1
ATOM 3251 C C . VAL A 1 392 ? -11.458 -29.640 33.059 1.00 45.22 392 VAL A C 1
ATOM 3253 O O . VAL A 1 392 ? -11.221 -30.768 33.476 1.00 45.22 392 VAL A O 1
ATOM 3256 N N . ILE A 1 393 ? -11.981 -29.414 31.850 1.00 45.62 393 ILE A N 1
ATOM 3257 C CA . ILE A 1 393 ? -12.397 -30.476 30.917 1.00 45.62 393 ILE A CA 1
ATOM 3258 C C . ILE A 1 393 ? -11.185 -31.155 30.245 1.00 45.62 393 ILE A C 1
ATOM 3260 O O . ILE A 1 393 ? -11.256 -32.322 29.885 1.00 45.62 393 ILE A O 1
ATOM 3264 N N . ASN A 1 394 ? -10.045 -30.462 30.139 1.00 42.47 394 ASN A N 1
ATOM 3265 C CA . ASN A 1 394 ? -8.842 -30.951 29.451 1.00 42.47 394 ASN A CA 1
ATOM 3266 C C . ASN A 1 394 ? -7.797 -31.620 30.368 1.00 42.47 394 ASN A C 1
ATOM 3268 O O . ASN A 1 394 ? -6.634 -31.736 29.978 1.00 42.47 394 ASN A O 1
ATOM 3272 N N . LYS A 1 395 ? -8.155 -32.051 31.586 1.00 36.69 395 LYS A N 1
ATOM 3273 C CA . LYS A 1 395 ? -7.240 -32.876 32.391 1.00 36.69 395 LYS A CA 1
ATOM 3274 C C . LYS A 1 395 ? -7.376 -34.346 31.977 1.00 36.69 395 LYS A C 1
ATOM 3276 O O . LYS A 1 395 ? -8.456 -34.902 32.166 1.00 36.69 395 LYS A O 1
ATOM 3281 N N . PRO A 1 396 ? -6.314 -35.005 31.476 1.00 33.19 396 PRO A N 1
ATOM 3282 C CA . PRO A 1 396 ? -6.347 -36.448 31.290 1.00 33.19 396 PRO A CA 1
ATOM 3283 C C . PRO A 1 396 ? -6.501 -37.110 32.664 1.00 33.19 396 PRO A C 1
ATOM 3285 O O . PRO A 1 396 ? -5.694 -36.887 33.570 1.00 33.19 396 PRO A O 1
ATOM 3288 N N . TYR A 1 397 ? -7.562 -37.897 32.838 1.00 37.84 397 TYR A N 1
ATOM 3289 C CA . TYR A 1 397 ? -7.718 -38.740 34.017 1.00 37.84 397 TYR A CA 1
ATOM 3290 C C . TYR A 1 397 ? -6.661 -39.844 33.959 1.00 37.84 397 TYR A C 1
ATOM 3292 O O . TYR A 1 397 ? -6.738 -40.754 33.140 1.00 37.84 397 TYR A O 1
ATOM 3300 N N . VAL A 1 398 ? -5.659 -39.764 34.836 1.00 36.56 398 VAL A N 1
ATOM 3301 C CA . VAL A 1 398 ? -4.753 -40.887 35.087 1.00 36.56 398 VAL A CA 1
ATOM 3302 C C . VAL A 1 398 ? -5.494 -41.864 35.993 1.00 36.56 398 VAL A C 1
ATOM 3304 O O . VAL A 1 398 ? -5.639 -41.615 37.192 1.00 36.56 398 VAL A O 1
ATOM 3307 N N . ILE A 1 399 ? -5.984 -42.960 35.419 1.00 33.84 399 ILE A N 1
ATOM 3308 C CA . ILE A 1 399 ? -6.432 -44.117 36.194 1.00 33.84 399 ILE A CA 1
ATOM 3309 C C . ILE A 1 399 ? -5.168 -44.738 36.794 1.00 33.84 399 ILE A C 1
ATOM 3311 O O . ILE A 1 399 ? -4.269 -45.152 36.066 1.00 33.84 399 ILE A O 1
ATOM 3315 N N . LYS A 1 400 ? -5.061 -44.734 38.124 1.00 34.03 400 LYS A N 1
ATOM 3316 C CA . LYS A 1 400 ? -4.088 -45.579 38.819 1.00 34.03 400 LYS A CA 1
ATOM 3317 C C . LYS A 1 400 ? -4.681 -46.983 38.888 1.00 34.03 400 LYS A C 1
ATOM 3319 O O . LYS A 1 400 ? -5.779 -47.123 39.424 1.00 34.03 400 LYS A O 1
ATOM 3324 N N . GLU A 1 401 ? -3.975 -47.953 38.315 1.00 38.12 401 GLU A N 1
ATOM 3325 C CA . GLU A 1 401 ? -4.206 -49.385 38.553 1.00 38.12 401 GLU A CA 1
ATOM 3326 C C . GLU A 1 401 ? -3.966 -49.761 40.019 1.00 38.12 401 GLU A C 1
ATOM 3328 O O . GLU A 1 401 ? -3.058 -49.159 40.651 1.00 38.12 401 GLU A O 1
#

Organism: NCBI:txid546264

Secondary structure (DSSP, 8-state):
-PPBP-HHHHHHHH-HHHHHHHHHHHHHHHHTT--S--S-GGGS--SHHHHHHHHHHHHHHHHHHHHT--HHHHHHTGGGS-HHHHHHHHHHHHHHHHHHHHHHHHHHTT--EEEE-HHHHHHHHTB---SBGGG---SSSEEEEEE--HHHHHHHHHHHHHH-TTPPP-TTS-EEEEEEEES--TTSSEEEEEEEEEEEETTTEEEEEEEEEEEEETT-BHHHHHT--HHHH-TT-----EEEETTEEEE--GGGGTTTTHHHHHHHHHHHHHHHSTT----EE--THHHHHHHHHH---HHHHHHHHHHHHHB-SS-EEEE-TTPPP-----GGG-TT-----GGG--S---S-EEEPBEEEEEEESGGG-EEEEEEE--EEE-HHHHHHHT-------

InterPro domains:
  IPR058915 Anti-CRISPR type V subtype A2-like [PF26125] (177-384)

Foldseek 3Di:
DFAFAAVVQQCCQAPVVLLVQLVVVLVVCVVVVNQFADPDPVVDDGCLVVVLVVVLLVVLCVVCVVVVHDSVVCVVCVVVDDPLVVQLSVLVSVVSVVVSRLSNQCVNQPAAEAEEDLQVLVQLLLEDFFAALVLLDDPTQKYKYKDLHDVLQCLQCVVVCVVPVPDDGDSLWIKIWIKGKGQDDPPAQFIKIKIWIFTAAPHHGTAKIKIDMFTRHRPDTVVVRLLDDQCVVPVVDPDWIWIDHDSGIDTDDSVVSPPRNSSNVSSVVSVSSLCPAPPKQWDKAQWCLVVLVVVLVPDPDPVSNVVSVVVSNTGYNDTYTYTQPVGDHADDDDPVVPPPQDDDDPPPDDPADQDKDKDGKYWDFAQDDDPSPDTGIDIGTIHIPDPPCNVVSPDPDDDDD

Radius of gyration: 25.04 Å; chains: 1; bounding box: 67×75×76 Å

pLDDT: mean 83.53, std 17.21, range [33.19, 98.56]

Sequence (401 aa):
MEMPKTHFDCIQYLRPELLIEAKKDVKELLNIDRKSPILSIDEYENRLNSYLEKVINDTLQVAADNIGVSLNFIKNNIDDLPEFFKNHLFALGSTINYEYHFIVNFLLAGRKTFFFSDAISQKLLYTEINVPAKEIQLPFFSCQLVFTEREIIDAFYTKALKDNPDLTVDYSCPISVFVTLFDDCDELDGRRIIFNSYHSKYPDTIFLMQKRELFLGNDWNLEQSLRTDWENLTPNNFGYGSFYNDGNISKLEDDLFYTDGLLFYRIILNAILYVISSKADFPKKESQIRKIEKKIANAKSFLKKERLNQETKAISSLDYFEVGLSEQQIILKNQHDNENSESVDYSRLDRKILRRFMVRGHWRNQRYGSGLTETKLIWIKPYIKGDELAEVINKPYVIKE